Protein AF-0000000085942212 (afdb_homodimer)

Secondary structure (DSSP, 8-state):
--HHHHHHHHHHHH---STT-EEEEEEEEEEES--THHHHHHHHHHTT-EEEEEEEEEEEE-TTSS---EEE--HHHHHHHHHHHHHTT----SEEEE-----HHHHHHHHHHHHHHHHH-TT-EEEE----EETTEESS-TTHHHHIIIIIHHH-SEE---HHHHHHHHT---SSHHHHHHHHHHHHHTT-SEEEEEEEEE-SSEEEEEEEE--STTSPPEEEEEEEE--SS--SSHHHHHHHHHHHHHHHTTT-HHHHHHHHHHHHHHHHHHHHHHHHHH---TT----GGGGS---GGGHHHHHS-----EEEE--/--HHHHHHHHHHHH---STT-EEEEEEEEEEES--THHHHHHHHHHTT-EEEEEEEEEEEE-TTSS---EEE--HHHHHHHHHHHHHTT----SEEEE-----HHHHHHHHHHHHHHHHH-TT-EEEE----EETTEESS-TTHHHHIIIIIHHH-SEE---HHHHHHHHT---SSHHHHHHHHHHHHHTT-SEEEEEEEEE-SSEEEEEEEE--STTSPPEEEEEEEE--SS--SSHHHHHHHHHHHHHHHTTT-HHHHHHHHHHHHHHHHHHHHHHHHHH---TT----GGGGS---GGGHHHHHS-----EEEE--

Sequence (638 aa):
MSENLMSSFYEALTKNPREKCRVLSIQSHVVHGYAGNKCSVFPLQLHGFEVDPINSVQFSNHAAYKHVKGQTLNDSQLSDLYEGLKLNDINNYAYILTGYCGNPSFLMKIADIVRDIKKKCPDVVFVCDPVLGDNGRYYTPKELMPIYRDVLVPLANVITPNVFELSELSGETISNESECLRAMDAMHRKGVQTVVVTSGLETATTKFCYGSKIVESGKPPLQYRFDIPILPGMFVGTGDVFSSLLVVWLEKLNGDMKGAIERVIGSLQGILRRTAEPVYASNPGPDYRPDVRELELRLVQSRADLLLPRFPITITKLQMSENLMSSFYEALTKNPREKCRVLSIQSHVVHGYAGNKCSVFPLQLHGFEVDPINSVQFSNHAAYKHVKGQTLNDSQLSDLYEGLKLNDINNYAYILTGYCGNPSFLMKIADIVRDIKKKCPDVVFVCDPVLGDNGRYYTPKELMPIYRDVLVPLANVITPNVFELSELSGETISNESECLRAMDAMHRKGVQTVVVTSGLETATTKFCYGSKIVESGKPPLQYRFDIPILPGMFVGTGDVFSSLLVVWLEKLNGDMKGAIERVIGSLQGILRRTAEPVYASNPGPDYRPDVRELELRLVQSRADLLLPRFPITITKLQ

Organism: Parascaris unival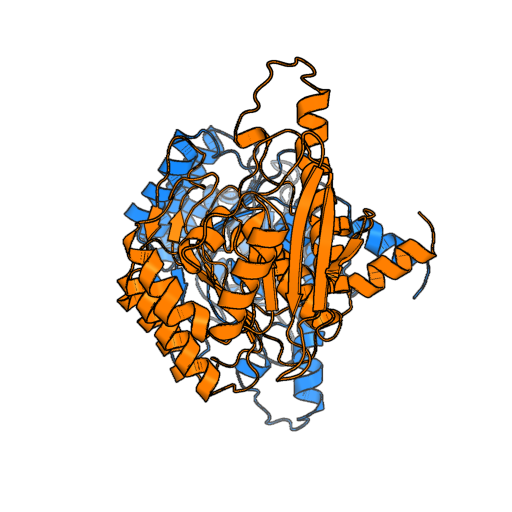ens (NCBI:txid6257)

InterPro domains:
  IPR004625 Pyridoxine kinase [PTHR10534] (16-309)
  IPR004625 Pyridoxine kinase [TIGR00687] (22-277)
  IPR004625 Pyridoxine kinase [cd01173] (22-277)
  IPR013749 Pyridoxamine kinase/Phosphomethylpyrimidine kinase [PF08543] (110-263)
  IPR029056 Ribokinase-like [G3DSA:3.40.1190.20] (18-316)
  IPR029056 Ribokinase-like [SSF53613] (21-312)

Foldseek 3Di:
DDPVLVVLLVCLQPDAFDPLAEEEFEFAEEPDFAAGCSQQVVLCVSRPHHYHYDHQWYWPDDPLDPDIDGDGHDQVNVVVVVVVCVVVVNLAHQEYHYDDDQDQSNLVSVLVSLVVNCVVHVNRAYEYEPQADPDQDGPHDPVCLCCCLPGVLLSHQEYEAAQNSLCSNQVFDDADDVSVVVSVVSSVVSPHFKYKHCFDHADPFWTKIKIWGDPDPPDGTWIKIKTATDDDDDEHHLSSNLRSQLSVQCRVVVNPNVRSNQLSSLLSVQQQCVQPVVVCVVPVDPPDHDDNVSRRTPSVVSSSCSSGRDDGIDMDTDD/DDPVLVVLLVCLQPDAFDPLAEEEFEFAEEPDFAAGCSQQVVLCVSRPHHYHYDHQWYWPDDPLDPDIDGDGHDQVNVVVVVVVCVVVVNLAHQEYHYDDDQDQSNLVSVLVSLVVNCVVHVNRAYEYEPQADPDQDGPHDPVVLCCCLPGVLLSHQEYEAAQNSLCSNQVFHDADDVSVVVSVVSSVVSPHFKYKHCFDHADPFWTKIKIWGDPDPPDGTWIKIKTATDDDDDEHHLSSNLSSQLSVQCRVVVNPNVRSNQLSSLLSVQQQCVQPVVVCVVPVDPPDHDDNVSRRTPSVVSSSCSSGRDDGIDMDTDD

Radius of gyration: 24.8 Å; Cα contacts (8 Å, |Δi|>4): 1350; chains: 2; bounding box: 62×74×56 Å

Structure (mmCIF, N/CA/C/O backbone):
data_AF-0000000085942212-model_v1
#
loop_
_entity.id
_entity.type
_entity.pdbx_description
1 polymer 'Pyridoxal kinase'
#
loop_
_atom_site.group_PDB
_atom_site.id
_atom_site.type_symbol
_atom_site.label_atom_id
_atom_site.label_alt_id
_atom_site.label_comp_id
_atom_site.label_asym_id
_atom_site.label_entity_id
_atom_site.label_seq_id
_atom_site.pdbx_PDB_ins_code
_atom_site.Cartn_x
_atom_site.Cartn_y
_atom_site.Cartn_z
_atom_site.occupancy
_atom_site.B_iso_or_equiv
_atom_site.auth_seq_id
_atom_site.auth_comp_id
_atom_site.auth_asym_id
_atom_site.auth_atom_id
_atom_site.pdbx_PDB_model_num
ATOM 1 N N . MET A 1 1 ? -1.635 -15.289 25.125 1 67.75 1 MET A N 1
ATOM 2 C CA . MET A 1 1 ? -0.698 -15.758 24.094 1 67.75 1 MET A CA 1
ATOM 3 C C . MET A 1 1 ? 0.673 -16.031 24.703 1 67.75 1 MET A C 1
ATOM 5 O O . MET A 1 1 ? 1.133 -15.289 25.578 1 67.75 1 MET A O 1
ATOM 9 N N . SER A 1 2 ? 1.218 -17.109 24.281 1 78.94 2 SER A N 1
ATOM 10 C CA . SER A 1 2 ? 2.48 -17.531 24.875 1 78.94 2 SER A CA 1
ATOM 11 C C . SER A 1 2 ? 3.604 -16.547 24.547 1 78.94 2 SER A C 1
ATOM 13 O O . SER A 1 2 ? 3.535 -15.844 23.531 1 78.94 2 SER A O 1
ATOM 15 N N . GLU A 1 3 ? 4.438 -16.312 25.453 1 80.12 3 GLU A N 1
ATOM 16 C CA . GLU A 1 3 ? 5.621 -15.469 25.281 1 80.12 3 GLU A CA 1
ATOM 17 C C . GLU A 1 3 ? 6.375 -15.828 24.016 1 80.12 3 GLU A C 1
ATOM 19 O O . GLU A 1 3 ? 6.875 -14.953 23.312 1 80.12 3 GLU A O 1
ATOM 24 N N . ASN A 1 4 ? 6.414 -17.062 23.797 1 84.62 4 ASN A N 1
ATOM 25 C CA . ASN A 1 4 ? 7.102 -17.531 22.594 1 84.62 4 ASN A CA 1
ATOM 26 C C . ASN A 1 4 ? 6.41 -17.047 21.328 1 84.62 4 ASN A C 1
ATOM 28 O O . ASN A 1 4 ? 7.074 -16.703 20.344 1 84.62 4 ASN A O 1
ATOM 32 N N . LEU A 1 5 ? 5.156 -16.938 21.406 1 87.81 5 LEU A N 1
ATOM 33 C CA . LEU A 1 5 ? 4.398 -16.516 20.234 1 87.81 5 LEU A CA 1
ATOM 34 C C . LEU A 1 5 ? 4.566 -15.023 19.984 1 87.81 5 LEU A C 1
ATOM 36 O O . LEU A 1 5 ? 4.738 -14.594 18.844 1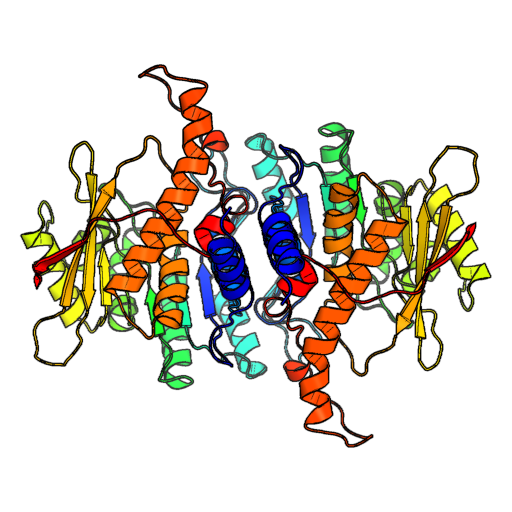 87.81 5 LEU A O 1
ATOM 40 N N . MET A 1 6 ? 4.641 -14.328 21.062 1 88.88 6 MET A N 1
ATOM 41 C CA . MET A 1 6 ? 4.82 -12.883 20.938 1 88.88 6 MET A CA 1
ATOM 42 C C . MET A 1 6 ? 6.211 -12.555 20.406 1 88.88 6 MET A C 1
ATOM 44 O O . MET A 1 6 ? 6.371 -11.633 19.594 1 88.88 6 MET A O 1
ATOM 48 N N . SER A 1 7 ? 7.133 -13.281 20.797 1 89.69 7 SER A N 1
ATOM 49 C CA . SER A 1 7 ? 8.492 -13.117 20.297 1 89.69 7 SER A CA 1
ATOM 50 C C . SER A 1 7 ? 8.586 -13.445 18.812 1 89.69 7 SER A C 1
ATOM 52 O O . SER A 1 7 ? 9.289 -12.766 18.062 1 89.69 7 SER A O 1
ATOM 54 N N . SER A 1 8 ? 7.848 -14.438 18.453 1 92.19 8 SER A N 1
ATOM 55 C CA . SER A 1 8 ? 7.844 -14.844 17.047 1 92.19 8 SER A CA 1
ATOM 56 C C . SER A 1 8 ? 7.223 -13.773 16.156 1 92.19 8 SER A C 1
ATOM 58 O O . SER A 1 8 ? 7.699 -13.523 15.047 1 92.19 8 SER A O 1
ATOM 60 N N . PHE A 1 9 ? 6.238 -13.148 16.719 1 93.38 9 PHE A N 1
ATOM 61 C CA . PHE A 1 9 ? 5.598 -12.078 15.953 1 93.38 9 PHE A CA 1
ATOM 62 C C . PHE A 1 9 ? 6.531 -10.883 15.812 1 93.38 9 PHE A C 1
ATOM 64 O O . PHE A 1 9 ? 6.609 -10.266 14.75 1 93.38 9 PHE A O 1
ATOM 71 N N . TYR A 1 10 ? 7.199 -10.586 16.875 1 93.44 10 TYR A N 1
ATOM 72 C CA . TYR A 1 10 ? 8.141 -9.469 16.828 1 93.44 10 TYR A CA 1
ATOM 73 C C . TYR A 1 10 ? 9.266 -9.75 15.852 1 93.44 10 TYR A C 1
ATOM 75 O O . TYR A 1 10 ? 9.656 -8.867 15.078 1 93.44 10 TYR A O 1
ATOM 83 N N . GLU A 1 11 ? 9.75 -10.93 15.875 1 93.94 11 GLU A N 1
ATOM 84 C CA . GLU A 1 11 ? 10.812 -11.312 14.945 1 93.94 11 GLU A CA 1
ATOM 85 C C . GLU A 1 11 ? 10.336 -11.242 13.5 1 93.94 11 GLU A C 1
ATOM 87 O O . GLU A 1 11 ? 11.062 -10.75 12.625 1 93.94 11 GLU A O 1
ATOM 92 N N . ALA A 1 12 ? 9.141 -11.695 13.25 1 94.69 12 ALA A N 1
ATOM 93 C CA . ALA A 1 12 ? 8.586 -11.656 11.898 1 94.69 12 ALA A CA 1
ATOM 94 C C . ALA A 1 12 ? 8.406 -10.219 11.422 1 94.69 12 ALA A C 1
ATOM 96 O O . ALA A 1 12 ? 8.664 -9.914 10.25 1 94.69 12 ALA A O 1
ATOM 97 N N . LEU A 1 13 ? 8.023 -9.383 12.328 1 94.62 13 LEU A N 1
ATOM 98 C CA . LEU A 1 13 ? 7.754 -7.984 12.016 1 94.62 13 LEU A CA 1
ATOM 99 C C . LEU A 1 13 ? 9.047 -7.242 11.688 1 94.62 13 LEU A C 1
ATOM 101 O O . LEU A 1 13 ? 9.055 -6.363 10.82 1 94.62 13 LEU A O 1
ATOM 105 N N . THR A 1 14 ? 10.133 -7.621 12.305 1 94.31 14 THR A N 1
ATOM 106 C CA . THR A 1 14 ? 11.344 -6.805 12.211 1 94.31 14 THR A CA 1
ATOM 107 C C . THR A 1 14 ? 12.336 -7.426 11.242 1 94.31 14 THR A C 1
ATOM 109 O O . THR A 1 14 ? 13.328 -6.793 10.867 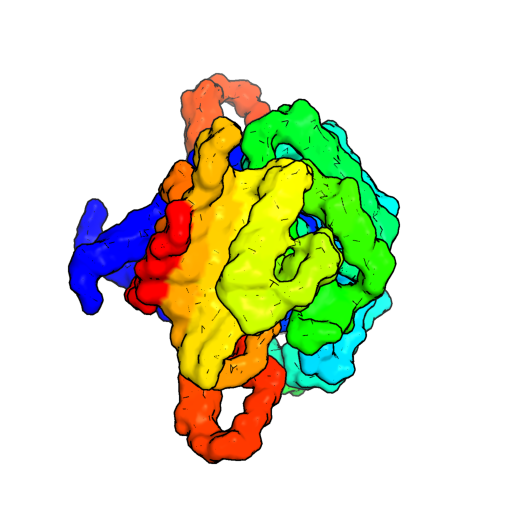1 94.31 14 THR A O 1
ATOM 112 N N . LYS A 1 15 ? 12.016 -8.641 10.844 1 93.88 15 LYS A N 1
ATOM 113 C CA . LYS A 1 15 ? 12.898 -9.289 9.883 1 93.88 15 LYS A CA 1
ATOM 114 C C . LYS A 1 15 ? 12.703 -8.719 8.477 1 93.88 15 LYS A C 1
ATOM 116 O O . LYS A 1 15 ? 11.586 -8.719 7.953 1 93.88 15 LYS A O 1
ATOM 121 N N . ASN A 1 16 ? 13.758 -8.234 7.906 1 95.06 16 ASN A N 1
ATOM 122 C CA . ASN A 1 16 ? 13.734 -7.707 6.547 1 95.06 16 ASN A CA 1
ATOM 123 C C . ASN A 1 16 ? 14.352 -8.688 5.555 1 95.06 16 ASN A C 1
ATOM 125 O O . ASN A 1 16 ? 15.164 -9.531 5.934 1 95.06 16 ASN A O 1
ATOM 129 N N . PRO A 1 17 ? 13.891 -8.625 4.301 1 95.31 17 PRO A N 1
ATOM 130 C CA . PRO A 1 17 ? 14.641 -9.375 3.289 1 95.31 17 PRO A CA 1
ATOM 131 C C . PRO A 1 17 ? 16.078 -8.891 3.148 1 95.31 17 PRO A C 1
ATOM 133 O O . PRO A 1 17 ? 16.5 -7.973 3.852 1 95.31 17 PRO A O 1
ATOM 136 N N . ARG A 1 18 ? 16.844 -9.617 2.324 1 91.5 18 ARG A N 1
ATOM 137 C CA . ARG A 1 18 ? 18.234 -9.203 2.096 1 91.5 18 ARG A CA 1
ATOM 138 C C . ARG A 1 18 ? 18.297 -7.781 1.555 1 91.5 18 ARG A C 1
ATOM 140 O O . ARG A 1 18 ? 17.297 -7.266 1.031 1 91.5 18 ARG A O 1
ATOM 147 N N . GLU A 1 19 ? 19.375 -7.129 1.685 1 85.88 19 GLU A N 1
ATOM 148 C CA . GLU A 1 19 ? 19.547 -5.766 1.181 1 85.88 19 GLU A CA 1
ATOM 149 C C . GLU A 1 19 ? 19.359 -5.715 -0.333 1 85.88 19 GLU A C 1
ATOM 151 O O . GLU A 1 19 ? 19.719 -6.652 -1.043 1 85.88 19 GLU A O 1
ATOM 156 N N . LYS A 1 20 ? 18.766 -4.723 -0.909 1 84.44 20 LYS A N 1
ATOM 157 C CA . LYS A 1 20 ? 18.531 -4.488 -2.332 1 84.44 20 LYS A CA 1
ATOM 158 C C . LYS A 1 20 ? 17.469 -5.43 -2.877 1 84.44 20 LYS A C 1
ATOM 160 O O . LYS A 1 20 ? 17.406 -5.676 -4.082 1 84.44 20 LYS A O 1
ATOM 165 N N . CYS A 1 21 ? 16.734 -6.043 -1.957 1 95.12 21 CYS A N 1
ATOM 166 C CA . CYS A 1 21 ? 15.625 -6.891 -2.375 1 95.12 21 CYS A CA 1
ATOM 167 C C . CYS A 1 21 ? 14.391 -6.051 -2.693 1 95.12 21 CYS A C 1
ATOM 169 O O . CYS A 1 21 ? 13.547 -5.824 -1.822 1 95.12 21 CYS A O 1
ATOM 171 N N . ARG A 1 22 ? 14.32 -5.617 -3.908 1 98 22 ARG A N 1
ATOM 172 C CA . ARG A 1 22 ? 13.211 -4.777 -4.359 1 98 22 ARG A CA 1
ATOM 173 C C . ARG A 1 22 ? 12.344 -5.508 -5.379 1 98 22 ARG A C 1
ATOM 175 O O . ARG A 1 22 ? 12.859 -6.242 -6.227 1 98 22 ARG A O 1
ATOM 182 N N . VAL A 1 23 ? 11.062 -5.293 -5.312 1 98.81 23 VAL A N 1
ATOM 183 C CA . VAL A 1 23 ? 10.094 -5.957 -6.188 1 98.81 23 VAL A CA 1
ATOM 184 C C . VAL A 1 23 ? 9.469 -4.941 -7.137 1 98.81 23 VAL A C 1
ATOM 186 O O . VAL A 1 23 ? 8.922 -3.93 -6.699 1 98.81 23 VAL A O 1
ATOM 189 N N . LEU A 1 24 ? 9.594 -5.16 -8.43 1 98.88 24 LEU A N 1
ATOM 190 C CA . LEU A 1 24 ? 8.742 -4.469 -9.391 1 98.88 24 LEU A CA 1
ATOM 191 C C . LEU A 1 24 ? 7.43 -5.215 -9.594 1 98.88 24 LEU A C 1
ATOM 193 O O . LEU A 1 24 ? 7.43 -6.375 -10.008 1 98.88 24 LEU A O 1
ATOM 197 N N . SER A 1 25 ? 6.352 -4.613 -9.219 1 98.81 25 SER A N 1
ATOM 198 C CA . SER A 1 25 ? 5.039 -5.227 -9.367 1 98.81 25 SER A CA 1
ATOM 199 C C . SER A 1 25 ? 4.207 -4.508 -10.43 1 98.81 25 SER A C 1
ATOM 201 O O . SER A 1 25 ? 3.822 -3.352 -10.234 1 98.81 25 SER A O 1
ATOM 203 N N . ILE A 1 26 ? 3.914 -5.133 -11.539 1 98.44 26 ILE A N 1
ATOM 204 C CA . ILE A 1 26 ? 3.084 -4.574 -12.602 1 98.44 26 ILE A CA 1
ATOM 205 C C . ILE A 1 26 ? 1.741 -5.301 -12.641 1 98.44 26 ILE A C 1
ATOM 207 O O . ILE A 1 26 ? 1.637 -6.395 -13.203 1 98.44 26 ILE A O 1
ATOM 211 N N . GLN A 1 27 ? 0.735 -4.656 -12.062 1 97.06 27 GLN A N 1
ATOM 212 C CA . GLN A 1 27 ? -0.589 -5.25 -11.914 1 97.06 27 GLN A CA 1
ATOM 213 C C . GLN A 1 27 ? -1.674 -4.176 -11.891 1 97.06 27 GLN A C 1
ATOM 215 O O . GLN A 1 27 ? -1.374 -2.982 -11.938 1 97.06 27 GLN A O 1
ATOM 220 N N . SER A 1 28 ? -2.973 -4.652 -11.883 1 96.94 28 SER A N 1
ATOM 221 C CA . SER A 1 28 ? -4.098 -3.732 -11.75 1 96.94 28 SER A CA 1
ATOM 222 C C . SER A 1 28 ? -4.102 -3.064 -10.375 1 96.94 28 SER A C 1
ATOM 224 O O . SER A 1 28 ? -3.406 -3.508 -9.461 1 96.94 28 SER A O 1
ATOM 226 N N . HIS A 1 29 ? -4.801 -1.981 -10.289 1 97.69 29 HIS A N 1
ATOM 227 C CA . HIS A 1 29 ? -5.102 -1.312 -9.031 1 97.69 29 HIS A CA 1
ATOM 228 C C . HIS A 1 29 ? -6.57 -0.903 -8.961 1 97.69 29 HIS A C 1
ATOM 230 O O . HIS A 1 29 ? -7.137 -0.441 -9.953 1 97.69 29 HIS A O 1
ATOM 236 N N . VAL A 1 30 ? -7.16 -1.071 -7.801 1 98.5 30 VAL A N 1
ATOM 237 C CA . VAL A 1 30 ? -8.516 -0.593 -7.547 1 98.5 30 VAL A CA 1
ATOM 238 C C . VAL A 1 30 ? -8.523 0.323 -6.328 1 98.5 30 VAL A C 1
ATOM 240 O O . VAL A 1 30 ? -7.797 0.084 -5.359 1 98.5 30 VAL A O 1
ATOM 243 N N . VAL A 1 31 ? -9.383 1.313 -6.383 1 98.62 31 VAL A N 1
ATOM 244 C CA . VAL A 1 31 ? -9.523 2.24 -5.266 1 98.62 31 VAL A CA 1
ATOM 245 C C . VAL A 1 31 ? -10.164 1.525 -4.078 1 98.62 31 VAL A C 1
ATOM 247 O O . VAL A 1 31 ? -9.617 1.521 -2.975 1 98.62 31 VAL A O 1
ATOM 250 N N . HIS A 1 32 ? -11.25 0.881 -4.32 1 98.56 32 HIS A N 1
ATOM 251 C CA . HIS A 1 32 ? -11.984 0.151 -3.297 1 98.56 32 HIS A CA 1
ATOM 252 C C . HIS A 1 32 ? -11.914 -1.354 -3.533 1 98.56 32 HIS A C 1
ATOM 254 O O . HIS A 1 32 ? -11.961 -1.81 -4.676 1 98.56 32 HIS A O 1
ATOM 260 N N . GLY A 1 33 ? -11.805 -2.094 -2.463 1 97.56 33 GLY A N 1
ATOM 261 C CA . GLY A 1 33 ? -11.68 -3.539 -2.564 1 97.56 33 GLY A CA 1
ATOM 262 C C . GLY A 1 33 ? -10.258 -4.004 -2.771 1 97.56 33 GLY A C 1
ATOM 263 O O . GLY A 1 33 ? -9.312 -3.215 -2.654 1 97.56 33 GLY A O 1
ATOM 264 N N . TYR A 1 34 ? -10.109 -5.258 -3.072 1 97.94 34 TYR A N 1
ATOM 265 C CA . TYR A 1 34 ? -8.766 -5.82 -3.17 1 97.94 34 TYR A CA 1
ATOM 266 C C . TYR A 1 34 ? -8.594 -6.594 -4.469 1 97.94 34 TYR A C 1
ATOM 268 O O . TYR A 1 34 ? -9.32 -7.555 -4.727 1 97.94 34 TYR A O 1
ATOM 276 N N . ALA A 1 35 ? -7.727 -6.176 -5.281 1 97.31 35 ALA A N 1
ATOM 277 C CA . ALA A 1 35 ? -7.258 -6.805 -6.516 1 97.31 35 ALA A CA 1
ATOM 278 C C . ALA A 1 35 ? -5.906 -6.242 -6.941 1 97.31 35 ALA A C 1
ATOM 280 O O . ALA A 1 35 ? -5.559 -5.109 -6.59 1 97.31 35 ALA A O 1
ATOM 281 N N . GLY A 1 36 ? -5.176 -7.012 -7.645 1 97.56 36 GLY A N 1
ATOM 282 C CA . GLY A 1 36 ? -3.918 -6.523 -8.188 1 97.56 36 GLY A CA 1
ATOM 283 C C . GLY A 1 36 ? -2.971 -6.008 -7.117 1 97.56 36 GLY A C 1
ATOM 284 O O . GLY A 1 36 ? -2.752 -6.672 -6.102 1 97.56 36 GLY A O 1
ATOM 285 N N . ASN A 1 37 ? -2.422 -4.816 -7.352 1 98.44 37 ASN A N 1
ATOM 286 C CA . ASN A 1 37 ? -1.445 -4.227 -6.445 1 98.44 37 ASN A CA 1
ATOM 287 C C . ASN A 1 37 ? -2.064 -3.898 -5.09 1 98.44 37 ASN A C 1
ATOM 289 O O . ASN A 1 37 ? -1.37 -3.883 -4.07 1 98.44 37 ASN A O 1
ATOM 293 N N . LYS A 1 38 ? -3.387 -3.75 -5.074 1 97.94 38 LYS A N 1
ATOM 294 C CA . LYS A 1 38 ? -4.07 -3.531 -3.803 1 97.94 38 LYS A CA 1
ATOM 295 C C . LYS A 1 38 ? -3.957 -4.754 -2.898 1 97.94 38 LYS A C 1
ATOM 297 O O . LYS A 1 38 ? -4.012 -4.637 -1.673 1 97.94 38 LYS A O 1
ATOM 302 N N . CYS A 1 39 ? -3.758 -5.891 -3.51 1 97.69 39 CYS A N 1
ATOM 303 C CA . CYS A 1 39 ? -3.596 -7.141 -2.779 1 97.69 39 CYS A CA 1
ATOM 304 C C . CYS A 1 39 ? -2.123 -7.434 -2.52 1 97.69 39 CYS A C 1
ATOM 306 O O . CYS A 1 39 ? -1.78 -8.094 -1.537 1 97.69 39 CYS A O 1
ATOM 308 N N . SER A 1 40 ? -1.345 -7.008 -3.377 1 98.44 40 SER A N 1
ATOM 309 C CA . SER A 1 40 ? 0.008 -7.551 -3.436 1 98.44 40 SER A CA 1
ATOM 310 C C . SER A 1 40 ? 0.985 -6.695 -2.639 1 98.44 40 SER A C 1
ATOM 312 O O . SER A 1 40 ? 1.88 -7.223 -1.974 1 98.44 40 SER A O 1
ATOM 314 N N . VAL A 1 41 ? 0.789 -5.371 -2.676 1 98.75 41 VAL A N 1
ATOM 315 C CA . VAL A 1 41 ? 1.802 -4.449 -2.17 1 98.75 41 VAL A CA 1
ATOM 316 C C . VAL A 1 41 ? 1.88 -4.555 -0.649 1 98.75 41 VAL A C 1
ATOM 318 O O . VAL A 1 41 ? 2.971 -4.652 -0.082 1 98.75 41 VAL A O 1
ATOM 321 N N . PHE A 1 42 ? 0.736 -4.648 0.035 1 98.81 42 PHE A N 1
ATOM 322 C CA . PHE A 1 42 ? 0.711 -4.59 1.491 1 98.81 42 PHE A CA 1
ATOM 323 C C . PHE A 1 42 ? 1.404 -5.805 2.096 1 98.81 42 PHE A C 1
ATOM 325 O O . PHE A 1 42 ? 2.275 -5.664 2.957 1 98.81 42 PHE A O 1
ATOM 332 N N . PRO A 1 43 ? 1.094 -7.047 1.676 1 98.75 43 PRO A N 1
ATOM 333 C CA . PRO A 1 43 ? 1.8 -8.195 2.252 1 98.75 43 PRO A CA 1
ATOM 334 C C . PRO A 1 43 ? 3.311 -8.125 2.045 1 98.75 43 PRO A C 1
ATOM 336 O O . PRO A 1 43 ? 4.078 -8.492 2.936 1 98.75 43 PRO A O 1
ATOM 339 N N . LEU A 1 44 ? 3.707 -7.66 0.891 1 98.81 44 LEU A N 1
ATOM 340 C CA . LEU A 1 44 ? 5.133 -7.508 0.627 1 98.81 44 LEU A CA 1
ATOM 341 C C . LEU A 1 44 ? 5.758 -6.508 1.594 1 98.81 44 LEU A C 1
ATOM 343 O O . LEU A 1 44 ? 6.773 -6.805 2.23 1 98.81 44 LEU A O 1
ATOM 347 N N . GLN A 1 45 ? 5.113 -5.375 1.756 1 98.62 45 GLN A N 1
ATOM 348 C CA . GLN A 1 45 ? 5.648 -4.328 2.621 1 98.62 45 GLN A CA 1
ATOM 349 C C . GLN A 1 45 ? 5.598 -4.75 4.086 1 98.62 45 GLN A C 1
ATOM 351 O O . GLN A 1 45 ? 6.488 -4.406 4.867 1 98.62 45 GLN A O 1
ATOM 356 N N . LEU A 1 46 ? 4.547 -5.441 4.434 1 98.56 46 LEU A N 1
ATOM 357 C CA . LEU A 1 46 ? 4.43 -5.941 5.797 1 98.56 46 LEU A CA 1
ATOM 358 C C . LEU A 1 46 ? 5.621 -6.816 6.164 1 98.56 46 LEU A C 1
ATOM 360 O O . LEU A 1 46 ? 6.039 -6.852 7.324 1 98.56 46 LEU A O 1
ATOM 364 N N . HIS A 1 47 ? 6.188 -7.441 5.199 1 98.44 47 HIS A N 1
ATOM 365 C CA . HIS A 1 47 ? 7.336 -8.312 5.414 1 98.44 47 HIS A CA 1
ATOM 366 C C . HIS A 1 47 ? 8.648 -7.586 5.129 1 98.44 47 HIS A C 1
ATOM 368 O O . HIS A 1 47 ? 9.703 -8.211 5.07 1 98.44 47 HIS A O 1
ATOM 374 N N . GLY A 1 48 ? 8.602 -6.312 4.832 1 98 48 GLY A N 1
ATOM 375 C CA . GLY A 1 48 ? 9.797 -5.492 4.773 1 98 48 GLY A CA 1
ATOM 376 C C . GLY A 1 48 ? 10.32 -5.301 3.363 1 98 48 GLY A C 1
ATOM 377 O O . GLY A 1 48 ? 11.406 -4.742 3.166 1 98 48 GLY A O 1
ATOM 378 N N . PHE A 1 49 ? 9.57 -5.699 2.35 1 98.5 49 PHE A N 1
ATOM 379 C CA . PHE A 1 49 ? 10.016 -5.562 0.968 1 98.5 49 PHE A CA 1
ATOM 380 C C . PHE A 1 49 ? 9.766 -4.148 0.457 1 98.5 49 PHE A C 1
ATOM 382 O O . PHE A 1 49 ? 8.703 -3.57 0.696 1 98.5 49 PHE A O 1
ATOM 389 N N . GLU A 1 50 ? 10.812 -3.609 -0.216 1 97.94 50 GLU A N 1
ATOM 390 C CA . GLU A 1 50 ? 10.57 -2.453 -1.072 1 97.94 50 GLU A CA 1
ATOM 391 C C . GLU A 1 50 ? 9.82 -2.855 -2.34 1 97.94 50 GLU A C 1
ATOM 393 O O . GLU A 1 50 ? 10.18 -3.84 -2.992 1 97.94 50 GLU A O 1
ATOM 398 N N . VAL A 1 51 ? 8.766 -2.133 -2.645 1 98.69 51 VAL A N 1
ATOM 399 C CA . VAL A 1 51 ? 7.949 -2.484 -3.803 1 98.69 51 VAL A CA 1
ATOM 400 C C . VAL A 1 51 ? 7.785 -1.265 -4.707 1 98.69 51 VAL A C 1
ATOM 402 O O . VAL A 1 51 ? 7.477 -0.17 -4.234 1 98.69 51 VAL A O 1
ATOM 405 N N . ASP A 1 52 ? 8.078 -1.429 -5.949 1 98.75 52 ASP A N 1
ATOM 406 C CA . ASP A 1 52 ? 7.758 -0.46 -6.992 1 98.75 52 ASP A CA 1
ATOM 407 C C . ASP A 1 52 ? 6.547 -0.905 -7.805 1 98.75 52 ASP A C 1
ATOM 409 O O . ASP A 1 52 ? 6.684 -1.644 -8.781 1 98.75 52 ASP A O 1
ATOM 413 N N . PRO A 1 53 ? 5.371 -0.45 -7.414 1 98.69 53 PRO A N 1
ATOM 414 C CA . PRO A 1 53 ? 4.152 -0.868 -8.109 1 98.69 53 PRO A CA 1
ATOM 415 C C . PRO A 1 53 ? 3.84 0.006 -9.328 1 98.69 53 PRO A C 1
ATOM 417 O O . PRO A 1 53 ? 3.77 1.231 -9.203 1 98.69 53 PRO A O 1
ATOM 420 N N . ILE A 1 54 ? 3.74 -0.545 -10.438 1 98.38 54 ILE A N 1
ATOM 421 C CA . ILE A 1 54 ? 3.141 0.09 -11.609 1 98.38 54 ILE A CA 1
ATOM 422 C C . ILE A 1 54 ? 1.703 -0.398 -11.781 1 98.38 54 ILE A C 1
ATOM 424 O O . ILE A 1 54 ? 1.464 -1.595 -11.953 1 98.38 54 ILE A O 1
ATOM 428 N N . ASN A 1 55 ? 0.808 0.536 -11.688 1 97.44 55 ASN A N 1
ATOM 429 C CA . ASN A 1 55 ? -0.606 0.205 -11.828 1 97.44 55 ASN A CA 1
ATOM 430 C C . ASN A 1 55 ? -1.045 0.238 -13.289 1 97.44 55 ASN A C 1
ATOM 432 O O . ASN A 1 55 ? -1.09 1.306 -13.906 1 97.44 55 ASN A O 1
ATOM 436 N N . SER A 1 56 ? -1.442 -0.885 -13.781 1 96 56 SER A N 1
ATOM 437 C CA . SER A 1 56 ? -1.863 -0.963 -15.172 1 96 56 SER A CA 1
ATOM 438 C C . SER A 1 56 ? -3.234 -0.328 -15.375 1 96 56 SER A C 1
ATOM 440 O O . SER A 1 56 ? -3.576 0.089 -16.484 1 96 56 SER A O 1
ATOM 442 N N . VAL A 1 57 ? -3.994 -0.357 -14.367 1 95.62 57 VAL A N 1
ATOM 443 C CA . VAL A 1 57 ? -5.281 0.332 -14.328 1 95.62 57 VAL A CA 1
ATOM 444 C C . VAL A 1 57 ? -5.484 0.977 -12.961 1 95.62 57 VAL A C 1
ATOM 446 O O . VAL A 1 57 ? -4.848 0.583 -11.984 1 95.62 57 VAL A O 1
ATOM 449 N N . GLN A 1 58 ? -6.258 1.984 -12.875 1 97.31 58 GLN A N 1
ATOM 450 C CA . GLN A 1 58 ? -6.848 2.52 -11.648 1 97.31 58 GLN A CA 1
ATOM 451 C C . GLN A 1 58 ? -8.367 2.566 -11.75 1 97.31 58 GLN A C 1
ATOM 453 O O . GLN A 1 58 ? -8.93 3.531 -12.266 1 97.31 58 GLN A O 1
ATOM 458 N N . PHE A 1 59 ? -9 1.54 -11.203 1 98.19 59 PHE A N 1
ATOM 459 C CA . PHE A 1 59 ? -10.453 1.44 -11.234 1 98.19 59 PHE A CA 1
ATOM 460 C C . PHE A 1 59 ? -11.055 1.775 -9.875 1 98.19 59 PHE A C 1
ATOM 462 O O . PHE A 1 59 ? -10.375 1.688 -8.852 1 98.19 59 PHE A O 1
ATOM 469 N N . SER A 1 60 ? -12.312 2.17 -9.922 1 98.62 60 SER A N 1
ATOM 470 C CA . SER A 1 60 ? -13.023 2.484 -8.688 1 98.62 60 SER A CA 1
ATOM 471 C C . SER A 1 60 ? -13.109 1.267 -7.77 1 98.62 60 SER A C 1
ATOM 473 O O . SER A 1 60 ? -12.984 1.392 -6.551 1 98.62 60 SER A O 1
ATOM 475 N N . ASN A 1 61 ? -13.273 0.122 -8.289 1 98.38 61 ASN A N 1
ATOM 476 C CA . ASN A 1 61 ? -13.445 -1.168 -7.629 1 98.38 61 ASN A CA 1
ATOM 477 C C . ASN A 1 61 ? -13.25 -2.326 -8.602 1 98.38 61 ASN A C 1
ATOM 479 O O . ASN A 1 61 ? -13.07 -2.113 -9.797 1 98.38 61 ASN A O 1
ATOM 483 N N . HIS A 1 62 ? -13.102 -3.496 -8.031 1 96.25 62 HIS A N 1
ATOM 484 C CA . HIS A 1 62 ? -12.883 -4.637 -8.914 1 96.25 62 HIS A CA 1
ATOM 485 C C . HIS A 1 62 ? -14.164 -5.016 -9.648 1 96.25 62 HIS A C 1
ATOM 487 O O . HIS A 1 62 ? -15.242 -4.531 -9.312 1 96.25 62 HIS A O 1
ATOM 493 N N . ALA A 1 63 ? -14.141 -5.895 -10.578 1 92.94 63 ALA A N 1
ATOM 494 C CA . ALA A 1 63 ? -15.164 -6.121 -11.594 1 92.94 63 ALA A CA 1
ATOM 495 C C . ALA A 1 63 ? -16.297 -6.992 -11.055 1 92.94 63 ALA A C 1
ATOM 497 O O . ALA A 1 63 ? -17.297 -7.227 -11.742 1 92.94 63 ALA A O 1
ATOM 498 N N . ALA A 1 64 ? -16.188 -7.484 -9.812 1 94.06 64 ALA A N 1
ATOM 499 C CA . ALA A 1 64 ? -17.297 -8.219 -9.219 1 94.06 64 ALA A CA 1
ATOM 500 C C . ALA A 1 64 ? -18.422 -7.273 -8.812 1 94.06 64 ALA A C 1
ATOM 502 O O . ALA A 1 64 ? -19.562 -7.707 -8.586 1 94.06 64 ALA A O 1
ATOM 503 N N . TYR A 1 65 ? -18.141 -5.973 -8.688 1 96.56 65 TYR A N 1
ATOM 504 C CA . TYR A 1 65 ? -19.172 -4.973 -8.445 1 96.56 65 TYR A CA 1
ATOM 505 C C . TYR A 1 65 ? -19.938 -4.66 -9.727 1 96.56 65 TYR A C 1
ATOM 507 O O . TYR A 1 65 ? -19.438 -4.863 -10.828 1 96.56 65 TYR A O 1
ATOM 515 N N . LYS A 1 66 ? -21.094 -4.109 -9.555 1 96.69 66 LYS A N 1
ATOM 516 C CA . LYS A 1 66 ? -21.984 -3.85 -10.688 1 96.69 66 LYS A CA 1
ATOM 517 C C . LYS A 1 66 ? -21.406 -2.777 -11.602 1 96.69 66 LYS A C 1
ATOM 519 O O . LYS A 1 66 ? -21.547 -2.857 -12.828 1 96.69 66 LYS A O 1
ATOM 524 N N . HIS A 1 67 ? -20.828 -1.774 -11.062 1 97.75 67 HIS A N 1
ATOM 525 C CA . HIS A 1 67 ? -20.266 -0.661 -11.828 1 97.75 67 HIS A CA 1
ATOM 526 C C . HIS A 1 67 ? -18.766 -0.542 -11.617 1 97.75 67 HIS A C 1
ATOM 528 O O . HIS A 1 67 ? -18.281 -0.661 -10.492 1 97.75 67 HIS A O 1
ATOM 534 N N . VAL A 1 68 ? -18.062 -0.391 -12.688 1 97.69 68 VAL A N 1
ATOM 535 C CA . VAL A 1 68 ? -16.609 -0.18 -12.633 1 97.69 68 VAL A CA 1
ATOM 536 C C . VAL A 1 68 ? -16.234 1.022 -13.484 1 97.69 68 VAL A C 1
ATOM 538 O O . VAL A 1 68 ? -16.594 1.095 -14.664 1 97.69 68 VAL A O 1
ATOM 541 N N . LYS A 1 69 ? -15.57 1.963 -12.914 1 98.06 69 LYS A N 1
ATOM 542 C CA . LYS A 1 69 ? -15.086 3.145 -13.617 1 98.06 69 LYS A CA 1
ATOM 543 C C . LYS A 1 69 ? -13.594 3.355 -13.367 1 98.06 69 LYS A C 1
ATOM 545 O O . LYS A 1 69 ? -13.039 2.812 -12.414 1 98.06 69 LYS A O 1
ATOM 550 N N . GLY A 1 70 ? -12.961 4.184 -14.227 1 97.06 70 GLY A N 1
ATOM 551 C CA . GLY A 1 70 ? -11.555 4.484 -14.062 1 97.06 70 GLY A CA 1
ATOM 552 C C . GLY A 1 70 ? -10.773 4.438 -15.359 1 97.06 70 GLY A C 1
ATOM 553 O O . GLY A 1 70 ? -11.359 4.535 -16.438 1 97.06 70 GLY A O 1
ATOM 554 N N . GLN A 1 71 ? -9.445 4.359 -15.172 1 94.38 71 GLN A N 1
ATOM 555 C CA . GLN A 1 71 ? -8.562 4.5 -16.328 1 94.38 71 GLN A CA 1
ATOM 556 C C . GLN A 1 71 ? -7.676 3.266 -16.5 1 94.38 71 GLN A C 1
ATOM 558 O O . GLN A 1 71 ? -7.395 2.561 -15.523 1 94.38 71 GLN A O 1
ATOM 563 N N . THR A 1 72 ? -7.227 3.082 -17.75 1 93.5 72 THR A N 1
ATOM 564 C CA . THR A 1 72 ? -6.266 2.047 -18.109 1 93.5 72 THR A CA 1
ATOM 565 C C . THR A 1 72 ? -4.988 2.668 -18.672 1 93.5 72 THR A C 1
ATOM 567 O O . THR A 1 72 ? -5.047 3.594 -19.484 1 93.5 72 THR A O 1
ATOM 570 N N . LEU A 1 73 ? -3.902 2.279 -18.188 1 92.81 73 LEU A N 1
ATOM 571 C CA . LEU A 1 73 ? -2.609 2.658 -18.734 1 92.81 73 LEU A CA 1
ATOM 572 C C . LEU A 1 73 ? -2.377 1.974 -20.078 1 92.81 73 LEU A C 1
ATOM 574 O O . LEU A 1 73 ? -2.688 0.791 -20.25 1 92.81 73 LEU A O 1
ATOM 578 N N . ASN A 1 74 ? -1.908 2.666 -21.047 1 94.06 74 ASN A N 1
ATOM 579 C CA . ASN A 1 74 ? -1.569 2.023 -22.312 1 94.06 74 ASN A CA 1
ATOM 580 C C . ASN A 1 74 ? -0.085 1.678 -22.375 1 94.06 74 ASN A C 1
ATOM 582 O O . ASN A 1 74 ? 0.664 1.936 -21.438 1 94.06 74 ASN A O 1
ATOM 586 N N . ASP A 1 75 ? 0.292 1.084 -23.484 1 94.62 75 ASP A N 1
ATOM 587 C CA . ASP A 1 75 ? 1.655 0.583 -23.625 1 94.62 75 ASP A CA 1
ATOM 588 C C . ASP A 1 75 ? 2.662 1.73 -23.656 1 94.62 75 ASP A C 1
ATOM 590 O O . ASP A 1 75 ? 3.76 1.615 -23.109 1 94.62 75 ASP A O 1
ATOM 594 N N . SER A 1 76 ? 2.305 2.846 -24.281 1 96.19 76 SER A N 1
ATOM 595 C CA . SER A 1 76 ? 3.191 4.004 -24.328 1 96.19 76 SER A CA 1
ATOM 596 C C . SER A 1 76 ? 3.398 4.598 -22.938 1 96.19 76 SER A C 1
ATOM 598 O O . SER A 1 76 ? 4.508 5.012 -22.594 1 96.19 76 SER A O 1
ATOM 600 N N . GLN A 1 77 ? 2.365 4.629 -22.203 1 96.19 77 GLN A N 1
ATOM 601 C CA . GLN A 1 77 ? 2.434 5.156 -20.844 1 96.19 77 GLN A CA 1
ATOM 602 C C . GLN A 1 77 ? 3.266 4.25 -19.938 1 96.19 77 GLN A C 1
ATOM 604 O O . GLN A 1 77 ? 4.012 4.73 -19.094 1 96.19 77 GLN A O 1
ATOM 609 N N . LEU A 1 78 ? 3.104 2.932 -20.109 1 97.31 78 LEU A N 1
ATOM 610 C CA . LEU A 1 78 ? 3.949 1.987 -19.375 1 97.31 78 LEU A CA 1
ATOM 611 C C . LEU A 1 78 ? 5.418 2.203 -19.734 1 97.31 78 LEU A C 1
ATOM 613 O O . LEU A 1 78 ? 6.273 2.227 -18.844 1 97.31 78 LEU A O 1
ATOM 617 N N . SER A 1 79 ? 5.691 2.393 -20.984 1 97.31 79 SER A N 1
ATOM 618 C CA . SER A 1 79 ? 7.055 2.635 -21.453 1 97.31 79 SER A CA 1
ATOM 619 C C . SER A 1 79 ? 7.625 3.912 -20.844 1 97.31 79 SER A C 1
ATOM 621 O O . SER A 1 79 ? 8.805 3.963 -20.484 1 97.31 79 SER A O 1
ATOM 623 N N . ASP A 1 80 ? 6.777 4.863 -20.781 1 98.06 80 ASP A N 1
ATOM 624 C CA . ASP A 1 80 ? 7.191 6.148 -20.219 1 98.06 80 ASP A CA 1
ATOM 625 C C . ASP A 1 80 ? 7.594 6.012 -18.75 1 98.06 80 ASP A C 1
ATOM 627 O O . ASP A 1 80 ? 8.625 6.551 -18.344 1 98.06 80 ASP A O 1
ATOM 631 N N . LEU A 1 81 ? 6.824 5.328 -18.016 1 98.44 81 LEU A N 1
ATOM 632 C CA . LEU A 1 81 ? 7.129 5.098 -16.609 1 98.44 81 LEU A CA 1
ATOM 633 C C . LEU A 1 81 ? 8.461 4.367 -16.453 1 98.44 81 LEU A C 1
ATOM 635 O O . LEU A 1 81 ? 9.312 4.785 -15.664 1 98.44 81 LEU A O 1
ATOM 639 N N . TYR A 1 82 ? 8.609 3.312 -17.203 1 98.62 82 TYR A N 1
ATOM 640 C CA . TYR A 1 82 ? 9.82 2.51 -17.094 1 98.62 82 TYR A CA 1
ATOM 641 C C . TYR A 1 82 ? 11.039 3.299 -17.562 1 98.62 82 TYR A C 1
ATOM 643 O O . TYR A 1 82 ? 12.125 3.166 -17 1 98.62 82 TYR A O 1
ATOM 651 N N . GLU A 1 83 ? 10.883 4.109 -18.594 1 98.56 83 GLU A N 1
ATOM 652 C CA . GLU A 1 83 ? 11.969 4.969 -19.047 1 98.56 83 GLU A CA 1
ATOM 653 C C . GLU A 1 83 ? 12.43 5.918 -17.953 1 98.56 83 GLU A C 1
ATOM 655 O O . GLU A 1 83 ? 13.633 6.176 -17.812 1 98.56 83 GLU A O 1
ATOM 660 N N . GLY A 1 84 ? 11.461 6.43 -17.188 1 98.62 84 GLY A N 1
ATOM 661 C CA . GLY A 1 84 ? 11.828 7.27 -16.047 1 98.62 84 GLY A CA 1
ATOM 662 C C . GLY A 1 84 ? 12.703 6.559 -15.039 1 98.62 84 GLY A C 1
ATOM 663 O O . GLY A 1 84 ? 13.664 7.141 -14.523 1 98.62 84 GLY A O 1
ATOM 664 N N . LEU A 1 85 ? 12.383 5.316 -14.75 1 98.75 85 LEU A N 1
ATOM 665 C CA . LEU A 1 85 ? 13.195 4.523 -13.836 1 98.75 85 LEU A CA 1
ATOM 666 C C . LEU A 1 85 ? 14.594 4.309 -14.398 1 98.75 85 LEU A C 1
ATOM 668 O O . LEU A 1 85 ? 15.586 4.438 -13.672 1 98.75 85 LEU A O 1
ATOM 672 N N . LYS A 1 86 ? 14.719 4.047 -15.672 1 98.38 86 LYS A N 1
ATOM 673 C CA . LYS A 1 86 ? 15.992 3.77 -16.328 1 98.38 86 LYS A CA 1
ATOM 674 C C . LYS A 1 86 ? 16.875 5.008 -16.344 1 98.38 86 LYS A C 1
ATOM 676 O O . LYS A 1 86 ? 18.078 4.922 -16.047 1 98.38 86 LYS A O 1
ATOM 681 N N . LEU A 1 87 ? 16.281 6.141 -16.672 1 98.25 87 LEU A N 1
ATOM 682 C CA . LEU A 1 87 ? 17.047 7.387 -16.797 1 98.25 87 LEU A CA 1
ATOM 683 C C . LEU A 1 87 ? 17.703 7.758 -15.469 1 98.25 87 LEU A C 1
ATOM 685 O O . LEU A 1 87 ? 18.766 8.375 -15.445 1 98.25 87 LEU A O 1
ATOM 689 N N . ASN A 1 88 ? 17.062 7.355 -14.375 1 98.12 88 ASN A N 1
ATOM 690 C CA . ASN A 1 88 ? 17.594 7.672 -13.055 1 98.12 88 ASN A CA 1
ATOM 691 C C . ASN A 1 88 ? 18.406 6.52 -12.484 1 98.12 88 ASN A C 1
ATOM 693 O O . ASN A 1 88 ? 18.891 6.59 -11.352 1 98.12 88 ASN A O 1
ATOM 697 N N . ASP A 1 89 ? 18.516 5.391 -13.227 1 97.5 89 ASP A N 1
ATOM 698 C CA . ASP A 1 89 ? 19.266 4.191 -12.836 1 97.5 89 ASP A CA 1
ATOM 699 C C . ASP A 1 89 ? 18.688 3.59 -11.555 1 97.5 89 ASP A C 1
ATOM 701 O O . ASP A 1 89 ? 19.453 3.219 -10.656 1 97.5 89 ASP A O 1
ATOM 705 N N . ILE A 1 90 ? 17.359 3.598 -11.461 1 97.75 90 ILE A N 1
ATOM 706 C CA . ILE A 1 90 ? 16.734 3.043 -10.273 1 97.75 90 ILE A CA 1
ATOM 707 C C . ILE A 1 90 ? 15.867 1.84 -10.656 1 97.75 90 ILE A C 1
ATOM 709 O O . ILE A 1 90 ? 14.938 1.475 -9.93 1 97.75 90 ILE A O 1
ATOM 713 N N . ASN A 1 91 ? 16.156 1.243 -11.82 1 97.88 91 ASN A N 1
ATOM 714 C CA . ASN A 1 91 ? 15.477 0.033 -12.273 1 97.88 91 ASN A CA 1
ATOM 715 C C . ASN A 1 91 ? 16.266 -1.222 -11.906 1 97.88 91 ASN A C 1
ATOM 717 O O . ASN A 1 91 ? 16.5 -2.078 -12.766 1 97.88 91 ASN A O 1
ATOM 721 N N . ASN A 1 92 ? 16.641 -1.424 -10.648 1 97.69 92 ASN A N 1
ATOM 722 C CA . ASN A 1 92 ? 17.312 -2.602 -10.109 1 97.69 92 ASN A CA 1
ATOM 723 C C . ASN A 1 92 ? 16.359 -3.428 -9.242 1 97.69 92 ASN A C 1
ATOM 725 O O . ASN A 1 92 ? 15.898 -2.955 -8.203 1 97.69 92 ASN A O 1
ATOM 729 N N . TYR A 1 93 ? 16.141 -4.641 -9.695 1 98.5 93 TYR A N 1
ATOM 730 C CA . TYR A 1 93 ? 15.117 -5.418 -9.016 1 98.5 93 TYR A CA 1
ATOM 731 C C . TYR A 1 93 ? 15.617 -6.824 -8.695 1 98.5 93 TYR A C 1
ATOM 733 O O . TYR A 1 93 ? 16.359 -7.414 -9.477 1 98.5 93 TYR A O 1
ATOM 741 N N . ALA A 1 94 ? 15.25 -7.312 -7.551 1 98.5 94 ALA A N 1
ATOM 742 C CA . ALA A 1 94 ? 15.453 -8.711 -7.191 1 98.5 94 ALA A CA 1
ATOM 743 C C . ALA A 1 94 ? 14.297 -9.578 -7.688 1 98.5 94 ALA A C 1
ATOM 745 O O . ALA A 1 94 ? 14.477 -10.766 -7.961 1 98.5 94 ALA A O 1
ATOM 746 N N . TYR A 1 95 ? 13.109 -9.008 -7.82 1 98.81 95 TYR A N 1
ATOM 747 C CA . TYR A 1 95 ? 11.914 -9.711 -8.258 1 98.81 95 TYR A CA 1
ATOM 748 C C . TYR A 1 95 ? 11.094 -8.852 -9.219 1 98.81 95 TYR A C 1
ATOM 750 O O . TYR A 1 95 ? 11.062 -7.629 -9.086 1 98.81 95 TYR A O 1
ATOM 758 N N . ILE A 1 96 ? 10.445 -9.469 -10.156 1 98.88 96 ILE A N 1
ATOM 759 C CA . ILE A 1 96 ? 9.359 -8.914 -10.953 1 98.88 96 ILE A CA 1
ATOM 760 C C . ILE A 1 96 ? 8.094 -9.742 -10.742 1 98.88 96 ILE A C 1
ATOM 762 O O . ILE A 1 96 ? 8.117 -10.969 -10.844 1 98.88 96 ILE A O 1
ATOM 766 N N . LEU A 1 97 ? 7.082 -9.086 -10.367 1 98.81 97 LEU A N 1
ATOM 767 C CA . LEU A 1 97 ? 5.777 -9.711 -10.188 1 98.81 97 LEU A CA 1
ATOM 768 C C . LEU A 1 97 ? 4.754 -9.125 -11.148 1 98.81 97 LEU A C 1
ATOM 770 O O . LEU A 1 97 ? 4.586 -7.902 -11.219 1 98.81 97 LEU A O 1
ATOM 774 N N . THR A 1 98 ? 4.094 -9.945 -11.945 1 98.44 98 THR A N 1
ATOM 775 C CA . THR A 1 98 ? 3.074 -9.461 -12.867 1 98.44 98 THR A CA 1
ATOM 776 C C . THR A 1 98 ? 1.744 -10.172 -12.625 1 98.44 98 THR A C 1
ATOM 778 O O . THR A 1 98 ? 1.719 -11.32 -12.188 1 98.44 98 THR A O 1
ATOM 781 N N . GLY A 1 99 ? 0.701 -9.461 -12.859 1 95.5 99 GLY A N 1
ATOM 782 C CA . GLY A 1 99 ? -0.662 -9.961 -12.75 1 95.5 99 GLY A CA 1
ATOM 783 C C . GLY A 1 99 ? -1.565 -9.469 -13.867 1 95.5 99 GLY A C 1
ATOM 784 O O . GLY A 1 99 ? -1.183 -9.477 -15.039 1 95.5 99 GLY A O 1
ATOM 785 N N . TYR A 1 100 ? -2.734 -9.031 -13.578 1 90.75 100 TYR A N 1
ATOM 786 C CA . TYR A 1 100 ? -3.773 -8.711 -14.555 1 90.75 100 TYR A CA 1
ATOM 787 C C . TYR A 1 100 ? -3.283 -7.668 -15.547 1 90.75 100 TYR A C 1
ATOM 789 O O . TYR A 1 100 ? -2.734 -6.633 -15.156 1 90.75 100 TYR A O 1
ATOM 797 N N . CYS A 1 101 ? -3.521 -7.996 -16.75 1 89.38 101 CYS A N 1
ATOM 798 C CA . CYS A 1 101 ? -3.357 -7.145 -17.922 1 89.38 101 CYS A CA 1
ATOM 799 C C . CYS A 1 101 ? -4.48 -7.375 -18.922 1 89.38 101 CYS A C 1
ATOM 801 O O . CYS A 1 101 ? -4.832 -8.523 -19.219 1 89.38 101 CYS A O 1
ATOM 803 N N . GLY A 1 102 ? -5.059 -6.297 -19.453 1 88.25 102 GLY A N 1
ATOM 804 C CA . GLY A 1 102 ? -6.215 -6.48 -20.312 1 88.25 102 GLY A CA 1
ATOM 805 C C . GLY A 1 102 ? -5.914 -6.199 -21.781 1 88.25 102 GLY A C 1
ATOM 806 O O . GLY A 1 102 ? -6.82 -6.199 -22.609 1 88.25 102 GLY A O 1
ATOM 807 N N . ASN A 1 103 ? -4.605 -6.004 -22.031 1 93.19 103 ASN A N 1
ATOM 808 C CA . ASN A 1 103 ? -4.258 -5.512 -23.359 1 93.19 103 ASN A CA 1
ATOM 809 C C . ASN A 1 103 ? -3.016 -6.207 -23.922 1 93.19 103 ASN A C 1
ATOM 811 O O . ASN A 1 103 ? -1.953 -6.176 -23.297 1 93.19 103 ASN A O 1
ATOM 815 N N . PRO A 1 104 ? -3.123 -6.793 -25.219 1 95.69 104 PRO A N 1
ATOM 816 C CA . PRO A 1 104 ? -1.992 -7.531 -25.781 1 95.69 104 PRO A CA 1
ATOM 817 C C . PRO A 1 104 ? -0.741 -6.672 -25.938 1 95.69 104 PRO A C 1
ATOM 819 O O . PRO A 1 104 ? 0.365 -7.125 -25.625 1 95.69 104 PRO A O 1
ATOM 822 N N . SER A 1 105 ? -0.958 -5.473 -26.453 1 96.25 105 SER A N 1
ATOM 823 C CA . SER A 1 105 ? 0.2 -4.605 -26.641 1 96.25 105 SER A CA 1
ATOM 824 C C . SER A 1 105 ? 0.866 -4.266 -25.312 1 96.25 105 SER A C 1
ATOM 826 O O . SER A 1 105 ? 2.094 -4.176 -25.234 1 96.25 105 SER A O 1
ATOM 828 N N . PHE A 1 106 ? 0.071 -4.043 -24.328 1 96.56 106 PHE A N 1
ATOM 829 C CA . PHE A 1 106 ? 0.576 -3.777 -22.984 1 96.56 106 PHE A CA 1
ATOM 830 C C . PHE A 1 106 ? 1.358 -4.973 -22.453 1 96.56 106 PHE A C 1
ATOM 832 O O . PHE A 1 106 ? 2.447 -4.812 -21.906 1 96.56 106 PHE A O 1
ATOM 839 N N . LEU A 1 107 ? 0.82 -6.152 -22.672 1 97.31 107 LEU A N 1
ATOM 840 C CA . LEU A 1 107 ? 1.462 -7.379 -22.219 1 97.31 107 LEU A CA 1
ATOM 841 C C . LEU A 1 107 ? 2.809 -7.582 -22.891 1 97.31 107 LEU A C 1
ATOM 843 O O . LEU A 1 107 ? 3.779 -7.996 -22.266 1 97.31 107 LEU A O 1
ATOM 847 N N . MET A 1 108 ? 2.881 -7.27 -24.172 1 97.88 108 MET A N 1
ATOM 848 C CA . MET A 1 108 ? 4.137 -7.371 -24.906 1 97.88 108 MET A CA 1
ATOM 849 C C . MET A 1 108 ? 5.172 -6.395 -24.344 1 97.88 108 MET A C 1
ATOM 851 O O . MET A 1 108 ? 6.363 -6.711 -24.297 1 97.88 108 MET A O 1
ATOM 855 N N . LYS A 1 109 ? 4.719 -5.234 -23.969 1 97.81 109 LYS A N 1
ATOM 856 C CA . LYS A 1 109 ? 5.625 -4.254 -23.375 1 97.81 109 LYS A CA 1
ATOM 857 C C . LYS A 1 109 ? 6.152 -4.738 -22.031 1 97.81 109 LYS A C 1
ATOM 859 O O . LYS A 1 109 ? 7.301 -4.473 -21.672 1 97.81 109 LYS A O 1
ATOM 864 N N . ILE A 1 110 ? 5.312 -5.367 -21.266 1 98.31 110 ILE A N 1
ATOM 865 C CA . ILE A 1 110 ? 5.766 -5.977 -20.016 1 98.31 110 ILE A CA 1
ATOM 866 C C . ILE A 1 110 ? 6.898 -6.961 -20.312 1 98.31 110 ILE A C 1
ATOM 868 O O . ILE A 1 110 ? 7.91 -6.969 -19.609 1 98.31 110 ILE A O 1
ATOM 872 N N . ALA A 1 111 ? 6.742 -7.773 -21.328 1 98.5 111 ALA A N 1
ATOM 873 C CA . ALA A 1 111 ? 7.781 -8.727 -21.703 1 98.5 111 ALA A CA 1
ATOM 874 C C . ALA A 1 111 ? 9.094 -8.016 -22.031 1 98.5 111 ALA A C 1
ATOM 876 O O . ALA A 1 111 ? 10.164 -8.477 -21.641 1 98.5 111 ALA A O 1
ATOM 877 N N . ASP A 1 112 ? 8.977 -6.895 -22.688 1 98.5 112 ASP A N 1
ATOM 878 C CA . ASP A 1 112 ? 10.156 -6.105 -23.016 1 98.5 112 ASP A CA 1
ATOM 879 C C . ASP A 1 112 ? 10.859 -5.617 -21.75 1 98.5 112 ASP A C 1
ATOM 881 O O . ASP A 1 112 ? 12.086 -5.645 -21.672 1 98.5 112 ASP A O 1
ATOM 885 N N . ILE A 1 113 ? 10.078 -5.184 -20.844 1 98.62 113 ILE A N 1
ATOM 886 C CA . ILE A 1 113 ? 10.609 -4.68 -19.578 1 98.62 113 ILE A CA 1
ATOM 887 C C . ILE A 1 113 ? 11.297 -5.809 -18.812 1 98.62 113 ILE A C 1
ATOM 889 O O . ILE A 1 113 ? 12.398 -5.633 -18.297 1 98.62 113 ILE A O 1
ATOM 893 N N . VAL A 1 114 ? 10.68 -6.969 -18.781 1 98.75 114 VAL A N 1
ATOM 894 C CA . VAL A 1 114 ? 11.242 -8.125 -18.094 1 98.75 114 VAL A CA 1
ATOM 895 C C . VAL A 1 114 ? 12.594 -8.484 -18.719 1 98.75 114 VAL A C 1
ATOM 897 O O . VAL A 1 114 ? 13.57 -8.719 -18.016 1 98.75 114 VAL A O 1
ATOM 900 N N . ARG A 1 115 ? 12.68 -8.516 -20.047 1 98.69 115 ARG A N 1
ATOM 901 C CA . ARG A 1 115 ? 13.93 -8.828 -20.75 1 98.69 115 ARG A CA 1
ATOM 902 C C . ARG A 1 115 ? 15.016 -7.812 -20.406 1 98.69 115 ARG A C 1
ATOM 904 O O . ARG A 1 115 ? 16.172 -8.18 -20.188 1 98.69 115 ARG A O 1
ATOM 911 N N . ASP A 1 116 ? 14.594 -6.562 -20.406 1 98.75 116 ASP A N 1
ATOM 912 C CA . ASP A 1 116 ? 15.539 -5.492 -20.109 1 98.75 116 ASP A CA 1
ATOM 913 C C . ASP A 1 116 ? 16.094 -5.637 -18.688 1 98.75 116 ASP A C 1
ATOM 915 O O . ASP A 1 116 ? 17.297 -5.484 -18.469 1 98.75 116 ASP A O 1
ATOM 919 N N . ILE A 1 117 ? 15.227 -5.914 -17.734 1 98.69 117 ILE A N 1
ATOM 920 C CA . ILE A 1 117 ? 15.641 -6.039 -16.344 1 98.69 117 ILE A CA 1
ATOM 921 C C . ILE A 1 117 ? 16.516 -7.281 -16.172 1 98.69 117 ILE A C 1
ATOM 923 O O . ILE A 1 117 ? 17.484 -7.262 -15.414 1 98.69 117 ILE A O 1
ATOM 927 N N . LYS A 1 118 ? 16.188 -8.359 -16.844 1 98.5 118 LYS A N 1
ATOM 928 C CA . LYS A 1 118 ? 17 -9.57 -16.766 1 98.5 118 LYS A CA 1
ATOM 929 C C . LYS A 1 118 ? 18.406 -9.336 -17.297 1 98.5 118 LYS A C 1
ATOM 931 O O . LYS A 1 118 ? 19.375 -9.938 -16.797 1 98.5 118 LYS A O 1
ATOM 936 N N . LYS A 1 119 ? 18.547 -8.523 -18.281 1 98.31 119 LYS A N 1
ATOM 937 C CA . LYS A 1 119 ? 19.875 -8.156 -18.781 1 98.31 119 LYS A CA 1
ATOM 938 C C . LYS A 1 119 ? 20.656 -7.375 -17.734 1 98.31 119 LYS A C 1
ATOM 940 O O . LYS A 1 119 ? 21.859 -7.609 -17.562 1 98.31 119 LYS A O 1
ATOM 945 N N . LYS A 1 120 ? 19.969 -6.473 -17.062 1 97.62 120 LYS A N 1
ATOM 946 C CA . LYS A 1 120 ? 20.609 -5.609 -16.062 1 97.62 120 LYS A CA 1
ATOM 947 C C . LYS A 1 120 ? 20.844 -6.352 -14.758 1 97.62 120 LYS A C 1
ATOM 949 O O . LYS A 1 120 ? 21.875 -6.148 -14.102 1 97.62 120 LYS A O 1
ATOM 954 N N . CYS A 1 121 ? 19.844 -7.102 -14.375 1 97.81 121 CYS A N 1
ATOM 955 C CA . CYS A 1 121 ? 19.844 -7.883 -13.141 1 97.81 121 CYS A CA 1
ATOM 956 C C . CYS A 1 121 ? 19.719 -9.375 -13.445 1 97.81 121 CYS A C 1
ATOM 958 O O . CYS A 1 121 ? 18.641 -9.953 -13.258 1 97.81 121 CYS A O 1
ATOM 960 N N . PRO A 1 122 ? 20.75 -10.055 -13.734 1 97 122 PRO A N 1
ATOM 961 C CA . PRO A 1 122 ? 20.672 -11.438 -14.211 1 97 122 PRO A CA 1
ATOM 962 C C . PRO A 1 122 ? 20.062 -12.391 -13.188 1 97 122 PRO A C 1
ATOM 964 O O . PRO A 1 122 ? 19.531 -13.438 -13.555 1 97 122 PRO A O 1
ATOM 967 N N . ASP A 1 123 ? 20.109 -12.039 -11.906 1 96.62 123 ASP A N 1
ATOM 968 C CA . ASP A 1 123 ? 19.594 -12.93 -10.867 1 96.62 123 ASP A CA 1
ATOM 969 C C . ASP A 1 123 ? 18.141 -12.609 -10.531 1 96.62 123 ASP A C 1
ATOM 971 O O . ASP A 1 123 ? 17.562 -13.188 -9.609 1 96.62 123 ASP A O 1
ATOM 975 N N . VAL A 1 124 ? 17.531 -11.68 -11.297 1 98.38 124 VAL A N 1
ATOM 976 C CA . VAL A 1 124 ? 16.141 -11.297 -11.008 1 98.38 124 VAL A CA 1
ATOM 977 C C . VAL A 1 124 ? 15.227 -12.5 -11.164 1 98.38 124 VAL A C 1
ATOM 979 O O . VAL A 1 124 ? 15.398 -13.305 -12.086 1 98.38 124 VAL A O 1
ATOM 982 N N . VAL A 1 125 ? 14.344 -12.688 -10.227 1 98.69 125 VAL A N 1
ATOM 983 C CA . VAL A 1 125 ? 13.336 -13.742 -10.297 1 98.69 125 VAL A CA 1
ATOM 984 C C . VAL A 1 125 ? 12.023 -13.156 -10.82 1 98.69 125 VAL A C 1
ATOM 986 O O . VAL A 1 125 ? 11.422 -12.281 -10.188 1 98.69 125 VAL A O 1
ATOM 989 N N . PHE A 1 126 ? 11.609 -13.617 -11.977 1 98.88 126 PHE A N 1
ATOM 990 C CA . PHE A 1 126 ? 10.344 -13.188 -12.555 1 98.88 126 PHE A CA 1
ATOM 991 C C . PHE A 1 126 ? 9.227 -14.156 -12.188 1 98.88 126 PHE A C 1
ATOM 993 O O . PHE A 1 126 ? 9.242 -15.32 -12.602 1 98.88 126 PHE A O 1
ATOM 1000 N N . VAL A 1 127 ? 8.297 -13.688 -11.375 1 98.88 127 VAL A N 1
ATOM 1001 C CA . VAL A 1 127 ? 7.09 -14.406 -10.977 1 98.88 127 VAL A CA 1
ATOM 1002 C C . VAL A 1 127 ? 5.91 -13.945 -11.828 1 98.88 127 VAL A C 1
ATOM 1004 O O . VAL A 1 127 ? 5.449 -12.805 -11.688 1 98.88 127 VAL A O 1
ATOM 1007 N N . CYS A 1 128 ? 5.375 -14.844 -12.625 1 98.62 128 CYS A N 1
ATOM 1008 C CA . CYS A 1 128 ? 4.312 -14.523 -13.57 1 98.62 128 CYS A CA 1
ATOM 1009 C C . CYS A 1 128 ? 3.008 -15.203 -13.18 1 98.62 128 CYS A C 1
ATOM 1011 O O . CYS A 1 128 ? 2.914 -16.438 -13.195 1 98.62 128 CYS A O 1
ATOM 1013 N N . ASP A 1 129 ? 2.07 -14.461 -12.75 1 97.69 129 ASP A N 1
ATOM 1014 C CA . ASP A 1 129 ? 0.694 -14.938 -12.641 1 97.69 129 ASP A CA 1
ATOM 1015 C C . ASP A 1 129 ? -0.064 -14.742 -13.953 1 97.69 129 ASP A C 1
ATOM 1017 O O . ASP A 1 129 ? -0.48 -13.625 -14.273 1 97.69 129 ASP A O 1
ATOM 1021 N N . PRO A 1 130 ? -0.224 -15.805 -14.711 1 96.5 130 PRO A N 1
ATOM 1022 C CA . PRO A 1 130 ? -0.948 -15.641 -15.969 1 96.5 130 PRO A CA 1
ATOM 1023 C C . PRO A 1 130 ? -2.447 -15.438 -15.766 1 96.5 130 PRO A C 1
ATOM 1025 O O . PRO A 1 130 ? -3.203 -16.406 -15.703 1 96.5 130 PRO A O 1
ATOM 1028 N N . VAL A 1 131 ? -2.855 -14.273 -15.656 1 94.81 131 VAL A N 1
ATOM 1029 C CA . VAL A 1 131 ? -4.258 -13.961 -15.406 1 94.81 131 VAL A CA 1
ATOM 1030 C C . VAL A 1 131 ? -5.051 -14.039 -16.703 1 94.81 131 VAL A C 1
ATOM 1032 O O . VAL A 1 131 ? -5.078 -13.078 -17.484 1 94.81 131 VAL A O 1
ATOM 1035 N N . LEU A 1 132 ? -5.727 -15.133 -16.875 1 95.81 132 LEU A N 1
ATOM 1036 C CA . LEU A 1 132 ? -6.5 -15.367 -18.094 1 95.81 132 LEU A CA 1
ATOM 1037 C C . LEU A 1 132 ? -7.969 -15.617 -17.766 1 95.81 132 LEU A C 1
ATOM 1039 O O . LEU A 1 132 ? -8.859 -15.125 -18.453 1 95.81 132 LEU A O 1
ATOM 1043 N N . GLY A 1 133 ? -8.188 -16.438 -16.859 1 93.19 133 GLY A N 1
ATOM 1044 C CA . GLY A 1 133 ? -9.531 -16.844 -16.5 1 93.19 133 GLY A CA 1
ATOM 1045 C C . GLY A 1 133 ? -9.562 -17.906 -15.414 1 93.19 133 GLY A C 1
ATOM 1046 O O . GLY A 1 133 ? -8.539 -18.203 -14.805 1 93.19 133 GLY A O 1
ATOM 1047 N N . ASP A 1 134 ? -10.758 -18.344 -15.125 1 90.62 134 ASP A N 1
ATOM 1048 C CA . ASP A 1 134 ? -11.016 -19.359 -14.102 1 90.62 134 ASP A CA 1
ATOM 1049 C C . ASP A 1 134 ? -12.305 -20.125 -14.398 1 90.62 134 ASP A C 1
ATOM 1051 O O . ASP A 1 134 ? -13.188 -19.609 -15.086 1 90.62 134 ASP A O 1
ATOM 1055 N N . ASN A 1 135 ? -12.32 -21.328 -13.977 1 89.31 135 ASN A N 1
ATOM 1056 C CA . ASN A 1 135 ? -13.523 -22.141 -14.07 1 89.31 135 ASN A CA 1
ATOM 1057 C C . ASN A 1 135 ? -14.023 -22.25 -15.508 1 89.31 135 ASN A C 1
ATOM 1059 O O . ASN A 1 135 ? -15.211 -22.031 -15.766 1 89.31 135 ASN A O 1
ATOM 1063 N N . GLY A 1 136 ? -13.133 -22.359 -16.391 1 88.75 136 GLY A N 1
ATOM 1064 C CA . GLY A 1 136 ? -13.453 -22.625 -17.781 1 88.75 136 GLY A CA 1
ATOM 1065 C C . GLY A 1 136 ? -13.766 -21.359 -18.562 1 88.75 136 GLY A C 1
ATOM 1066 O O . GLY A 1 136 ? -14.117 -21.438 -19.734 1 88.75 136 GLY A O 1
ATOM 1067 N N . ARG A 1 137 ? -13.617 -20.219 -17.922 1 91.12 137 ARG A N 1
ATOM 1068 C CA . ARG A 1 137 ? -14.016 -18.984 -18.594 1 91.12 137 ARG A CA 1
ATOM 1069 C C . ARG A 1 137 ? -12.898 -17.953 -18.547 1 91.12 137 ARG A C 1
ATOM 1071 O O . ARG A 1 137 ? -12.242 -17.766 -17.516 1 91.12 137 ARG A O 1
ATOM 1078 N N . TYR A 1 138 ? -12.75 -17.266 -19.672 1 93.56 138 TYR A N 1
ATOM 1079 C CA . TYR A 1 138 ? -11.805 -16.156 -19.766 1 93.56 138 TYR A CA 1
ATOM 1080 C C . TYR A 1 138 ? -12.367 -14.914 -19.094 1 93.56 138 TYR A C 1
ATOM 1082 O O . TYR A 1 138 ? -13.555 -14.609 -19.234 1 93.56 138 TYR A O 1
ATOM 1090 N N . TYR A 1 139 ? -11.555 -14.133 -18.344 1 88.56 139 TYR A N 1
ATOM 1091 C CA . TYR A 1 139 ? -11.898 -12.789 -17.891 1 88.56 139 TYR A CA 1
ATOM 1092 C C . TYR A 1 139 ? -11.125 -11.734 -18.688 1 88.56 139 TYR A C 1
ATOM 1094 O O . TYR A 1 139 ? -11.375 -10.539 -18.531 1 88.56 139 TYR A O 1
ATOM 1102 N N . THR A 1 140 ? -10.172 -12.172 -19.5 1 93.06 140 THR A N 1
ATOM 1103 C CA . THR A 1 140 ? -9.352 -11.32 -20.344 1 93.06 140 THR A CA 1
ATOM 1104 C C . THR A 1 140 ? -9.516 -11.703 -21.812 1 93.06 140 THR A C 1
ATOM 1106 O O . THR A 1 140 ? -10.062 -12.766 -22.125 1 93.06 140 THR A O 1
ATOM 1109 N N . PRO A 1 141 ? -9.125 -10.867 -22.688 1 93.69 141 PRO A N 1
ATOM 1110 C CA . PRO A 1 141 ? -9.148 -11.25 -24.094 1 93.69 141 PRO A CA 1
ATOM 1111 C C . PRO A 1 141 ? -8.336 -12.516 -24.375 1 93.69 141 PRO A C 1
ATOM 1113 O O . PRO A 1 141 ? -7.219 -12.656 -23.875 1 93.69 141 PRO A O 1
ATOM 1116 N N . LYS A 1 142 ? -8.883 -13.383 -25.219 1 95.69 142 LYS A N 1
ATOM 1117 C CA . LYS A 1 142 ? -8.25 -14.664 -25.516 1 95.69 142 LYS A CA 1
ATOM 1118 C C . LYS A 1 142 ? -6.898 -14.461 -26.203 1 95.69 142 LYS A C 1
ATOM 1120 O O . LYS A 1 142 ? -6.031 -15.336 -26.141 1 95.69 142 LYS A O 1
ATOM 1125 N N . GLU A 1 143 ? -6.742 -13.305 -26.812 1 96.31 143 GLU A N 1
ATOM 1126 C CA . GLU A 1 143 ? -5.52 -12.969 -27.547 1 96.31 143 GLU A CA 1
ATOM 1127 C C . GLU A 1 143 ? -4.316 -12.914 -26.609 1 96.31 143 GLU A C 1
ATOM 1129 O O . GLU A 1 143 ? -3.17 -12.977 -27.062 1 96.31 143 GLU A O 1
ATOM 1134 N N . LEU A 1 144 ? -4.52 -12.828 -25.328 1 97.5 144 LEU A N 1
ATOM 1135 C CA . LEU A 1 144 ? -3.434 -12.766 -24.359 1 97.5 144 LEU A CA 1
ATOM 1136 C C . LEU A 1 144 ? -2.781 -14.133 -24.172 1 97.5 144 LEU A C 1
ATOM 1138 O O . LEU A 1 144 ? -1.597 -14.219 -23.844 1 97.5 144 LEU A O 1
ATOM 1142 N N . MET A 1 145 ? -3.551 -15.164 -24.453 1 97.69 145 MET A N 1
ATOM 1143 C CA . MET A 1 145 ? -3.104 -16.516 -24.141 1 97.69 145 MET A CA 1
ATOM 1144 C C . MET A 1 145 ? -1.838 -16.859 -24.922 1 97.69 145 MET A C 1
ATOM 1146 O O . MET A 1 145 ? -0.832 -17.266 -24.344 1 97.69 145 MET A O 1
ATOM 1150 N N . PRO A 1 146 ? -1.771 -16.688 -26.234 1 97.88 146 PRO A N 1
ATOM 1151 C CA . PRO A 1 146 ? -0.531 -17.016 -26.938 1 97.88 146 PRO A CA 1
ATOM 1152 C C . PRO A 1 146 ? 0.652 -16.156 -26.5 1 97.88 146 PRO A C 1
ATOM 1154 O O . PRO A 1 146 ? 1.799 -16.609 -26.547 1 97.88 146 PRO A O 1
ATOM 1157 N N . ILE A 1 147 ? 0.413 -14.938 -26.078 1 98.06 147 ILE A N 1
ATOM 1158 C CA . ILE A 1 147 ? 1.485 -14.07 -25.594 1 98.06 147 ILE A CA 1
ATOM 1159 C C . ILE A 1 147 ? 2.039 -14.609 -24.281 1 98.06 147 ILE A C 1
ATOM 1161 O O . ILE A 1 147 ? 3.256 -14.703 -24.109 1 98.06 147 ILE A O 1
ATOM 1165 N N . TYR A 1 148 ? 1.129 -14.969 -23.391 1 98.25 148 TYR A N 1
ATOM 1166 C CA . TYR A 1 148 ? 1.598 -15.609 -22.172 1 98.25 148 TYR A CA 1
ATOM 1167 C C . TYR A 1 148 ? 2.381 -16.875 -22.484 1 98.25 148 TYR A C 1
ATOM 1169 O O . TYR A 1 148 ? 3.504 -17.047 -22 1 98.25 148 TYR A O 1
ATOM 1177 N N . ARG A 1 149 ? 1.796 -17.703 -23.281 1 98.19 149 ARG A N 1
ATOM 1178 C CA . ARG A 1 149 ? 2.33 -19.031 -23.547 1 98.19 149 ARG A CA 1
ATOM 1179 C C . ARG A 1 149 ? 3.697 -18.938 -24.219 1 98.19 149 ARG A C 1
ATOM 1181 O O . ARG A 1 149 ? 4.625 -19.656 -23.859 1 98.19 149 ARG A O 1
ATOM 1188 N N . ASP A 1 150 ? 3.85 -18.078 -25.188 1 98.19 150 ASP A N 1
ATOM 1189 C CA . ASP A 1 150 ? 4.996 -18.109 -26.094 1 98.19 150 ASP A CA 1
ATOM 1190 C C . ASP A 1 150 ? 6.035 -17.062 -25.719 1 98.19 150 ASP A C 1
ATOM 1192 O O . ASP A 1 150 ? 7.191 -17.141 -26.141 1 98.19 150 ASP A O 1
ATOM 1196 N N . VAL A 1 151 ? 5.625 -16.094 -24.906 1 98.38 151 VAL A N 1
ATOM 1197 C CA . VAL A 1 151 ? 6.547 -14.992 -24.672 1 98.38 151 VAL A CA 1
ATOM 1198 C C . VAL A 1 151 ? 6.836 -14.883 -23.172 1 98.38 151 VAL A C 1
ATOM 1200 O O . VAL A 1 151 ? 7.988 -14.984 -22.75 1 98.38 151 VAL A O 1
ATOM 1203 N N . LEU A 1 152 ? 5.852 -14.742 -22.312 1 98.5 152 LEU A N 1
ATOM 1204 C CA . LEU A 1 152 ? 6.07 -14.453 -20.906 1 98.5 152 LEU A CA 1
ATOM 1205 C C . LEU A 1 152 ? 6.48 -15.711 -20.141 1 98.5 152 LEU A C 1
ATOM 1207 O O . LEU A 1 152 ? 7.398 -15.672 -19.312 1 98.5 152 LEU A O 1
ATOM 1211 N N . VAL A 1 153 ? 5.816 -16.828 -20.422 1 98.38 153 VAL A N 1
ATOM 1212 C CA . VAL A 1 153 ? 6.066 -18.062 -19.672 1 98.38 153 VAL A CA 1
ATOM 1213 C C . VAL A 1 153 ? 7.523 -18.484 -19.859 1 98.38 153 VAL A C 1
ATOM 1215 O O . VAL A 1 153 ? 8.211 -18.781 -18.875 1 98.38 153 VAL A O 1
ATOM 1218 N N . PRO A 1 154 ? 8.094 -18.422 -21.031 1 98.31 154 PRO A N 1
ATOM 1219 C CA . PRO A 1 154 ? 9.492 -18.797 -21.219 1 98.31 154 PRO A CA 1
ATOM 1220 C C . PRO A 1 154 ? 10.445 -17.859 -20.469 1 98.31 154 PRO A C 1
ATOM 1222 O O . PRO A 1 154 ? 11.594 -18.234 -20.188 1 98.31 154 PRO A O 1
ATOM 1225 N N . LEU A 1 155 ? 10.023 -16.641 -20.109 1 98.5 155 LEU A N 1
ATOM 1226 C CA . LEU A 1 155 ? 10.844 -15.688 -19.391 1 98.5 155 LEU A CA 1
ATOM 1227 C C . LEU A 1 155 ? 10.727 -15.891 -17.875 1 98.5 155 LEU A C 1
ATOM 1229 O O . LEU A 1 155 ? 11.539 -15.367 -17.109 1 98.5 155 LEU A O 1
ATOM 1233 N N . ALA A 1 156 ? 9.727 -16.625 -17.438 1 98.75 156 ALA A N 1
ATOM 1234 C CA . ALA A 1 156 ? 9.359 -16.688 -16.031 1 98.75 156 ALA A CA 1
ATOM 1235 C C . ALA A 1 156 ? 10.211 -17.719 -15.289 1 98.75 156 ALA A C 1
ATOM 1237 O O . ALA A 1 156 ? 10.523 -18.781 -15.836 1 98.75 156 ALA A O 1
ATOM 1238 N N . ASN A 1 157 ? 10.609 -17.375 -14.109 1 98.69 157 ASN A N 1
ATOM 1239 C CA . ASN A 1 157 ? 11.211 -18.344 -13.195 1 98.69 157 ASN A CA 1
ATOM 1240 C C . ASN A 1 157 ? 10.148 -19.125 -12.438 1 98.69 157 ASN A C 1
ATOM 1242 O O . ASN A 1 157 ? 10.344 -20.297 -12.117 1 98.69 157 ASN A O 1
ATOM 1246 N N . VAL A 1 158 ? 9.062 -18.438 -12.125 1 98.88 158 VAL A N 1
ATOM 1247 C CA . VAL A 1 158 ? 7.934 -19 -11.383 1 98.88 158 VAL A CA 1
ATOM 1248 C C . VAL A 1 158 ? 6.625 -18.625 -12.078 1 98.88 158 VAL A C 1
ATOM 1250 O O . VAL A 1 158 ? 6.441 -17.469 -12.492 1 98.88 158 VAL A O 1
ATOM 1253 N N . ILE A 1 159 ? 5.676 -19.547 -12.25 1 98.88 159 ILE A N 1
ATOM 1254 C CA . ILE A 1 159 ? 4.332 -19.219 -12.719 1 98.88 159 ILE A CA 1
ATOM 1255 C C . ILE A 1 159 ? 3.299 -19.781 -11.742 1 98.88 159 ILE A C 1
ATOM 1257 O O . ILE A 1 159 ? 3.539 -20.797 -11.094 1 98.88 159 ILE A O 1
ATOM 1261 N N . THR A 1 160 ? 2.135 -19.094 -11.633 1 98.81 160 THR A N 1
ATOM 1262 C CA . THR A 1 160 ? 1.113 -19.469 -10.672 1 98.81 160 THR A CA 1
ATOM 1263 C C . THR A 1 160 ? -0.245 -19.625 -11.344 1 98.81 160 THR A C 1
ATOM 1265 O O . THR A 1 160 ? -1.216 -18.969 -10.953 1 98.81 160 THR A O 1
ATOM 1268 N N . PRO A 1 161 ? -0.393 -20.5 -12.25 1 98.62 161 PRO A N 1
ATOM 1269 C CA . PRO A 1 161 ? -1.675 -20.703 -12.93 1 98.62 161 PRO A CA 1
ATOM 1270 C C . PRO A 1 161 ? -2.674 -21.5 -12.094 1 98.62 161 PRO A C 1
ATOM 1272 O O . PRO A 1 161 ? -2.273 -22.266 -11.219 1 98.62 161 PRO A O 1
ATOM 1275 N N . ASN A 1 162 ? -3.93 -21.266 -12.344 1 97.75 162 ASN A N 1
ATOM 1276 C CA . ASN A 1 162 ? -4.926 -22.266 -11.969 1 97.75 162 ASN A CA 1
ATOM 1277 C C . ASN A 1 162 ? -5.07 -23.344 -13.047 1 97.75 162 ASN A C 1
ATOM 1279 O O . ASN A 1 162 ? -4.395 -23.281 -14.078 1 97.75 162 ASN A O 1
ATOM 1283 N N . VAL A 1 163 ? -5.895 -24.297 -12.828 1 98.19 163 VAL A N 1
ATOM 1284 C CA . VAL A 1 163 ? -6 -25.453 -13.719 1 98.19 163 VAL A CA 1
ATOM 1285 C C . VAL A 1 163 ? -6.484 -24.984 -15.094 1 98.19 163 VAL A C 1
ATOM 1287 O O . VAL A 1 163 ? -6.02 -25.484 -16.125 1 98.19 163 VAL A O 1
ATOM 1290 N N . PHE A 1 164 ? -7.449 -24.094 -15.148 1 97.88 164 PHE A N 1
ATOM 1291 C CA . PHE A 1 164 ? -7.93 -23.578 -16.422 1 97.88 164 PHE A CA 1
ATOM 1292 C C . PHE A 1 164 ? -6.793 -22.938 -17.219 1 97.88 164 PHE A C 1
ATOM 1294 O O . PHE A 1 164 ? -6.594 -23.25 -18.391 1 97.88 164 PHE A O 1
ATOM 1301 N N . GLU A 1 165 ? -6.055 -22.078 -16.531 1 98.38 165 GLU A N 1
ATOM 1302 C CA . GLU A 1 165 ? -4.934 -21.375 -17.156 1 98.38 165 GLU A CA 1
ATOM 1303 C C . GLU A 1 165 ? -3.844 -22.359 -17.594 1 98.38 165 GLU A C 1
ATOM 1305 O O . GLU A 1 165 ? -3.301 -22.234 -18.688 1 98.38 165 GLU A O 1
ATOM 1310 N N . LEU A 1 166 ? -3.564 -23.297 -16.75 1 98.75 166 LEU A N 1
ATOM 1311 C CA . LEU A 1 166 ? -2.555 -24.297 -17.078 1 98.75 166 LEU A CA 1
ATOM 1312 C C . LEU A 1 166 ? -2.982 -25.109 -18.297 1 98.75 166 LEU A C 1
ATOM 1314 O O . LEU A 1 166 ? -2.152 -25.453 -19.141 1 98.75 166 LEU A O 1
ATOM 1318 N N . SER A 1 167 ? -4.242 -25.453 -18.297 1 98.44 167 SER A N 1
ATOM 1319 C CA . SER A 1 167 ? -4.773 -26.188 -19.453 1 98.44 167 SER A CA 1
ATOM 1320 C C . SER A 1 167 ? -4.598 -25.391 -20.734 1 98.44 167 SER A C 1
ATOM 1322 O O . SER A 1 167 ? -4.176 -25.938 -21.75 1 98.44 167 SER A O 1
ATOM 1324 N N . GLU A 1 168 ? -4.906 -24.156 -20.688 1 98 168 GLU A N 1
ATOM 1325 C CA . GLU A 1 168 ? -4.773 -23.281 -21.859 1 98 168 GLU A CA 1
ATOM 1326 C C . GLU A 1 168 ? -3.312 -23.156 -22.281 1 98 168 GLU A C 1
ATOM 1328 O O . GLU A 1 168 ? -3 -23.234 -23.469 1 98 168 GLU A O 1
ATOM 1333 N N . LEU A 1 169 ? -2.461 -23 -21.328 1 98.44 169 LEU A N 1
ATOM 1334 C CA . LEU A 1 169 ? -1.05 -22.75 -21.609 1 98.44 169 LEU A CA 1
ATOM 1335 C C . LEU A 1 169 ? -0.377 -24.016 -22.141 1 98.44 169 LEU A C 1
ATOM 1337 O O . LEU A 1 169 ? 0.503 -23.938 -23 1 98.44 169 LEU A O 1
ATOM 1341 N N . SER A 1 170 ? -0.758 -25.156 -21.641 1 98.19 170 SER A N 1
ATOM 1342 C CA . SER A 1 170 ? -0.118 -26.422 -22 1 98.19 170 SER A CA 1
ATOM 1343 C C . SER A 1 170 ? -0.797 -27.047 -23.203 1 98.19 170 SER A C 1
ATOM 1345 O O . SER A 1 170 ? -0.199 -27.891 -23.891 1 98.19 170 SER A O 1
ATOM 1347 N N . GLY A 1 171 ? -2.084 -26.734 -23.359 1 96.75 171 GLY A N 1
ATOM 1348 C CA . GLY A 1 171 ? -2.875 -27.391 -24.391 1 96.75 171 GLY A CA 1
ATOM 1349 C C . GLY A 1 171 ? -3.443 -28.719 -23.953 1 96.75 171 GLY A C 1
ATOM 1350 O O . GLY A 1 171 ? -4 -29.469 -24.75 1 96.75 171 GLY A O 1
ATOM 1351 N N . GLU A 1 172 ? -3.324 -29.016 -22.719 1 96 172 GLU A N 1
ATOM 1352 C CA . GLU A 1 172 ? -3.797 -30.281 -22.156 1 96 172 GLU A CA 1
ATOM 1353 C C . GLU A 1 172 ? -5.098 -30.109 -21.391 1 96 172 GLU A C 1
ATOM 1355 O O . GLU A 1 172 ? -5.281 -29.094 -20.703 1 96 172 GLU A O 1
ATOM 1360 N N . THR A 1 173 ? -5.953 -31.078 -21.547 1 95.88 173 THR A N 1
ATOM 1361 C CA . THR A 1 173 ? -7.117 -31.125 -20.672 1 95.88 173 THR A CA 1
ATOM 1362 C C . THR A 1 173 ? -6.742 -31.703 -19.297 1 95.88 173 THR A C 1
ATOM 1364 O O . THR A 1 173 ? -6.109 -32.75 -19.219 1 95.88 173 THR A O 1
ATOM 1367 N N . ILE A 1 174 ? -7.125 -31.016 -18.219 1 98.12 174 ILE A N 1
ATOM 1368 C CA . ILE A 1 174 ? -6.719 -31.406 -16.875 1 98.12 174 ILE A CA 1
ATOM 1369 C C . ILE A 1 174 ? -7.953 -31.688 -16.016 1 98.12 174 ILE A C 1
ATOM 1371 O O . ILE A 1 174 ? -8.727 -30.781 -15.719 1 98.12 174 ILE A O 1
ATOM 1375 N N . SER A 1 175 ? -8.133 -32.938 -15.648 1 97.06 175 SER A N 1
ATOM 1376 C CA . SER A 1 175 ? -9.281 -33.312 -14.82 1 97.06 175 SER A CA 1
ATOM 1377 C C . SER A 1 175 ? -8.844 -34.125 -13.609 1 97.06 175 SER A C 1
ATOM 1379 O O . SER A 1 175 ? -9.672 -34.5 -12.773 1 97.06 175 SER A O 1
ATOM 1381 N N . ASN A 1 176 ? -7.586 -34.406 -13.57 1 97.69 176 ASN A N 1
ATOM 1382 C CA . ASN A 1 176 ? -7.062 -35.156 -12.438 1 97.69 176 ASN A CA 1
ATOM 1383 C C . ASN A 1 176 ? -5.602 -34.812 -12.164 1 97.69 176 ASN A C 1
ATOM 1385 O O . ASN A 1 176 ? -4.988 -34.031 -12.906 1 97.69 176 ASN A O 1
ATOM 1389 N N . GLU A 1 177 ? -5.031 -35.375 -11.109 1 98.25 177 GLU A N 1
ATOM 1390 C CA . GLU A 1 177 ? -3.693 -35.062 -10.625 1 98.25 177 GLU A CA 1
ATOM 1391 C C . GLU A 1 177 ? -2.631 -35.438 -11.656 1 98.25 177 GLU A C 1
ATOM 1393 O O . GLU A 1 177 ? -1.702 -34.656 -11.898 1 98.25 177 GLU A O 1
ATOM 1398 N N . SER A 1 178 ? -2.756 -36.625 -12.281 1 98.12 178 SER A N 1
ATOM 1399 C CA . SER A 1 178 ? -1.762 -37.062 -13.242 1 98.12 178 SER A CA 1
ATOM 1400 C C . SER A 1 178 ? -1.673 -36.125 -14.438 1 98.12 178 SER A C 1
ATOM 1402 O O . SER A 1 178 ? -0.577 -35.781 -14.898 1 98.12 178 SER A O 1
ATOM 1404 N N . GLU A 1 179 ? -2.805 -35.719 -14.945 1 98.56 179 GLU A N 1
ATOM 1405 C CA . GLU A 1 179 ? -2.857 -34.781 -16.062 1 98.56 179 GLU A CA 1
ATOM 1406 C C . GLU A 1 179 ? -2.293 -33.438 -15.656 1 98.56 179 GLU A C 1
ATOM 1408 O O . GLU A 1 179 ? -1.616 -32.781 -16.453 1 98.56 179 GLU A O 1
ATOM 1413 N N . CYS A 1 180 ? -2.584 -33 -14.438 1 98.69 180 CYS A N 1
ATOM 1414 C CA . CYS A 1 180 ? -2.049 -31.75 -13.906 1 98.69 180 CYS A CA 1
ATOM 1415 C C . CYS A 1 180 ? -0.526 -31.781 -13.883 1 98.69 180 CYS A C 1
ATOM 1417 O O . CYS A 1 180 ? 0.126 -30.844 -14.344 1 98.69 180 CYS A O 1
ATOM 1419 N N . LEU A 1 181 ? 0.047 -32.875 -13.367 1 98.44 181 LEU A N 1
ATOM 1420 C CA . LEU A 1 181 ? 1.496 -33 -13.258 1 98.44 181 LEU A CA 1
ATOM 1421 C C . LEU A 1 181 ? 2.146 -33 -14.633 1 98.44 181 LEU A C 1
ATOM 1423 O O . LEU A 1 181 ? 3.209 -32.406 -14.828 1 98.44 181 LEU A O 1
ATOM 1427 N N . ARG A 1 182 ? 1.497 -33.656 -15.625 1 98 182 ARG A N 1
ATOM 1428 C CA . ARG A 1 182 ? 2.014 -33.656 -17 1 98 182 ARG A CA 1
ATOM 1429 C C . ARG A 1 182 ? 2.016 -32.25 -17.594 1 98 182 ARG A C 1
ATOM 1431 O O . ARG A 1 182 ? 2.955 -31.875 -18.281 1 98 182 ARG A O 1
ATOM 1438 N N . ALA A 1 183 ? 0.93 -31.578 -17.328 1 98.69 183 ALA A N 1
ATOM 1439 C CA . ALA A 1 183 ? 0.836 -30.203 -17.812 1 98.69 183 ALA A CA 1
ATOM 1440 C C . ALA A 1 183 ? 1.902 -29.312 -17.188 1 98.69 183 ALA A C 1
ATOM 1442 O O . ALA A 1 183 ? 2.449 -28.422 -17.828 1 98.69 183 ALA A O 1
ATOM 1443 N N . MET A 1 184 ? 2.193 -29.516 -15.891 1 98.75 184 MET A N 1
ATOM 1444 C CA . MET A 1 184 ? 3.26 -28.766 -15.219 1 98.75 184 MET A CA 1
ATOM 1445 C C . MET A 1 184 ? 4.613 -29.062 -15.859 1 98.75 184 MET A C 1
ATOM 1447 O O . MET A 1 184 ? 5.434 -28.156 -16.031 1 98.75 184 MET A O 1
ATOM 1451 N N . ASP A 1 185 ? 4.82 -30.297 -16.234 1 97.69 185 ASP A N 1
ATOM 1452 C CA . ASP A 1 185 ? 6.059 -30.672 -16.891 1 97.69 185 ASP A CA 1
ATOM 1453 C C . ASP A 1 185 ? 6.227 -29.922 -18.219 1 97.69 185 ASP A C 1
ATOM 1455 O O . ASP A 1 185 ? 7.344 -29.578 -18.609 1 97.69 185 ASP A O 1
ATOM 1459 N N . ALA A 1 186 ? 5.125 -29.797 -18.891 1 98.06 186 ALA A N 1
ATOM 1460 C CA . ALA A 1 186 ? 5.168 -29.047 -20.141 1 98.06 186 ALA A CA 1
ATOM 1461 C C . ALA A 1 186 ? 5.668 -27.625 -19.922 1 98.06 186 ALA A C 1
ATOM 1463 O O . ALA A 1 186 ? 6.367 -27.062 -20.766 1 98.06 186 ALA A O 1
ATOM 1464 N N . MET A 1 187 ? 5.289 -27 -18.781 1 98.56 187 MET A N 1
ATOM 1465 C CA . MET A 1 187 ? 5.766 -25.672 -18.453 1 98.56 187 MET A CA 1
ATOM 1466 C C . MET A 1 187 ? 7.262 -25.688 -18.156 1 98.56 187 MET A C 1
ATOM 1468 O O . MET A 1 187 ? 7.984 -24.75 -18.516 1 98.56 187 MET A O 1
ATOM 1472 N N . HIS A 1 188 ? 7.723 -26.719 -17.438 1 98.31 188 HIS A N 1
ATOM 1473 C CA . HIS A 1 188 ? 9.148 -26.875 -17.172 1 98.31 188 HIS A CA 1
ATOM 1474 C C . HIS A 1 188 ? 9.938 -26.953 -18.484 1 98.31 188 HIS A C 1
ATOM 1476 O O . HIS A 1 188 ? 11.023 -26.375 -18.594 1 98.31 188 HIS A O 1
ATOM 1482 N N . ARG A 1 189 ? 9.422 -27.656 -19.453 1 96.88 189 ARG A N 1
ATOM 1483 C CA . ARG A 1 189 ? 10.102 -27.812 -20.734 1 96.88 189 ARG A CA 1
ATOM 1484 C C . ARG A 1 189 ? 10.211 -26.469 -21.453 1 96.88 189 ARG A C 1
ATOM 1486 O O . ARG A 1 189 ? 11.086 -26.281 -22.312 1 96.88 189 ARG A O 1
ATOM 1493 N N . LYS A 1 190 ? 9.375 -25.562 -21.078 1 96.88 190 LYS A N 1
ATOM 1494 C CA . LYS A 1 190 ? 9.43 -24.219 -21.656 1 96.88 190 LYS A CA 1
ATOM 1495 C C . LYS A 1 190 ? 10.438 -23.344 -20.922 1 96.88 190 LYS A C 1
ATOM 1497 O O . LYS A 1 190 ? 10.688 -22.203 -21.328 1 96.88 190 LYS A O 1
ATOM 1502 N N . GLY A 1 191 ? 10.938 -23.828 -19.828 1 96.12 191 GLY A N 1
ATOM 1503 C CA . GLY A 1 191 ? 12.008 -23.109 -19.156 1 96.12 191 GLY A CA 1
ATOM 1504 C C . GLY A 1 191 ? 11.641 -22.656 -17.766 1 96.12 191 GLY A C 1
ATOM 1505 O O . GLY A 1 191 ? 12.484 -22.141 -17.031 1 96.12 191 GLY A O 1
ATOM 1506 N N . VAL A 1 192 ? 10.438 -22.891 -17.312 1 98.31 192 VAL A N 1
ATOM 1507 C CA . VAL A 1 192 ? 9.992 -22.422 -16 1 98.31 192 VAL A CA 1
ATOM 1508 C C . VAL A 1 192 ? 10.562 -23.328 -14.914 1 98.31 192 VAL A C 1
ATOM 1510 O O . VAL A 1 192 ? 10.406 -24.547 -14.961 1 98.31 192 VAL A O 1
ATOM 1513 N N . GLN A 1 193 ? 11.164 -22.75 -13.961 1 98.06 193 GLN A N 1
ATOM 1514 C CA . GLN A 1 193 ? 11.812 -23.5 -12.906 1 98.06 193 GLN A CA 1
ATOM 1515 C C . GLN A 1 193 ? 10.805 -23.969 -11.867 1 98.06 193 GLN A C 1
ATOM 1517 O O . GLN A 1 193 ? 10.891 -25.109 -11.375 1 98.06 193 GLN A O 1
ATOM 1522 N N . THR A 1 194 ? 9.914 -23.109 -11.445 1 98.81 194 THR A N 1
ATOM 1523 C CA . THR A 1 194 ? 8.914 -23.406 -10.422 1 98.81 194 THR A CA 1
ATOM 1524 C C . THR A 1 194 ? 7.504 -23.156 -10.953 1 98.81 194 THR A C 1
ATOM 1526 O O . THR A 1 194 ? 7.195 -22.062 -11.422 1 98.81 194 THR A O 1
ATOM 1529 N N . VAL A 1 195 ? 6.652 -24.156 -10.93 1 98.88 195 VAL A N 1
ATOM 1530 C CA . VAL A 1 195 ? 5.25 -24.078 -11.328 1 98.88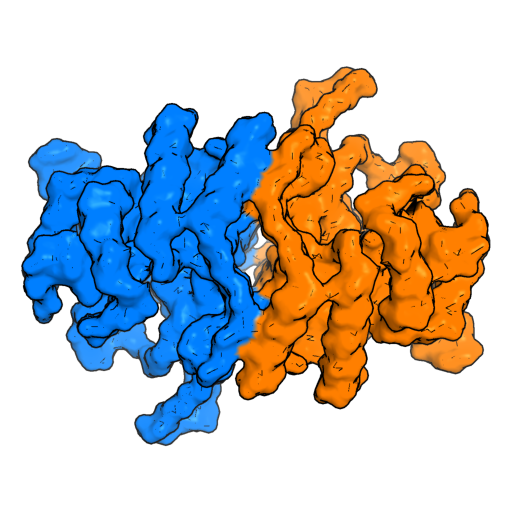 195 VAL A CA 1
ATOM 1531 C C . VAL A 1 195 ? 4.355 -24.359 -10.125 1 98.88 195 VAL A C 1
ATOM 1533 O O . VAL A 1 195 ? 4.473 -25.406 -9.484 1 98.88 195 VAL A O 1
ATOM 1536 N N . VAL A 1 196 ? 3.527 -23.438 -9.766 1 98.94 196 VAL A N 1
ATOM 1537 C CA . VAL A 1 196 ? 2.568 -23.609 -8.68 1 98.94 196 VAL A CA 1
ATOM 1538 C C . VAL A 1 196 ? 1.146 -23.5 -9.227 1 98.94 196 VAL A C 1
ATOM 1540 O O . VAL A 1 196 ? 0.708 -22.422 -9.625 1 98.94 196 VAL A O 1
ATOM 1543 N N . VAL A 1 197 ? 0.412 -24.578 -9.234 1 98.88 197 VAL A N 1
ATOM 1544 C CA . VAL A 1 197 ? -0.99 -24.578 -9.641 1 98.88 197 VAL A CA 1
ATOM 1545 C C . VAL A 1 197 ? -1.877 -24.281 -8.438 1 98.88 197 VAL A C 1
ATOM 1547 O O . VAL A 1 197 ? -2.062 -25.125 -7.562 1 98.88 197 VAL A O 1
ATOM 1550 N N . THR A 1 198 ? -2.531 -23.188 -8.469 1 97.88 198 THR A N 1
ATOM 1551 C CA . THR A 1 198 ? -3.082 -22.594 -7.258 1 97.88 198 THR A CA 1
ATOM 1552 C C . THR A 1 198 ? -4.434 -23.203 -6.918 1 97.88 198 THR A C 1
ATOM 1554 O O . THR A 1 198 ? -4.832 -23.25 -5.75 1 97.88 198 THR A O 1
ATOM 1557 N N . SER A 1 199 ? -5.148 -23.625 -7.988 1 92.75 199 SER A N 1
ATOM 1558 C CA . SER A 1 199 ? -6.5 -24.125 -7.762 1 92.75 199 SER A CA 1
ATOM 1559 C C . SER A 1 199 ? -7.059 -24.797 -9.008 1 92.75 199 SER A C 1
ATOM 1561 O O . SER A 1 199 ? -6.414 -24.797 -10.062 1 92.75 199 SER A O 1
ATOM 1563 N N . GLY A 1 200 ? -8.219 -25.5 -8.797 1 93.62 200 GLY A N 1
ATOM 1564 C CA . GLY A 1 200 ? -8.945 -26.031 -9.938 1 93.62 200 GLY A CA 1
ATOM 1565 C C . GLY A 1 200 ? -9.289 -27.5 -9.805 1 93.62 200 GLY A C 1
ATOM 1566 O O . GLY A 1 200 ? -10.242 -27.969 -10.43 1 93.62 200 GLY A O 1
ATOM 1567 N N . LEU A 1 201 ? -8.492 -28.266 -9.164 1 96.88 201 LEU A N 1
ATOM 1568 C CA . LEU A 1 201 ? -8.828 -29.625 -8.789 1 96.88 201 LEU A CA 1
ATOM 1569 C C . LEU A 1 201 ? -9.281 -29.703 -7.332 1 96.88 201 LEU A C 1
ATOM 1571 O O . LEU A 1 201 ? -8.633 -29.109 -6.453 1 96.88 201 LEU A O 1
ATOM 1575 N N . GLU A 1 202 ? -10.453 -30.297 -7.133 1 96.25 202 GLU A N 1
ATOM 1576 C CA . GLU A 1 202 ? -10.977 -30.266 -5.773 1 96.25 202 GLU A CA 1
ATOM 1577 C C . GLU A 1 202 ? -11.961 -31.406 -5.531 1 96.25 202 GLU A C 1
ATOM 1579 O O . GLU A 1 202 ? -12.414 -32.062 -6.48 1 96.25 202 GLU A O 1
ATOM 1584 N N . THR A 1 203 ? -12.227 -31.766 -4.34 1 96.62 203 THR A N 1
ATOM 1585 C CA . THR A 1 203 ? -13.375 -32.531 -3.854 1 96.62 203 THR A CA 1
ATOM 1586 C C . THR A 1 203 ? -14.422 -31.594 -3.25 1 96.62 203 THR A C 1
ATOM 1588 O O . THR A 1 203 ? -14.336 -30.375 -3.402 1 96.62 203 THR A O 1
ATOM 1591 N N . ALA A 1 204 ? -15.391 -32.156 -2.607 1 94.62 204 ALA A N 1
ATOM 1592 C CA . ALA A 1 204 ? -16.453 -31.375 -1.991 1 94.62 204 ALA A CA 1
ATOM 1593 C C . ALA A 1 204 ? -15.906 -30.531 -0.838 1 94.62 204 ALA A C 1
ATOM 1595 O O . ALA A 1 204 ? -16.422 -29.453 -0.552 1 94.62 204 ALA A O 1
ATOM 1596 N N . THR A 1 205 ? -14.805 -30.969 -0.253 1 96.06 205 THR A N 1
ATOM 1597 C CA . THR A 1 205 ? -14.383 -30.297 0.976 1 96.06 205 THR A CA 1
ATOM 1598 C C . THR A 1 205 ? -12.945 -29.797 0.848 1 96.06 205 THR A C 1
ATOM 1600 O O . THR A 1 205 ? -12.477 -29.031 1.699 1 96.06 205 THR A O 1
ATOM 1603 N N . THR A 1 206 ? -12.312 -30.281 -0.224 1 97.56 206 THR A N 1
ATOM 1604 C CA . THR A 1 206 ? -10.883 -29.984 -0.293 1 97.56 206 THR A CA 1
ATOM 1605 C C . THR A 1 206 ? -10.5 -29.5 -1.684 1 97.56 206 THR A C 1
ATOM 1607 O O . THR A 1 206 ? -10.883 -30.094 -2.689 1 97.56 206 THR A O 1
ATOM 1610 N N . LYS A 1 207 ? -9.742 -28.391 -1.735 1 97.19 207 LYS A N 1
ATOM 1611 C CA . LYS A 1 207 ? -9.086 -27.906 -2.949 1 97.19 207 LYS A CA 1
ATOM 1612 C C . LYS A 1 207 ? -7.617 -28.328 -2.973 1 97.19 207 LYS A C 1
ATOM 1614 O O . LYS A 1 207 ? -6.945 -28.312 -1.938 1 97.19 207 LYS A O 1
ATOM 1619 N N . PHE A 1 208 ? -7.133 -28.609 -4.129 1 98.56 208 PHE A N 1
ATOM 1620 C CA . PHE A 1 208 ? -5.742 -29.031 -4.23 1 98.56 208 PHE A CA 1
ATOM 1621 C C . PHE A 1 208 ? -4.887 -27.953 -4.875 1 98.56 208 PHE A C 1
ATOM 1623 O O . PHE A 1 208 ? -5.312 -27.312 -5.844 1 98.56 208 PHE A O 1
ATOM 1630 N N . CYS A 1 209 ? -3.773 -27.688 -4.293 1 98.81 209 CYS A N 1
ATOM 1631 C CA . CYS A 1 209 ? -2.684 -26.906 -4.863 1 98.81 209 CYS A CA 1
ATOM 1632 C C . CYS A 1 209 ? -1.479 -27.797 -5.168 1 98.81 209 CYS A C 1
ATOM 1634 O O . CYS A 1 209 ? -1.184 -28.719 -4.414 1 98.81 209 CYS A O 1
ATOM 1636 N N . TYR A 1 210 ? -0.821 -27.594 -6.258 1 98.88 210 TYR A N 1
ATOM 1637 C CA . TYR A 1 210 ? 0.343 -28.391 -6.637 1 98.88 210 TYR A CA 1
ATOM 1638 C C . TYR A 1 210 ? 1.568 -27.5 -6.824 1 98.88 210 TYR A C 1
ATOM 1640 O O . TYR A 1 210 ? 1.466 -26.391 -7.355 1 98.88 210 TYR A O 1
ATOM 1648 N N . GLY A 1 211 ? 2.684 -27.922 -6.332 1 98.88 211 GLY A N 1
ATOM 1649 C CA . GLY A 1 211 ? 3.977 -27.297 -6.586 1 98.88 211 GLY A CA 1
ATOM 1650 C C . GLY A 1 211 ? 4.953 -28.219 -7.281 1 98.88 211 GLY A C 1
ATOM 1651 O O . GLY A 1 211 ? 5.012 -29.422 -6.973 1 98.88 211 GLY A O 1
ATOM 1652 N N . SER A 1 212 ? 5.641 -27.734 -8.273 1 98.88 212 SER A N 1
ATOM 1653 C CA . SER A 1 212 ? 6.676 -28.469 -9 1 98.88 212 SER A CA 1
ATOM 1654 C C . SER A 1 212 ? 7.91 -27.609 -9.227 1 98.88 212 SER A C 1
ATOM 1656 O O . SER A 1 212 ? 7.805 -26.469 -9.711 1 98.88 212 SER A O 1
ATOM 1658 N N . LYS A 1 213 ? 9.086 -28.078 -8.867 1 98.75 213 LYS A N 1
ATOM 1659 C CA . LYS A 1 213 ? 10.32 -27.312 -8.992 1 98.75 213 LYS A CA 1
ATOM 1660 C C . LYS A 1 213 ? 11.445 -28.156 -9.562 1 98.75 213 LYS A C 1
ATOM 1662 O O . LYS A 1 213 ? 11.695 -29.266 -9.086 1 98.75 213 LYS A O 1
ATOM 1667 N N . ILE A 1 214 ? 12.102 -27.641 -10.578 1 97.81 214 ILE A N 1
ATOM 1668 C CA . ILE A 1 214 ? 13.328 -28.25 -11.078 1 97.81 214 ILE A CA 1
ATOM 1669 C C . ILE A 1 214 ? 14.5 -27.859 -10.18 1 97.81 214 ILE A C 1
ATOM 1671 O O . ILE A 1 214 ? 14.867 -26.688 -10.102 1 97.81 214 ILE A O 1
ATOM 1675 N N . VAL A 1 215 ? 15.023 -28.781 -9.5 1 94.81 215 VAL A N 1
ATOM 1676 C CA . VAL A 1 215 ? 16.125 -28.516 -8.578 1 94.81 215 VAL A CA 1
ATOM 1677 C C . VAL A 1 215 ? 17.453 -28.703 -9.297 1 94.81 215 VAL A C 1
ATOM 1679 O O . VAL A 1 215 ? 18.422 -27.969 -9.047 1 94.81 215 VAL A O 1
ATOM 1682 N N . GLU A 1 216 ? 17.5 -29.719 -10.086 1 92.5 216 GLU A N 1
ATOM 1683 C CA . GLU A 1 216 ? 18.703 -30.031 -10.867 1 92.5 216 GLU A CA 1
ATOM 1684 C C . GLU A 1 216 ? 18.344 -30.375 -12.312 1 92.5 216 GLU A C 1
ATOM 1686 O O . GLU A 1 216 ? 17.422 -31.172 -12.555 1 92.5 216 GLU A O 1
ATOM 1691 N N . SER A 1 217 ? 19.109 -29.75 -13.18 1 89.25 217 SER A N 1
ATOM 1692 C CA . SER A 1 217 ? 18.844 -30 -14.594 1 89.25 217 SER A CA 1
ATOM 1693 C C . SER A 1 217 ? 18.938 -31.484 -14.922 1 89.25 217 SER A C 1
ATOM 1695 O O . SER A 1 217 ? 19.859 -32.156 -14.461 1 89.25 217 SER A O 1
ATOM 1697 N N . GLY A 1 218 ? 18 -31.922 -15.641 1 89.44 218 GLY A N 1
ATOM 1698 C CA . GLY A 1 218 ? 18.031 -33.312 -16.078 1 89.44 218 GLY A CA 1
ATOM 1699 C C . GLY A 1 218 ? 17.406 -34.25 -15.086 1 89.44 218 GLY A C 1
ATOM 1700 O O . GLY A 1 218 ? 17.234 -35.438 -15.383 1 89.44 218 GLY A O 1
ATOM 1701 N N . LYS A 1 219 ? 17.125 -33.812 -13.875 1 93.25 219 LYS A N 1
ATOM 1702 C CA . LYS A 1 219 ? 16.484 -34.656 -12.859 1 93.25 219 LYS A CA 1
ATOM 1703 C C . LYS A 1 219 ? 14.984 -34.344 -12.766 1 93.25 219 LYS A C 1
ATOM 1705 O O . LYS A 1 219 ? 14.539 -33.281 -13.156 1 93.25 219 LYS A O 1
ATOM 1710 N N . PRO A 1 220 ? 14.289 -35.375 -12.32 1 95.19 220 PRO A N 1
ATOM 1711 C CA . PRO A 1 220 ? 12.859 -35.125 -12.125 1 95.19 220 PRO A CA 1
ATOM 1712 C C . PRO A 1 220 ? 12.602 -33.969 -11.141 1 95.19 220 PRO A C 1
ATOM 1714 O O . PRO A 1 220 ? 13.375 -33.781 -10.195 1 95.19 220 PRO A O 1
ATOM 1717 N N . PRO A 1 221 ? 11.562 -33.281 -11.367 1 97.75 221 PRO A N 1
ATOM 1718 C CA . PRO A 1 221 ? 11.25 -32.188 -10.461 1 97.75 221 PRO A CA 1
ATOM 1719 C C . PRO A 1 221 ? 10.773 -32.656 -9.086 1 97.75 221 PRO A C 1
ATOM 1721 O O . PRO A 1 221 ? 10.305 -33.781 -8.953 1 97.75 221 PRO A O 1
ATOM 1724 N N . LEU A 1 222 ? 10.992 -31.781 -8.078 1 97.94 222 LEU A N 1
ATOM 1725 C CA . LEU A 1 222 ? 10.312 -31.938 -6.797 1 97.94 222 LEU A CA 1
ATOM 1726 C C . LEU A 1 222 ? 8.844 -31.531 -6.91 1 97.94 222 LEU A C 1
ATOM 1728 O O . LEU A 1 222 ? 8.531 -30.438 -7.379 1 97.94 222 LEU A O 1
ATOM 1732 N N . GLN A 1 223 ? 7.91 -32.438 -6.547 1 98.69 223 GLN A N 1
ATOM 1733 C CA . GLN A 1 223 ? 6.484 -32.156 -6.703 1 98.69 223 GLN A CA 1
ATOM 1734 C C . GLN A 1 223 ? 5.723 -32.438 -5.414 1 98.69 223 GLN A C 1
ATOM 1736 O O . GLN A 1 223 ? 5.992 -33.438 -4.734 1 98.69 223 GLN A O 1
ATOM 1741 N N . TYR A 1 224 ? 4.875 -31.547 -5.039 1 98.81 224 TYR A N 1
ATOM 1742 C CA . TYR A 1 224 ? 4.059 -31.656 -3.836 1 98.81 224 TYR A CA 1
ATOM 1743 C C . TYR A 1 224 ? 2.604 -31.312 -4.133 1 98.81 224 TYR A C 1
ATOM 1745 O O . TYR A 1 224 ? 2.316 -30.516 -5.039 1 98.81 224 TYR A O 1
ATOM 1753 N N . ARG A 1 225 ? 1.691 -31.922 -3.463 1 98.81 225 ARG A N 1
ATOM 1754 C CA . ARG A 1 225 ? 0.29 -31.531 -3.393 1 98.81 225 ARG A CA 1
ATOM 1755 C C . ARG A 1 225 ? -0.042 -30.938 -2.025 1 98.81 225 ARG A C 1
ATOM 1757 O O . ARG A 1 225 ? 0.384 -31.469 -0.996 1 98.81 225 ARG A O 1
ATOM 1764 N N . PHE A 1 226 ? -0.796 -29.922 -1.965 1 98.88 226 PHE A N 1
ATOM 1765 C CA . PHE A 1 226 ? -1.271 -29.281 -0.751 1 98.88 226 PHE A CA 1
ATOM 1766 C C . PHE A 1 226 ? -2.791 -29.344 -0.656 1 98.88 226 PHE A C 1
ATOM 1768 O O . PHE A 1 226 ? -3.496 -28.922 -1.574 1 98.88 226 PHE A O 1
ATOM 1775 N N . ASP A 1 227 ? -3.295 -29.859 0.436 1 98.56 227 ASP A N 1
ATOM 1776 C CA . ASP A 1 227 ? -4.734 -30 0.654 1 98.56 227 ASP A CA 1
ATOM 1777 C C . ASP A 1 227 ? -5.289 -28.781 1.396 1 98.56 227 ASP A C 1
ATOM 1779 O O . ASP A 1 227 ? -4.992 -28.578 2.574 1 98.56 227 ASP A O 1
ATOM 1783 N N . ILE A 1 228 ? -6.113 -28.062 0.713 1 98.06 228 ILE A N 1
ATOM 1784 C CA . ILE A 1 228 ? -6.648 -26.812 1.257 1 98.06 228 ILE A CA 1
ATOM 1785 C C . ILE A 1 228 ? -8.117 -27 1.621 1 98.06 228 ILE A C 1
ATOM 1787 O O . ILE A 1 228 ? -8.961 -27.219 0.744 1 98.06 228 ILE A O 1
ATOM 1791 N N . PRO A 1 229 ? -8.492 -26.875 2.84 1 96.25 229 PRO A N 1
ATOM 1792 C CA . PRO A 1 229 ? -9.914 -26.922 3.176 1 96.25 229 PRO A CA 1
ATOM 1793 C C . PRO A 1 229 ? -10.727 -25.828 2.484 1 96.25 229 PRO A C 1
ATOM 1795 O O . PRO A 1 229 ? -10.32 -24.672 2.482 1 96.25 229 PRO A O 1
ATOM 1798 N N . ILE A 1 230 ? -11.875 -26.25 1.92 1 95.25 230 ILE A N 1
ATOM 1799 C CA . ILE A 1 230 ? -12.719 -25.297 1.206 1 95.25 230 ILE A CA 1
ATOM 1800 C C . ILE A 1 230 ? -13.516 -24.453 2.207 1 95.25 230 ILE A C 1
ATOM 1802 O O . ILE A 1 230 ? -13.992 -24.984 3.217 1 95.25 230 ILE A O 1
ATOM 1806 N N . LEU A 1 231 ? -13.547 -23.203 2.018 1 93.94 231 LEU A N 1
ATOM 1807 C CA . LEU A 1 231 ? -14.391 -22.266 2.752 1 93.94 231 LEU A CA 1
ATOM 1808 C C . LEU A 1 231 ? -15.508 -21.719 1.863 1 93.94 231 LEU A C 1
ATOM 1810 O O . LEU A 1 231 ? -15.32 -21.547 0.658 1 93.94 231 LEU A O 1
ATOM 1814 N N . PRO A 1 232 ? -16.641 -21.484 2.436 1 91.62 232 PRO A N 1
ATOM 1815 C CA . PRO A 1 232 ? -17.75 -20.953 1.623 1 91.62 232 PRO A CA 1
ATOM 1816 C C . PRO A 1 232 ? -17.5 -19.531 1.13 1 91.62 232 PRO A C 1
ATOM 1818 O O . PRO A 1 232 ? -16.875 -18.734 1.834 1 91.62 232 PRO A O 1
ATOM 1821 N N . GLY A 1 233 ? -18.016 -19.312 -0.085 1 91.38 233 GLY A N 1
ATOM 1822 C CA . GLY A 1 233 ? -17.969 -17.969 -0.613 1 91.38 233 GLY A CA 1
ATOM 1823 C C . GLY A 1 233 ? -17.062 -17.828 -1.821 1 91.38 233 GLY A C 1
ATOM 1824 O O . GLY A 1 233 ? -16.25 -18.719 -2.107 1 91.38 233 GLY A O 1
ATOM 1825 N N . MET A 1 234 ? -17.25 -16.734 -2.533 1 90.5 234 MET A N 1
ATOM 1826 C CA . MET A 1 234 ? -16.406 -16.328 -3.66 1 90.5 234 MET A CA 1
ATOM 1827 C C . MET A 1 234 ? -15.602 -15.078 -3.32 1 90.5 234 MET A C 1
ATOM 1829 O O . MET A 1 234 ? -16.172 -14.047 -2.961 1 90.5 234 MET A O 1
ATOM 1833 N N . PHE A 1 235 ? -14.328 -15.25 -3.434 1 94.75 235 PHE A N 1
ATOM 1834 C CA . PHE A 1 235 ? -13.445 -14.164 -3.027 1 94.75 235 PHE A CA 1
ATOM 1835 C C . PHE A 1 235 ? -12.688 -13.609 -4.227 1 94.75 235 PHE A C 1
ATOM 1837 O O . PHE A 1 235 ? -12.305 -14.352 -5.129 1 94.75 235 PHE A O 1
ATOM 1844 N N . VAL A 1 236 ? -12.477 -12.328 -4.262 1 95.38 236 VAL A N 1
ATOM 1845 C CA . VAL A 1 236 ? -11.672 -11.656 -5.281 1 95.38 236 VAL A CA 1
ATOM 1846 C C . VAL A 1 236 ? -10.305 -11.289 -4.707 1 95.38 236 VAL A C 1
ATOM 1848 O O . VAL A 1 236 ? -10.211 -10.859 -3.555 1 95.38 236 VAL A O 1
ATOM 1851 N N . GLY A 1 237 ? -9.289 -11.508 -5.48 1 96.06 237 GLY A N 1
ATOM 1852 C CA . GLY A 1 237 ? -7.965 -11.031 -5.105 1 96.06 237 GLY A CA 1
ATOM 1853 C C . GLY A 1 237 ? -7.102 -12.109 -4.473 1 96.06 237 GLY A C 1
ATOM 1854 O O . GLY A 1 237 ? -5.918 -11.891 -4.215 1 96.06 237 GLY A O 1
ATOM 1855 N N . THR A 1 238 ? -7.637 -13.336 -4.242 1 96.94 238 THR A N 1
ATOM 1856 C CA . THR A 1 238 ? -6.895 -14.391 -3.562 1 96.94 238 THR A CA 1
ATOM 1857 C C . THR A 1 238 ? -5.672 -14.805 -4.371 1 96.94 238 THR A C 1
ATOM 1859 O O . THR A 1 238 ? -4.617 -15.102 -3.807 1 96.94 238 THR A O 1
ATOM 1862 N N . GLY A 1 239 ? -5.809 -14.867 -5.723 1 96.81 239 GLY A N 1
ATOM 1863 C CA . GLY A 1 239 ? -4.668 -15.18 -6.57 1 96.81 239 GLY A CA 1
ATOM 1864 C C . GLY A 1 239 ? -3.555 -14.156 -6.473 1 96.81 239 GLY A C 1
ATOM 1865 O O . GLY A 1 239 ? -2.373 -14.508 -6.484 1 96.81 239 GLY A O 1
ATOM 1866 N N . ASP A 1 240 ? -3.916 -12.883 -6.406 1 97.69 240 ASP A N 1
ATOM 1867 C CA . ASP A 1 240 ? -2.941 -11.805 -6.266 1 97.69 240 ASP A CA 1
ATOM 1868 C C . ASP A 1 240 ? -2.191 -11.914 -4.941 1 97.69 240 ASP A C 1
ATOM 1870 O O . ASP A 1 240 ? -0.973 -11.734 -4.895 1 97.69 240 ASP A O 1
ATOM 1874 N N . VAL A 1 241 ? -2.926 -12.18 -3.855 1 98.5 241 VAL A N 1
ATOM 1875 C CA . VAL A 1 241 ? -2.309 -12.367 -2.547 1 98.5 241 VAL A CA 1
ATOM 1876 C C . VAL A 1 241 ? -1.373 -13.57 -2.584 1 98.5 241 VAL A C 1
ATOM 1878 O O . VAL A 1 241 ? -0.267 -13.523 -2.041 1 98.5 241 VAL A O 1
ATOM 1881 N N . PHE A 1 242 ? -1.84 -14.633 -3.223 1 98.69 242 PHE A N 1
ATOM 1882 C CA . PHE A 1 242 ? -1.053 -15.852 -3.336 1 98.69 242 PHE A CA 1
ATOM 1883 C C . PHE A 1 242 ? 0.304 -15.57 -3.969 1 98.69 242 PHE A C 1
ATOM 1885 O O . PHE A 1 242 ? 1.343 -15.922 -3.408 1 98.69 242 PHE A O 1
ATOM 1892 N N . SER A 1 243 ? 0.312 -14.938 -5.113 1 98.56 243 SER A N 1
ATOM 1893 C CA . SER A 1 243 ? 1.546 -14.695 -5.855 1 98.56 243 SER A CA 1
ATOM 1894 C C . SER A 1 243 ? 2.486 -13.781 -5.082 1 98.56 243 SER A C 1
ATOM 1896 O O . SER A 1 243 ? 3.701 -13.984 -5.078 1 98.56 243 SER A O 1
ATOM 1898 N N . SER A 1 244 ? 1.946 -12.758 -4.418 1 98.56 244 SER A N 1
ATOM 1899 C CA . SER A 1 244 ? 2.775 -11.828 -3.654 1 98.56 244 SER A CA 1
ATOM 1900 C C . SER A 1 244 ? 3.398 -12.516 -2.443 1 98.56 244 SER A C 1
ATOM 1902 O O . SER A 1 244 ? 4.582 -12.32 -2.152 1 98.56 244 SER A O 1
ATOM 1904 N N . LEU A 1 245 ? 2.641 -13.312 -1.736 1 98.81 245 LEU A N 1
ATOM 1905 C CA . LEU A 1 245 ? 3.162 -14.031 -0.578 1 98.81 245 LEU A CA 1
ATOM 1906 C C . LEU A 1 245 ? 4.168 -15.094 -1.004 1 98.81 245 LEU A C 1
ATOM 1908 O O . LEU A 1 245 ? 5.102 -15.406 -0.26 1 98.81 245 LEU A O 1
ATOM 1912 N N . LEU A 1 246 ? 3.918 -15.656 -2.182 1 98.88 246 LEU A N 1
ATOM 1913 C CA . LEU A 1 246 ? 4.898 -16.609 -2.68 1 98.88 246 LEU A CA 1
ATOM 1914 C C . LEU A 1 246 ? 6.27 -15.953 -2.828 1 98.88 246 LEU A C 1
ATOM 1916 O O . LEU A 1 246 ? 7.289 -16.562 -2.49 1 98.88 246 LEU A O 1
ATOM 1920 N N . VAL A 1 247 ? 6.32 -14.719 -3.342 1 98.75 247 VAL A N 1
ATOM 1921 C CA . VAL A 1 247 ? 7.562 -13.961 -3.424 1 98.75 247 VAL A CA 1
ATOM 1922 C C . VAL A 1 247 ? 8.18 -13.82 -2.033 1 98.75 247 VAL A C 1
ATOM 1924 O O . VAL A 1 247 ? 9.367 -14.086 -1.843 1 98.75 247 VAL A O 1
ATOM 1927 N N . VAL A 1 248 ? 7.367 -13.461 -1.054 1 98.69 248 VAL A N 1
ATOM 1928 C CA . VAL A 1 248 ? 7.816 -13.25 0.318 1 98.69 248 VAL A CA 1
ATOM 1929 C C . VAL A 1 248 ? 8.5 -14.508 0.845 1 98.69 248 VAL A C 1
ATOM 1931 O O . VAL A 1 248 ? 9.648 -14.453 1.293 1 98.69 248 VAL A O 1
ATOM 1934 N N . TRP A 1 249 ? 7.82 -15.562 0.725 1 98.44 249 TRP A N 1
ATOM 1935 C CA . TRP A 1 249 ? 8.273 -16.75 1.436 1 98.44 249 TRP A CA 1
ATOM 1936 C C . TRP A 1 249 ? 9.383 -17.453 0.664 1 98.44 249 TRP A C 1
ATOM 1938 O O . TRP A 1 249 ? 10.266 -18.078 1.263 1 98.44 249 TRP A O 1
ATOM 1948 N N . LEU A 1 250 ? 9.328 -17.391 -0.704 1 98.38 250 LEU A N 1
ATOM 1949 C CA . LEU A 1 250 ? 10.477 -17.906 -1.443 1 98.38 250 LEU A CA 1
ATOM 1950 C C . LEU A 1 250 ? 11.758 -17.172 -1.036 1 98.38 250 LEU A C 1
ATOM 1952 O O . LEU A 1 250 ? 12.812 -17.797 -0.888 1 98.38 250 LEU A O 1
ATOM 1956 N N . GLU A 1 251 ? 11.648 -15.867 -0.873 1 97.94 251 GLU A N 1
ATOM 1957 C CA . GLU A 1 251 ? 12.805 -15.086 -0.444 1 97.94 251 GLU A CA 1
ATOM 1958 C C . GLU A 1 251 ? 13.227 -15.461 0.973 1 97.94 251 GLU A C 1
ATOM 1960 O O . GLU A 1 251 ? 14.406 -15.719 1.224 1 97.94 251 GLU A O 1
ATOM 1965 N N . LYS A 1 252 ? 12.328 -15.539 1.857 1 96.88 252 LYS A N 1
ATOM 1966 C CA . LYS A 1 252 ? 12.625 -15.711 3.275 1 96.88 252 LYS A CA 1
ATOM 1967 C C . LYS A 1 252 ? 13.086 -17.141 3.572 1 96.88 252 LYS A C 1
ATOM 1969 O O . LYS A 1 252 ? 13.82 -17.375 4.535 1 96.88 252 LYS A O 1
ATOM 1974 N N . LEU A 1 253 ? 12.695 -18.078 2.77 1 97.12 253 LEU A N 1
ATOM 1975 C CA . LEU A 1 253 ? 13.039 -19.484 3.006 1 97.12 253 LEU A CA 1
ATOM 1976 C C . LEU A 1 253 ? 14.062 -19.969 1.986 1 97.12 253 LEU A C 1
ATOM 1978 O O . LEU A 1 253 ? 14.141 -21.172 1.703 1 97.12 253 LEU A O 1
ATOM 1982 N N . ASN A 1 254 ? 14.742 -19.062 1.337 1 96.62 254 ASN A N 1
ATOM 1983 C CA . ASN A 1 254 ? 15.867 -19.344 0.45 1 96.62 254 ASN A CA 1
ATOM 1984 C C . ASN A 1 254 ? 15.484 -20.312 -0.663 1 96.62 254 ASN A C 1
ATOM 1986 O O . ASN A 1 254 ? 16.172 -21.297 -0.896 1 96.62 254 ASN A O 1
ATOM 1990 N N . GLY A 1 255 ? 14.266 -20.125 -1.164 1 96.75 255 GLY A N 1
ATOM 1991 C CA . GLY A 1 255 ? 13.852 -20.844 -2.35 1 96.75 255 GLY A CA 1
ATOM 1992 C C . GLY A 1 255 ? 13.164 -22.172 -2.031 1 96.75 255 GLY A C 1
ATOM 1993 O O . GLY A 1 255 ? 12.836 -22.938 -2.936 1 96.75 255 GLY A O 1
ATOM 1994 N N . ASP A 1 256 ? 12.891 -22.453 -0.763 1 98 256 ASP A N 1
ATOM 1995 C CA . ASP A 1 256 ? 12.164 -23.656 -0.372 1 98 256 ASP A CA 1
ATOM 1996 C C . ASP A 1 256 ? 10.711 -23.594 -0.832 1 98 256 ASP A C 1
ATOM 1998 O O . ASP A 1 256 ? 9.859 -23.047 -0.132 1 98 256 ASP A O 1
ATOM 2002 N N . MET A 1 257 ? 10.422 -24.234 -1.956 1 98.44 257 MET A N 1
ATOM 2003 C CA . MET A 1 257 ? 9.109 -24.156 -2.578 1 98.44 257 MET A CA 1
ATOM 2004 C C . MET A 1 257 ? 8.031 -24.734 -1.663 1 98.44 257 MET A C 1
ATOM 2006 O O . MET A 1 257 ? 6.973 -24.141 -1.485 1 98.44 257 MET A O 1
ATOM 2010 N N . LYS A 1 258 ? 8.32 -25.891 -1.072 1 98.44 258 LYS A N 1
ATOM 2011 C CA . LYS A 1 258 ? 7.352 -26.562 -0.203 1 98.44 258 LYS A CA 1
ATOM 2012 C C . LYS A 1 258 ? 6.965 -25.672 0.973 1 98.44 258 LYS A C 1
ATOM 2014 O O . LYS A 1 258 ? 5.777 -25.422 1.209 1 98.44 258 LYS A O 1
ATOM 2019 N N . GLY A 1 259 ? 7.984 -25.203 1.673 1 98.44 259 GLY A N 1
ATOM 2020 C CA . GLY A 1 259 ? 7.734 -24.344 2.811 1 98.44 259 GLY A CA 1
ATOM 2021 C C . GLY A 1 259 ? 7.027 -23.047 2.434 1 98.44 259 GLY A C 1
ATOM 2022 O O . GLY A 1 259 ? 6.168 -22.562 3.174 1 98.44 259 GLY A O 1
ATOM 2023 N N . ALA A 1 260 ? 7.398 -22.484 1.276 1 98.62 260 ALA A N 1
ATOM 2024 C CA . ALA A 1 260 ? 6.805 -21.234 0.812 1 98.62 260 ALA A CA 1
ATOM 2025 C C . ALA A 1 260 ? 5.312 -21.391 0.546 1 98.62 260 ALA A C 1
ATOM 2027 O O . ALA A 1 260 ? 4.5 -20.609 1.044 1 98.62 260 ALA A O 1
ATOM 2028 N N . ILE A 1 261 ? 4.941 -22.438 -0.196 1 98.81 261 ILE A N 1
ATOM 2029 C CA . ILE A 1 261 ? 3.545 -22.656 -0.549 1 98.81 261 ILE A CA 1
ATOM 2030 C C . ILE A 1 261 ? 2.73 -22.938 0.714 1 98.81 261 ILE A C 1
ATOM 2032 O O . ILE A 1 261 ? 1.613 -22.438 0.86 1 98.81 261 ILE A O 1
ATOM 2036 N N . GLU A 1 262 ? 3.322 -23.719 1.622 1 98.75 262 GLU A N 1
ATOM 2037 C CA . GLU A 1 262 ? 2.654 -24 2.889 1 98.75 262 GLU A CA 1
ATOM 2038 C C . GLU A 1 262 ? 2.299 -22.719 3.631 1 98.75 262 GLU A C 1
ATOM 2040 O O . GLU A 1 262 ? 1.175 -22.562 4.113 1 98.75 262 GLU A O 1
ATOM 2045 N N . ARG A 1 263 ? 3.242 -21.812 3.727 1 98.5 263 ARG A N 1
ATOM 2046 C CA . ARG A 1 263 ? 3.033 -20.562 4.445 1 98.5 263 ARG A CA 1
ATOM 2047 C C . ARG A 1 263 ? 2.023 -19.688 3.723 1 98.5 263 ARG A C 1
ATOM 2049 O O . ARG A 1 263 ? 1.218 -19 4.359 1 98.5 263 ARG A O 1
ATOM 2056 N N . VAL A 1 264 ? 2.08 -19.656 2.348 1 98.75 264 VAL A N 1
ATOM 2057 C CA . VAL A 1 264 ? 1.127 -18.875 1.562 1 98.75 264 VAL A CA 1
ATOM 2058 C C . VAL A 1 264 ? -0.295 -19.344 1.87 1 98.75 264 VAL A C 1
ATOM 2060 O O . VAL A 1 264 ? -1.167 -18.531 2.18 1 98.75 264 VAL A O 1
ATOM 2063 N N . ILE A 1 265 ? -0.503 -20.672 1.788 1 98.56 265 ILE A N 1
ATOM 2064 C CA . ILE A 1 265 ? -1.833 -21.234 2 1 98.56 265 ILE A CA 1
ATOM 2065 C C . ILE A 1 265 ? -2.275 -20.984 3.439 1 98.56 265 ILE A C 1
ATOM 2067 O O . ILE A 1 265 ? -3.443 -20.688 3.693 1 98.56 265 ILE A O 1
ATOM 2071 N N . GLY A 1 266 ? -1.348 -21.125 4.359 1 98.38 266 GLY A N 1
ATOM 2072 C CA . GLY A 1 266 ? -1.662 -20.812 5.746 1 98.38 266 GLY A CA 1
ATOM 2073 C C . GLY A 1 266 ? -2.172 -19.406 5.938 1 98.38 266 GLY A C 1
ATOM 2074 O O . GLY A 1 266 ? -3.174 -19.188 6.621 1 98.38 266 GLY A O 1
ATOM 2075 N N . SER A 1 267 ? -1.472 -18.406 5.367 1 98.31 267 SER A N 1
ATOM 2076 C CA . SER A 1 267 ? -1.89 -17.016 5.449 1 98.31 267 SER A CA 1
ATOM 2077 C C . SER A 1 267 ? -3.258 -16.812 4.809 1 98.31 267 SER A C 1
ATOM 2079 O O . SER A 1 267 ? -4.109 -16.109 5.363 1 98.31 267 SER A O 1
ATOM 2081 N N . LEU A 1 268 ? -3.445 -17.406 3.613 1 98.31 268 LEU A N 1
ATOM 2082 C CA . LEU A 1 268 ? -4.699 -17.234 2.891 1 98.31 268 LEU A CA 1
ATOM 2083 C C . LEU A 1 268 ? -5.867 -17.828 3.676 1 98.31 268 LEU A C 1
ATOM 2085 O O . LEU A 1 268 ? -6.953 -17.25 3.715 1 98.31 268 LEU A O 1
ATOM 2089 N N . GLN A 1 269 ? -5.668 -19 4.312 1 98.06 269 GLN A N 1
ATOM 2090 C CA . GLN A 1 269 ? -6.707 -19.578 5.148 1 98.06 269 GLN A CA 1
ATOM 2091 C C . GLN A 1 269 ? -7.094 -18.641 6.289 1 98.06 269 GLN A C 1
ATOM 2093 O O . GLN A 1 269 ? -8.273 -18.484 6.598 1 98.06 269 GLN A O 1
ATOM 2098 N N . GLY A 1 270 ? -6.074 -18.047 6.887 1 97.81 270 GLY A N 1
ATOM 2099 C CA . GLY A 1 270 ? -6.348 -17.062 7.934 1 97.81 270 GLY A CA 1
ATOM 2100 C C . GLY A 1 270 ? -7.18 -15.898 7.449 1 97.81 270 GLY A C 1
ATOM 2101 O O . GLY A 1 270 ? -8.18 -15.531 8.078 1 97.81 270 GLY A O 1
ATOM 2102 N N . ILE A 1 271 ? -6.824 -15.289 6.344 1 98.19 271 ILE A N 1
ATOM 2103 C CA . ILE A 1 271 ? -7.52 -14.148 5.766 1 98.19 271 ILE A CA 1
ATOM 2104 C C . ILE A 1 271 ? -8.961 -14.531 5.438 1 98.19 271 ILE A C 1
ATOM 2106 O O . ILE A 1 271 ? -9.898 -13.805 5.789 1 98.19 271 ILE A O 1
ATOM 2110 N N . LEU A 1 272 ? -9.125 -15.68 4.742 1 97.88 272 LEU A N 1
ATOM 2111 C CA . LEU A 1 272 ? -10.438 -16.078 4.246 1 97.88 272 LEU A CA 1
ATOM 2112 C C . LEU A 1 272 ? -11.375 -16.422 5.398 1 97.88 272 LEU A C 1
ATOM 2114 O O . LEU A 1 272 ? -12.57 -16.125 5.344 1 97.88 272 LEU A O 1
ATOM 2118 N N . ARG A 1 273 ? -10.898 -17.094 6.441 1 97.12 273 ARG A N 1
ATOM 2119 C CA . ARG A 1 273 ? -11.719 -17.391 7.613 1 97.12 273 ARG A CA 1
ATOM 2120 C C . ARG A 1 273 ? -12.172 -16.109 8.305 1 97.12 273 ARG A C 1
ATOM 2122 O O . ARG A 1 273 ? -13.336 -15.969 8.672 1 97.12 273 ARG A O 1
ATOM 2129 N N . ARG A 1 274 ? -11.25 -15.164 8.438 1 96.31 274 ARG A N 1
ATOM 2130 C CA . ARG A 1 274 ? -11.586 -13.891 9.047 1 96.31 274 ARG A CA 1
ATOM 2131 C C . ARG A 1 274 ? -12.633 -13.141 8.219 1 96.31 274 ARG A C 1
ATOM 2133 O O . ARG A 1 274 ? -13.469 -12.43 8.766 1 96.31 274 ARG A O 1
ATOM 2140 N N . THR A 1 275 ? -12.594 -13.273 6.91 1 97.12 275 THR A N 1
ATOM 2141 C CA . THR A 1 275 ? -13.492 -12.602 5.98 1 97.12 275 THR A CA 1
ATOM 2142 C C . THR A 1 275 ? -14.875 -13.25 5.992 1 97.12 275 THR A C 1
ATOM 2144 O O . THR A 1 275 ? -15.891 -12.555 6.082 1 97.12 275 THR A O 1
ATOM 2147 N N . ALA A 1 276 ? -14.953 -14.578 6.012 1 95.75 276 ALA A N 1
ATOM 2148 C CA . ALA A 1 276 ? -16.172 -15.305 5.703 1 95.75 276 ALA A CA 1
ATOM 2149 C C . ALA A 1 276 ? -16.922 -15.688 6.977 1 95.75 276 ALA A C 1
ATOM 2151 O O . ALA A 1 276 ? -18.156 -15.688 7.004 1 95.75 276 ALA A O 1
ATOM 2152 N N . GLU A 1 277 ? -16.266 -16 7.996 1 94 277 GLU A N 1
ATOM 2153 C CA . GLU A 1 277 ? -16.891 -16.625 9.164 1 94 277 GLU A CA 1
ATOM 2154 C C . GLU A 1 277 ? -17.922 -15.695 9.789 1 94 277 GLU A C 1
ATOM 2156 O O . GLU A 1 277 ? -19.062 -16.109 10.047 1 94 277 GLU A O 1
ATOM 2161 N N . PRO A 1 278 ? -17.578 -14.43 9.984 1 92.06 278 PRO A N 1
ATOM 2162 C CA . PRO A 1 278 ? -18.594 -13.555 10.562 1 92.06 278 PRO A CA 1
ATOM 2163 C C . PRO A 1 278 ? -19.828 -13.414 9.648 1 92.06 278 PRO A C 1
ATOM 2165 O O . PRO A 1 278 ? -20.953 -13.281 10.141 1 92.06 278 PRO A O 1
ATOM 2168 N N . VAL A 1 279 ? -19.641 -13.461 8.336 1 93.12 279 VAL A N 1
ATOM 2169 C CA . VAL A 1 279 ? -20.719 -13.281 7.363 1 93.12 279 VAL A CA 1
ATOM 2170 C C . VAL A 1 279 ? -21.656 -14.477 7.41 1 93.12 279 VAL A C 1
ATOM 2172 O O . VAL A 1 279 ? -22.875 -14.305 7.504 1 93.12 279 VAL A O 1
ATOM 2175 N N . TYR A 1 280 ? -21.188 -15.656 7.453 1 92.38 280 TYR A N 1
ATOM 2176 C CA . TYR A 1 280 ? -22.016 -16.859 7.395 1 92.38 280 TYR A CA 1
ATOM 2177 C C . TYR A 1 280 ? -22.547 -17.219 8.773 1 92.38 280 TYR A C 1
ATOM 2179 O O . TYR A 1 280 ? -23.594 -17.875 8.891 1 92.38 280 TYR A O 1
ATOM 2187 N N . ALA A 1 281 ? -21.859 -16.812 9.797 1 90.88 281 ALA A N 1
ATOM 2188 C CA . ALA A 1 281 ? -22.375 -17 11.148 1 90.88 281 ALA A CA 1
ATOM 2189 C C . ALA A 1 281 ? -23.625 -16.156 11.367 1 90.88 281 ALA A C 1
ATOM 2191 O O . ALA A 1 281 ? -24.562 -16.594 12.047 1 90.88 281 ALA A O 1
ATOM 2192 N N . SER A 1 282 ? -23.641 -15.047 10.805 1 90.31 282 SER A N 1
ATOM 2193 C CA . SER A 1 282 ? -24.766 -14.125 10.977 1 90.31 282 SER A CA 1
ATOM 2194 C C . SER A 1 282 ? -25.922 -14.477 10.039 1 90.31 282 SER A C 1
ATOM 2196 O O . SER A 1 282 ? -27.047 -14.023 10.242 1 90.31 282 SER A O 1
ATOM 2198 N N . ASN A 1 283 ? -25.672 -15.336 9.023 1 87.75 283 ASN A N 1
ATOM 2199 C CA . ASN A 1 283 ? -26.656 -15.75 8.039 1 87.75 283 ASN A CA 1
ATOM 2200 C C . ASN A 1 283 ? -26.562 -17.25 7.746 1 87.75 283 ASN A C 1
ATOM 2202 O O . ASN A 1 283 ? -26.234 -17.641 6.629 1 87.75 283 ASN A O 1
ATOM 2206 N N . PRO A 1 284 ? -27.031 -18.109 8.594 1 78.81 284 PRO A N 1
ATOM 2207 C CA . PRO A 1 284 ? -26.75 -19.547 8.508 1 78.81 284 PRO A CA 1
ATOM 2208 C C . PRO A 1 284 ? -27.625 -20.266 7.473 1 78.81 284 PRO A C 1
ATOM 2210 O O . PRO A 1 284 ? -27.375 -21.422 7.148 1 78.81 284 PRO A O 1
ATOM 2213 N N . GLY A 1 285 ? -28.359 -19.578 6.777 1 78.44 285 GLY A N 1
ATOM 2214 C CA . GLY A 1 285 ? -29.25 -20.234 5.84 1 78.44 285 GLY A CA 1
ATOM 2215 C C . GLY A 1 285 ? -28.531 -20.781 4.617 1 78.44 285 GLY A C 1
ATOM 2216 O O . GLY A 1 285 ? -27.547 -20.203 4.164 1 78.44 285 GLY A O 1
ATOM 2217 N N . PRO A 1 286 ? -28.828 -22.016 4.219 1 79.19 286 PRO A N 1
ATOM 2218 C CA . PRO A 1 286 ? -28.172 -22.656 3.08 1 79.19 286 PRO A CA 1
ATOM 2219 C C . PRO A 1 286 ? -28.312 -21.859 1.79 1 79.19 286 PRO A C 1
ATOM 2221 O O . PRO A 1 286 ? -27.516 -22.031 0.857 1 79.19 286 PRO A O 1
ATOM 2224 N N . ASP A 1 287 ? -29.188 -20.984 1.77 1 84.25 287 ASP A N 1
ATOM 2225 C CA . ASP A 1 287 ? -29.484 -20.25 0.537 1 84.25 287 ASP A CA 1
ATOM 2226 C C . ASP A 1 287 ? -28.875 -18.859 0.559 1 84.25 287 ASP A C 1
ATOM 2228 O O . ASP A 1 287 ? -28.984 -18.109 -0.411 1 84.25 287 ASP A O 1
ATOM 2232 N N . TYR A 1 288 ? -28.141 -18.703 1.582 1 86.81 288 TYR A N 1
ATOM 2233 C CA . TYR A 1 288 ? -27.594 -17.344 1.705 1 86.81 288 TYR A CA 1
ATOM 2234 C C . TYR A 1 288 ? -26.438 -17.125 0.735 1 86.81 288 TYR A C 1
ATOM 2236 O O . TYR A 1 288 ? -25.531 -17.969 0.638 1 86.81 288 TYR A O 1
ATOM 2244 N N . ARG A 1 289 ? -26.594 -16.047 -0.004 1 86.75 289 ARG A N 1
ATOM 2245 C CA . ARG A 1 289 ? -25.516 -15.602 -0.891 1 86.75 289 ARG A CA 1
ATOM 2246 C C . ARG A 1 289 ? -25.062 -14.195 -0.533 1 86.75 289 ARG A C 1
ATOM 2248 O O . ARG A 1 289 ? -25.781 -13.219 -0.77 1 86.75 289 ARG A O 1
ATOM 2255 N N . PRO A 1 290 ? -23.922 -14.164 0 1 91.12 290 PRO A N 1
ATOM 2256 C CA . PRO A 1 290 ? -23.453 -12.844 0.437 1 91.12 290 PRO A CA 1
ATOM 2257 C C . PRO A 1 290 ? -23.219 -11.883 -0.728 1 91.12 290 PRO A C 1
ATOM 2259 O O . PRO A 1 290 ? -22.875 -12.32 -1.828 1 91.12 290 PRO A O 1
ATOM 2262 N N . ASP A 1 291 ? -23.375 -10.625 -0.412 1 90.81 291 ASP A N 1
ATOM 2263 C CA . ASP A 1 291 ? -23 -9.555 -1.325 1 90.81 291 ASP A CA 1
ATOM 2264 C C . ASP A 1 291 ? -21.484 -9.469 -1.463 1 90.81 291 ASP A C 1
ATOM 2266 O O . ASP A 1 291 ? -20.734 -9.859 -0.555 1 90.81 291 ASP A O 1
ATOM 2270 N N . VAL A 1 292 ? -21.047 -9 -2.625 1 92.88 292 VAL A N 1
ATOM 2271 C CA . VAL A 1 292 ? -19.625 -8.852 -2.902 1 92.88 292 VAL A CA 1
ATOM 2272 C C . VAL A 1 292 ? -18.969 -7.988 -1.822 1 92.88 292 VAL A C 1
ATOM 2274 O O . VAL A 1 292 ? -17.828 -8.234 -1.424 1 92.88 292 VAL A O 1
ATOM 2277 N N . ARG A 1 293 ? -19.734 -7.016 -1.271 1 93.06 293 ARG A N 1
ATOM 2278 C CA . ARG A 1 293 ? -19.219 -6.105 -0.253 1 93.06 293 ARG A CA 1
ATOM 2279 C C . ARG A 1 293 ? -18.906 -6.855 1.04 1 93.06 293 ARG A C 1
ATOM 2281 O O . ARG A 1 293 ? -17.953 -6.512 1.749 1 93.06 293 ARG A O 1
ATOM 2288 N N . GLU A 1 294 ? -19.547 -7.809 1.298 1 93.25 294 GLU A N 1
ATOM 2289 C CA . GLU A 1 294 ? -19.438 -8.547 2.553 1 93.25 294 GLU A CA 1
ATOM 2290 C C . GLU A 1 294 ? -18.234 -9.492 2.537 1 93.25 294 GLU A C 1
ATOM 2292 O O . GLU A 1 294 ? -17.719 -9.875 3.592 1 93.25 294 GLU A O 1
ATOM 2297 N N . LEU A 1 295 ? -17.781 -9.82 1.315 1 95.12 295 LEU A N 1
ATOM 2298 C CA . LEU A 1 295 ? -16.719 -10.805 1.223 1 95.12 295 LEU A CA 1
ATOM 2299 C C . LEU A 1 295 ? -15.43 -10.172 0.72 1 95.12 295 LEU A C 1
ATOM 2301 O O . LEU A 1 295 ? -14.539 -10.867 0.226 1 95.12 295 LEU A O 1
ATOM 2305 N N . GLU A 1 296 ? -15.367 -8.812 0.841 1 96.69 296 GLU A N 1
ATOM 2306 C CA . GLU A 1 296 ? -14.07 -8.172 0.633 1 96.69 296 GLU A CA 1
ATOM 2307 C C . GLU A 1 296 ? -13.031 -8.703 1.613 1 96.69 296 GLU A C 1
ATOM 2309 O O . GLU A 1 296 ? -13.305 -8.82 2.811 1 96.69 296 GLU A O 1
ATOM 2314 N N . LEU A 1 297 ? -11.891 -9.016 1.057 1 97.94 297 LEU A N 1
ATOM 2315 C CA . LEU A 1 297 ? -10.844 -9.617 1.879 1 97.94 297 LEU A CA 1
ATOM 2316 C C . LEU A 1 297 ? -10.516 -8.727 3.074 1 97.94 297 LEU A C 1
ATOM 2318 O O . LEU A 1 297 ? -10.266 -7.527 2.912 1 97.94 297 LEU A O 1
ATOM 2322 N N . ARG A 1 298 ? -10.555 -9.312 4.25 1 97.31 298 ARG A N 1
ATOM 2323 C CA . ARG A 1 298 ? -10.055 -8.633 5.438 1 97.31 298 ARG A CA 1
ATOM 2324 C C . ARG A 1 298 ? -8.539 -8.758 5.543 1 97.31 298 ARG A C 1
ATOM 2326 O O . ARG A 1 298 ? -8.016 -9.32 6.508 1 97.31 298 ARG A O 1
ATOM 2333 N N . LEU A 1 299 ? -7.891 -8.164 4.543 1 98.12 299 LEU A N 1
ATOM 2334 C CA . LEU A 1 299 ? -6.453 -8.312 4.348 1 98.12 299 LEU A CA 1
ATOM 2335 C C . LEU A 1 299 ? -5.68 -7.605 5.457 1 98.12 299 LEU A C 1
ATOM 2337 O O . LEU A 1 299 ? -4.828 -8.211 6.109 1 98.12 299 LEU A O 1
ATOM 2341 N N . VAL A 1 300 ? -6.039 -6.328 5.781 1 97.56 300 VAL A N 1
ATOM 2342 C CA . VAL A 1 300 ? -5.258 -5.539 6.727 1 97.56 300 VAL A CA 1
ATOM 2343 C C . VAL A 1 300 ? -5.582 -5.977 8.156 1 97.56 300 VAL A C 1
ATOM 2345 O O . VAL A 1 300 ? -4.742 -5.871 9.047 1 97.56 300 VAL A O 1
ATOM 2348 N N . GLN A 1 301 ? -6.754 -6.574 8.375 1 97.38 301 GLN A N 1
ATOM 2349 C CA . GLN A 1 301 ? -7.117 -7.102 9.688 1 97.38 301 GLN A CA 1
ATOM 2350 C C . GLN A 1 301 ? -6.426 -8.438 9.953 1 97.38 301 GLN A C 1
ATOM 2352 O O . GLN A 1 301 ? -6.434 -8.93 11.086 1 97.38 301 GLN A O 1
ATOM 2357 N N . SER A 1 302 ? -5.797 -8.969 8.906 1 97.94 302 SER A N 1
ATOM 2358 C CA . SER A 1 302 ? -5.168 -10.281 9.023 1 97.9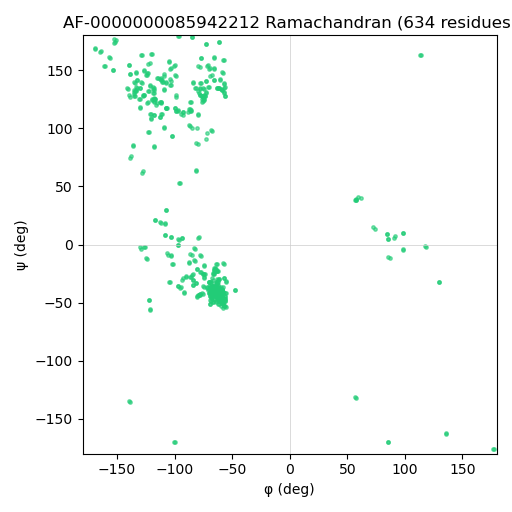4 302 SER A CA 1
ATOM 2359 C C . SER A 1 302 ? -3.646 -10.164 9.062 1 97.94 302 SER A C 1
ATOM 2361 O O . SER A 1 302 ? -2.938 -11.07 8.609 1 97.94 302 SER A O 1
ATOM 2363 N N . ARG A 1 303 ? -3.109 -9.07 9.578 1 97.94 303 ARG A N 1
ATOM 2364 C CA . ARG A 1 303 ? -1.674 -8.812 9.625 1 97.94 303 ARG A CA 1
ATOM 2365 C C . ARG A 1 303 ? -0.937 -9.945 10.336 1 97.94 303 ARG A C 1
ATOM 2367 O O . ARG A 1 303 ? 0.129 -10.375 9.891 1 97.94 303 ARG A O 1
ATOM 2374 N N . ALA A 1 304 ? -1.493 -10.445 11.438 1 96.56 304 ALA A N 1
ATOM 2375 C CA . ALA A 1 304 ? -0.841 -11.516 12.188 1 96.56 304 ALA A CA 1
ATOM 2376 C C . ALA A 1 304 ? -0.739 -12.789 11.359 1 96.56 304 ALA A C 1
ATOM 2378 O O . ALA A 1 304 ? 0.297 -13.453 11.359 1 96.56 304 ALA A O 1
ATOM 2379 N N . ASP A 1 305 ? -1.806 -13.109 10.586 1 97.31 305 ASP A N 1
ATOM 2380 C CA . ASP A 1 305 ? -1.825 -14.297 9.742 1 97.31 305 ASP A CA 1
ATOM 2381 C C . ASP A 1 305 ? -0.858 -14.148 8.57 1 97.31 305 ASP A C 1
ATOM 2383 O O . ASP A 1 305 ? -0.298 -15.141 8.094 1 97.31 305 ASP A O 1
ATOM 2387 N N . LEU A 1 306 ? -0.716 -12.906 8.125 1 98.25 306 LEU A N 1
ATOM 2388 C CA . LEU A 1 306 ? 0.205 -12.641 7.023 1 98.25 306 LEU A CA 1
ATOM 2389 C C . LEU A 1 306 ? 1.652 -12.805 7.477 1 98.25 306 LEU A C 1
ATOM 2391 O O . LEU A 1 306 ? 2.469 -13.383 6.754 1 98.25 306 LEU A O 1
ATOM 2395 N N . LEU A 1 307 ? 1.925 -12.383 8.68 1 97.38 307 LEU A N 1
ATOM 2396 C CA . LEU A 1 307 ? 3.293 -12.367 9.188 1 97.38 307 LEU A CA 1
ATOM 2397 C C . LEU A 1 307 ? 3.715 -13.766 9.641 1 97.38 307 LEU A C 1
ATOM 2399 O O . LEU A 1 307 ? 4.855 -14.172 9.406 1 97.38 307 LEU A O 1
ATOM 2403 N N . LEU A 1 308 ? 2.771 -14.391 10.336 1 96.25 308 LEU A N 1
ATOM 2404 C CA . LEU A 1 308 ? 3.041 -15.719 10.883 1 96.25 308 LEU A CA 1
ATOM 2405 C C . LEU A 1 308 ? 1.856 -16.656 10.664 1 96.25 308 LEU A C 1
ATOM 2407 O O . LEU A 1 308 ? 1.058 -16.875 11.578 1 96.25 308 LEU A O 1
ATOM 2411 N N . PRO A 1 309 ? 1.878 -17.266 9.445 1 95.88 309 PRO A N 1
ATOM 2412 C CA . PRO A 1 309 ? 0.78 -18.203 9.18 1 95.88 309 PRO A CA 1
ATOM 2413 C C . PRO A 1 309 ? 0.786 -19.391 10.125 1 95.88 309 PRO A C 1
ATOM 2415 O O . PRO A 1 309 ? 1.839 -20 10.359 1 95.88 309 PRO A O 1
ATOM 2418 N N . ARG A 1 310 ? -0.39 -19.781 10.688 1 89.19 310 ARG A N 1
ATOM 2419 C CA . ARG A 1 310 ? -0.451 -20.812 11.727 1 89.19 310 ARG A CA 1
ATOM 2420 C C . ARG A 1 310 ? -1.423 -21.922 11.336 1 89.19 310 ARG A C 1
ATOM 2422 O O . ARG A 1 310 ? -1.524 -22.938 12.031 1 89.19 310 ARG A O 1
ATOM 2429 N N . PHE A 1 311 ? -2.062 -21.781 10.219 1 92.69 311 PHE A N 1
ATOM 2430 C CA . PHE A 1 311 ? -3.01 -22.812 9.805 1 92.69 311 PHE A CA 1
ATOM 2431 C C . PHE A 1 311 ? -2.277 -24.047 9.273 1 92.69 311 PHE A C 1
ATOM 2433 O O . PHE A 1 311 ? -1.454 -23.938 8.359 1 92.69 311 PHE A O 1
ATOM 2440 N N . PRO A 1 312 ? -2.578 -25.109 9.82 1 93.06 312 PRO A N 1
ATOM 2441 C CA . PRO A 1 312 ? -1.899 -26.328 9.359 1 93.06 312 PRO A CA 1
ATOM 2442 C C . PRO A 1 312 ? -2.377 -26.781 7.98 1 93.06 312 PRO A C 1
ATOM 2444 O O . PRO A 1 312 ? -3.566 -26.688 7.672 1 93.06 312 PRO A O 1
ATOM 2447 N N . ILE A 1 313 ? -1.475 -27.25 7.152 1 95.81 313 ILE A N 1
ATOM 2448 C CA . ILE A 1 313 ? -1.779 -27.734 5.805 1 95.81 313 ILE A CA 1
ATOM 2449 C C . ILE A 1 313 ? -1.224 -29.141 5.617 1 95.81 313 ILE A C 1
ATOM 2451 O O . ILE A 1 313 ? -0.077 -29.406 5.977 1 95.81 313 ILE A O 1
ATOM 2455 N N . THR A 1 314 ? -2.068 -30.047 5.168 1 97.75 314 THR A N 1
ATOM 2456 C CA . THR A 1 314 ? -1.594 -31.375 4.797 1 97.75 314 THR A CA 1
ATOM 2457 C C . THR A 1 314 ? -0.828 -31.312 3.477 1 97.75 314 THR A C 1
ATOM 2459 O O . THR A 1 314 ? -1.334 -30.797 2.477 1 97.75 314 THR A O 1
ATOM 2462 N N . ILE A 1 315 ? 0.369 -31.844 3.457 1 98.56 315 ILE A N 1
ATOM 2463 C CA . ILE A 1 315 ? 1.235 -31.828 2.283 1 98.56 315 ILE A CA 1
ATOM 2464 C C . ILE A 1 315 ? 1.628 -33.25 1.908 1 98.56 315 ILE A C 1
ATOM 2466 O O . ILE A 1 315 ? 2.012 -34.062 2.771 1 98.56 315 ILE A O 1
ATOM 2470 N N . THR A 1 316 ? 1.522 -33.625 0.666 1 98.69 316 THR A N 1
ATOM 2471 C CA . THR A 1 316 ? 1.92 -34.938 0.145 1 98.69 316 THR A CA 1
ATOM 2472 C C . THR A 1 316 ? 3.035 -34.781 -0.887 1 98.69 316 THR A C 1
ATOM 2474 O O . THR A 1 316 ? 2.887 -34.062 -1.868 1 98.69 316 THR A O 1
ATOM 2477 N N . LYS A 1 317 ? 4.129 -35.406 -0.691 1 98.44 317 LYS A N 1
ATOM 2478 C CA . LYS A 1 317 ? 5.172 -35.438 -1.71 1 98.44 317 LYS A CA 1
ATOM 2479 C C . LYS A 1 317 ? 4.781 -36.375 -2.85 1 98.44 317 LYS A C 1
ATOM 2481 O O . LYS A 1 317 ? 4.426 -37.531 -2.615 1 98.44 317 LYS A O 1
ATOM 2486 N N . LEU A 1 318 ? 4.848 -35.938 -4.02 1 98.25 318 LEU A N 1
ATOM 2487 C CA . LEU A 1 318 ? 4.418 -36.719 -5.18 1 98.25 318 LEU A CA 1
ATOM 2488 C C . LEU A 1 318 ? 5.617 -37.25 -5.949 1 98.25 318 LEU A C 1
ATOM 2490 O O . LEU A 1 318 ? 5.523 -38.281 -6.617 1 98.25 318 LEU A O 1
ATOM 2494 N N . GLN A 1 319 ? 6.68 -36.5 -5.934 1 94.19 319 GLN A N 1
ATOM 2495 C CA . GLN A 1 319 ? 7.914 -36.875 -6.609 1 94.19 319 GLN A CA 1
ATOM 2496 C C . GLN A 1 319 ? 9.125 -36.188 -5.965 1 94.19 319 GLN A C 1
ATOM 2498 O O . GLN A 1 319 ? 9.023 -35.062 -5.488 1 94.19 319 GLN A O 1
ATOM 2503 N N . MET B 1 1 ? 14.875 -8.125 24.219 1 68.25 1 MET B N 1
ATOM 2504 C CA . MET B 1 1 ? 13.719 -7.242 24.375 1 68.25 1 MET B CA 1
ATOM 2505 C C . MET B 1 1 ? 12.781 -7.75 25.469 1 68.25 1 MET B C 1
ATOM 2507 O O . MET B 1 1 ? 12.57 -8.961 25.594 1 68.25 1 MET B O 1
ATOM 2511 N N . SER B 1 2 ? 12.344 -6.832 26.234 1 79 2 SER B N 1
ATOM 2512 C CA . SER B 1 2 ? 11.523 -7.223 27.375 1 79 2 SER B CA 1
ATOM 2513 C C . SER B 1 2 ? 10.203 -7.828 26.938 1 79 2 SER B C 1
ATOM 2515 O O . SER B 1 2 ? 9.719 -7.543 25.844 1 79 2 SER B O 1
ATOM 2517 N N . GLU B 1 3 ? 9.773 -8.797 27.609 1 80.25 3 GLU B N 1
ATOM 2518 C CA . GLU B 1 3 ? 8.492 -9.453 27.375 1 80.25 3 GLU B CA 1
ATOM 2519 C C . GLU B 1 3 ? 7.367 -8.43 27.234 1 80.25 3 GLU B C 1
ATOM 2521 O O . GLU B 1 3 ? 6.473 -8.594 26.406 1 80.25 3 GLU B O 1
ATOM 2526 N N . ASN B 1 4 ? 7.477 -7.473 28.031 1 84.62 4 ASN B N 1
ATOM 2527 C CA . ASN B 1 4 ? 6.469 -6.422 27.984 1 84.62 4 ASN B CA 1
ATOM 2528 C C . ASN B 1 4 ? 6.488 -5.676 26.656 1 84.62 4 ASN B C 1
ATOM 2530 O O . ASN B 1 4 ? 5.438 -5.32 26.125 1 84.62 4 ASN B O 1
ATOM 2534 N N . LEU B 1 5 ? 7.629 -5.57 26.109 1 87.75 5 LEU B N 1
ATOM 2535 C CA . LEU B 1 5 ? 7.758 -4.848 24.859 1 87.75 5 LEU B CA 1
ATOM 2536 C C . LEU B 1 5 ? 7.23 -5.684 23.688 1 87.75 5 LEU B C 1
ATOM 2538 O O . LEU B 1 5 ? 6.535 -5.164 22.812 1 87.75 5 LEU B O 1
ATOM 2542 N N . MET B 1 6 ? 7.457 -6.938 23.812 1 88.75 6 MET B N 1
ATOM 2543 C CA . MET B 1 6 ? 6.977 -7.828 22.766 1 88.75 6 MET B CA 1
ATOM 2544 C C . MET B 1 6 ? 5.453 -7.926 22.781 1 88.75 6 MET B C 1
ATOM 2546 O O . MET B 1 6 ? 4.816 -7.973 21.734 1 88.75 6 MET B O 1
ATOM 2550 N N . SER B 1 7 ? 4.926 -7.895 23.906 1 89.75 7 SER B N 1
ATOM 2551 C CA . SER B 1 7 ? 3.475 -7.902 24.047 1 89.75 7 SER B CA 1
ATOM 2552 C C . SER B 1 7 ? 2.857 -6.621 23.5 1 89.75 7 SER B C 1
ATOM 2554 O O . SER B 1 7 ? 1.8 -6.66 22.859 1 89.75 7 SER B O 1
ATOM 2556 N N . SER B 1 8 ? 3.555 -5.566 23.703 1 92.19 8 SER B N 1
ATOM 2557 C CA . SER B 1 8 ? 3.07 -4.277 23.219 1 92.19 8 SER B CA 1
ATOM 2558 C C . SER B 1 8 ? 3.076 -4.219 21.703 1 92.19 8 SER B C 1
ATOM 2560 O O . SER B 1 8 ? 2.162 -3.664 21.094 1 92.19 8 SER B O 1
ATOM 2562 N N . PHE B 1 9 ? 4.059 -4.848 21.172 1 93.5 9 PHE B N 1
ATOM 2563 C CA . PHE B 1 9 ? 4.133 -4.883 19.703 1 93.5 9 PHE B CA 1
ATOM 2564 C C . PHE B 1 9 ? 3.016 -5.746 19.125 1 93.5 9 PHE B C 1
ATOM 2566 O O . PHE B 1 9 ? 2.404 -5.387 18.125 1 93.5 9 PHE B O 1
ATOM 2573 N N . TYR B 1 10 ? 2.785 -6.848 19.766 1 93.38 10 TYR B N 1
ATOM 2574 C CA . TYR B 1 10 ? 1.717 -7.723 19.297 1 93.38 10 TYR B CA 1
ATOM 2575 C C . TYR B 1 10 ? 0.361 -7.035 19.406 1 93.38 10 TYR B C 1
ATOM 2577 O O . TYR B 1 10 ? -0.459 -7.125 18.484 1 93.38 10 TYR B O 1
ATOM 2585 N N . GLU B 1 11 ? 0.153 -6.363 20.469 1 93.94 11 GLU B N 1
ATOM 2586 C CA . GLU B 1 11 ? -1.099 -5.637 20.656 1 93.94 11 GLU B CA 1
ATOM 2587 C C . GLU B 1 11 ? -1.27 -4.543 19.609 1 93.94 11 GLU B C 1
ATOM 2589 O O . GLU B 1 11 ? -2.357 -4.375 19.062 1 93.94 11 GLU B O 1
ATOM 2594 N N . ALA B 1 12 ? -0.212 -3.836 19.328 1 94.56 12 ALA B N 1
ATOM 2595 C CA . ALA B 1 12 ? -0.259 -2.773 18.328 1 94.56 12 ALA B CA 1
ATOM 2596 C C . ALA B 1 12 ? -0.556 -3.338 16.953 1 94.56 12 ALA B C 1
ATOM 2598 O O . ALA B 1 12 ? -1.304 -2.738 16.172 1 94.56 12 ALA B O 1
ATOM 2599 N N . LEU B 1 13 ? 0.001 -4.473 16.703 1 94.44 13 LEU B N 1
ATOM 2600 C CA . LEU B 1 13 ? -0.138 -5.121 15.398 1 94.44 13 LEU B CA 1
ATOM 2601 C C . LEU B 1 13 ? -1.562 -5.625 15.195 1 94.44 13 LEU B C 1
ATOM 2603 O O . LEU B 1 13 ? -2.082 -5.59 14.078 1 94.44 13 LEU B O 1
ATOM 2607 N N . THR B 1 14 ? -2.225 -6.035 16.25 1 94.19 14 THR B N 1
ATOM 2608 C CA . THR B 1 14 ? -3.494 -6.73 16.078 1 94.19 14 THR B CA 1
ATOM 2609 C C . THR B 1 14 ? -4.668 -5.805 16.391 1 94.19 14 THR B C 1
ATOM 2611 O O . THR B 1 14 ? -5.82 -6.137 16.109 1 94.19 14 THR B O 1
ATOM 2614 N N . LYS B 1 15 ? -4.32 -4.652 16.922 1 94 15 LYS B N 1
ATOM 2615 C CA . LYS B 1 15 ? -5.379 -3.689 17.203 1 94 15 LYS B CA 1
ATOM 2616 C C . LYS B 1 15 ? -5.863 -3.004 15.938 1 94 15 LYS B C 1
ATOM 2618 O O . LYS B 1 15 ? -5.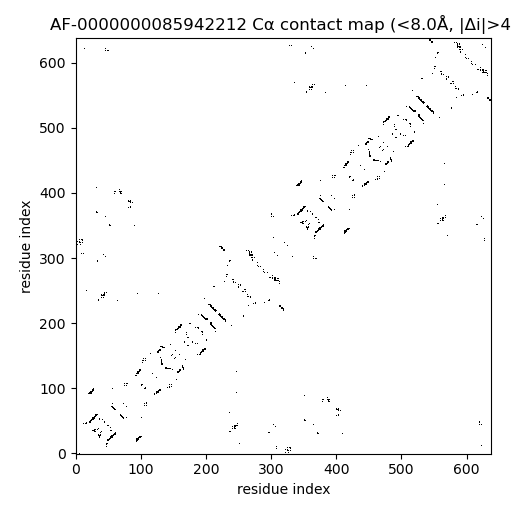066 -2.424 15.195 1 94 15 LYS B O 1
ATOM 2623 N N . ASN B 1 16 ? -7.125 -3.113 15.688 1 95.06 16 ASN B N 1
ATOM 2624 C CA . ASN B 1 16 ? -7.742 -2.465 14.531 1 95.06 16 ASN B CA 1
ATOM 2625 C C . ASN B 1 16 ? -8.531 -1.223 14.945 1 95.06 16 ASN B C 1
ATOM 2627 O O . ASN B 1 16 ? -8.953 -1.104 16.094 1 95.06 16 ASN B O 1
ATOM 2631 N N . PRO B 1 17 ? -8.625 -0.249 14.023 1 95.31 17 PRO B N 1
ATOM 2632 C CA . PRO B 1 17 ? -9.57 0.832 14.312 1 95.31 17 PRO B CA 1
ATOM 2633 C C . PRO B 1 17 ? -11.016 0.337 14.445 1 95.31 17 PRO B C 1
ATOM 2635 O O . PRO B 1 17 ? -11.273 -0.861 14.305 1 95.31 17 PRO B O 1
ATOM 2638 N N . ARG B 1 18 ? -11.898 1.27 14.828 1 91.31 18 ARG B N 1
ATOM 2639 C CA . ARG B 1 18 ? -13.305 0.898 14.93 1 91.31 18 ARG B CA 1
ATOM 2640 C C . ARG B 1 18 ? -13.836 0.359 13.609 1 91.31 18 ARG B C 1
ATOM 2642 O O . ARG B 1 18 ? -13.25 0.609 12.555 1 91.31 18 ARG B O 1
ATOM 2649 N N . GLU B 1 19 ? -14.891 -0.381 13.625 1 85.75 19 GLU B N 1
ATOM 2650 C CA . GLU B 1 19 ? -15.484 -0.926 12.414 1 85.75 19 GLU B CA 1
ATOM 2651 C C . GLU B 1 19 ? -15.93 0.188 11.469 1 85.75 19 GLU B C 1
ATOM 2653 O O . GLU B 1 19 ? -16.375 1.248 11.914 1 85.75 19 GLU B O 1
ATOM 2658 N N . LYS B 1 20 ? -15.805 0.095 10.195 1 84.25 20 LYS B N 1
ATOM 2659 C CA . LYS B 1 20 ? -16.219 1.033 9.148 1 84.25 20 LYS B CA 1
ATOM 2660 C C . LYS B 1 20 ? -15.289 2.248 9.117 1 84.25 20 LYS B C 1
ATOM 2662 O O . LYS B 1 20 ? -15.664 3.299 8.586 1 84.25 20 LYS B O 1
ATOM 2667 N N . CYS B 1 21 ? -14.164 2.119 9.812 1 95.12 21 CYS B N 1
ATOM 2668 C CA . CYS B 1 21 ? -13.18 3.189 9.758 1 95.12 21 CYS B CA 1
ATOM 2669 C C . CYS B 1 21 ? -12.352 3.105 8.484 1 95.12 21 CYS B C 1
ATOM 2671 O O . CYS B 1 21 ? -11.273 2.502 8.477 1 95.12 21 CYS B O 1
ATOM 2673 N N . ARG B 1 22 ? -12.852 3.697 7.457 1 98 22 ARG B N 1
ATOM 2674 C CA . ARG B 1 22 ? -12.188 3.678 6.152 1 98 22 ARG B CA 1
ATOM 2675 C C . ARG B 1 22 ? -11.688 5.066 5.777 1 98 22 ARG B C 1
ATOM 2677 O O . ARG B 1 22 ? -12.352 6.07 6.047 1 98 22 ARG B O 1
ATOM 2684 N N . VAL B 1 23 ? -10.547 5.121 5.141 1 98.81 23 VAL B N 1
ATOM 2685 C CA . VAL B 1 23 ? -9.914 6.379 4.758 1 98.81 23 VAL B CA 1
ATOM 2686 C C . VAL B 1 23 ? -9.922 6.52 3.236 1 98.81 23 VAL B C 1
ATOM 2688 O O . VAL B 1 23 ? -9.438 5.637 2.521 1 98.81 23 VAL B O 1
ATOM 2691 N N . LEU B 1 24 ? -10.508 7.582 2.727 1 98.88 24 LEU B N 1
ATOM 2692 C CA . LEU B 1 24 ? -10.266 7.984 1.346 1 98.88 24 LEU B CA 1
ATOM 2693 C C . LEU B 1 24 ? -9.023 8.867 1.252 1 98.88 24 LEU B C 1
ATOM 2695 O O . LEU B 1 24 ? -8.969 9.938 1.865 1 98.88 24 LEU B O 1
ATOM 2699 N N . SER B 1 25 ? -8.023 8.414 0.584 1 98.81 25 SER B N 1
ATOM 2700 C CA . SER B 1 25 ? -6.785 9.172 0.421 1 98.81 25 SER B CA 1
ATOM 2701 C C . SER B 1 25 ? -6.598 9.617 -1.024 1 98.81 25 SER B C 1
ATOM 2703 O O . SER B 1 25 ? -6.395 8.789 -1.916 1 98.81 25 SER B O 1
ATOM 2705 N N . ILE B 1 26 ? -6.664 10.898 -1.307 1 98.44 26 ILE B N 1
ATOM 2706 C CA . ILE B 1 26 ? -6.453 11.453 -2.637 1 98.44 26 ILE B CA 1
ATOM 2707 C C . ILE B 1 26 ? -5.129 12.219 -2.672 1 98.44 26 ILE B C 1
ATOM 2709 O O . ILE B 1 26 ? -5.059 13.367 -2.23 1 98.44 26 ILE B O 1
ATOM 2713 N N . GLN B 1 27 ? -4.121 11.562 -3.236 1 96.94 27 GLN B N 1
ATOM 2714 C CA . GLN B 1 27 ? -2.762 12.094 -3.248 1 96.94 27 GLN B CA 1
ATOM 2715 C C . GLN B 1 27 ? -1.975 11.562 -4.441 1 96.94 27 GLN B C 1
ATOM 2717 O O . GLN B 1 27 ? -2.48 10.742 -5.215 1 96.94 27 GLN B O 1
ATOM 2722 N N . SER B 1 28 ? -0.716 12.125 -4.609 1 96.75 28 SER B N 1
ATOM 2723 C CA . SER B 1 28 ? 0.177 11.625 -5.652 1 96.75 28 SER B CA 1
ATOM 2724 C C . SER B 1 28 ? 0.604 10.188 -5.375 1 96.75 28 SER B C 1
ATOM 2726 O O . SER B 1 28 ? 0.441 9.695 -4.258 1 96.75 28 SER B O 1
ATOM 2728 N N . HIS B 1 29 ? 1.051 9.531 -6.395 1 97.69 29 HIS B N 1
ATOM 2729 C CA . HIS B 1 29 ? 1.7 8.227 -6.309 1 97.69 29 HIS B CA 1
ATOM 2730 C C . HIS B 1 29 ? 2.967 8.188 -7.16 1 97.69 29 HIS B C 1
ATOM 2732 O O . HIS B 1 29 ? 2.99 8.719 -8.273 1 97.69 29 HIS B O 1
ATOM 2738 N N . VAL B 1 30 ? 3.998 7.574 -6.629 1 98.44 30 VAL B N 1
ATOM 2739 C CA . VAL B 1 30 ? 5.223 7.332 -7.383 1 98.44 30 VAL B CA 1
ATOM 2740 C C . VAL B 1 30 ? 5.547 5.84 -7.379 1 98.44 30 VAL B C 1
ATOM 2742 O O . VAL B 1 30 ? 5.324 5.152 -6.375 1 98.44 30 VAL B O 1
ATOM 2745 N N . VAL B 1 31 ? 6.109 5.387 -8.477 1 98.62 31 VAL B N 1
ATOM 2746 C CA . VAL B 1 31 ? 6.512 3.99 -8.586 1 98.62 31 VAL B CA 1
ATOM 2747 C C . VAL B 1 31 ? 7.695 3.715 -7.664 1 98.62 31 VAL B C 1
ATOM 2749 O O . VAL B 1 31 ? 7.641 2.814 -6.824 1 98.62 31 VAL B O 1
ATOM 2752 N N . HIS B 1 32 ? 8.695 4.52 -7.762 1 98.56 32 HIS B N 1
ATOM 2753 C CA . HIS B 1 32 ? 9.906 4.391 -6.953 1 98.56 32 HIS B CA 1
ATOM 2754 C C . HIS B 1 32 ? 10.023 5.539 -5.953 1 98.56 32 HIS B C 1
ATOM 2756 O O . HIS B 1 32 ? 9.688 6.68 -6.27 1 98.56 32 HIS B O 1
ATOM 2762 N N . GLY B 1 33 ? 10.484 5.219 -4.781 1 97.56 33 GLY B N 1
ATOM 2763 C CA . GLY B 1 33 ? 10.609 6.219 -3.73 1 97.56 33 GLY B CA 1
ATOM 2764 C C . GLY B 1 33 ? 9.328 6.414 -2.938 1 97.56 33 GLY B C 1
ATOM 2765 O O . GLY B 1 33 ? 8.383 5.629 -3.066 1 97.56 33 GLY B O 1
ATOM 2766 N N . TYR B 1 34 ? 9.32 7.434 -2.137 1 97.88 34 TYR B N 1
ATOM 2767 C CA . TYR B 1 34 ? 8.18 7.625 -1.246 1 97.88 34 TYR B CA 1
ATOM 2768 C C . TYR B 1 34 ? 7.656 9.055 -1.336 1 97.88 34 TYR B C 1
ATOM 2770 O O . TYR B 1 34 ? 8.391 10.008 -1.083 1 97.88 34 TYR B O 1
ATOM 2778 N N . ALA B 1 35 ? 6.465 9.203 -1.734 1 97.25 35 ALA B N 1
ATOM 2779 C CA . ALA B 1 35 ? 5.676 10.43 -1.773 1 97.25 35 ALA B CA 1
ATOM 2780 C C . ALA B 1 35 ? 4.184 10.117 -1.868 1 97.25 35 ALA B C 1
ATOM 2782 O O . ALA B 1 35 ? 3.797 9.055 -2.344 1 97.25 35 ALA B O 1
ATOM 2783 N N . GLY B 1 36 ? 3.393 11.008 -1.406 1 97.44 36 GLY B N 1
ATOM 2784 C CA . GLY B 1 36 ? 1.954 10.852 -1.549 1 97.44 36 GLY B CA 1
ATOM 2785 C C . GLY B 1 36 ? 1.438 9.555 -0.958 1 97.44 36 GLY B C 1
ATOM 2786 O O . GLY B 1 36 ? 1.776 9.203 0.173 1 97.44 36 GLY B O 1
ATOM 2787 N N . ASN B 1 37 ? 0.634 8.836 -1.745 1 98.44 37 ASN B N 1
ATOM 2788 C CA . ASN B 1 37 ? 0.011 7.598 -1.284 1 98.44 37 ASN B CA 1
ATOM 2789 C C . ASN B 1 37 ? 1.05 6.512 -1.019 1 98.44 37 ASN B C 1
ATOM 2791 O O . ASN B 1 37 ? 0.829 5.625 -0.192 1 98.44 37 ASN B O 1
ATOM 2795 N N . LYS B 1 38 ? 2.211 6.652 -1.644 1 97.94 38 LYS B N 1
ATOM 2796 C CA . LYS B 1 38 ? 3.293 5.711 -1.37 1 97.94 38 LYS B CA 1
ATOM 2797 C C . LYS B 1 38 ? 3.781 5.836 0.07 1 97.94 38 LYS B C 1
ATOM 2799 O O . LYS B 1 38 ? 4.301 4.879 0.642 1 97.94 38 LYS B O 1
ATOM 2804 N N . CYS B 1 39 ? 3.58 6.996 0.637 1 97.69 39 CYS B N 1
ATOM 2805 C CA . CYS B 1 39 ? 3.963 7.258 2.02 1 97.69 39 CYS B CA 1
ATOM 2806 C C . CYS B 1 39 ? 2.803 6.988 2.969 1 97.69 39 CYS B C 1
ATOM 2808 O O . CYS B 1 39 ? 3.014 6.664 4.141 1 97.69 39 CYS B O 1
ATOM 2810 N N . SER B 1 40 ? 1.679 7.156 2.488 1 98.44 40 SER B N 1
ATOM 2811 C CA . SER B 1 40 ? 0.541 7.305 3.391 1 98.44 40 SER B CA 1
ATOM 2812 C C . SER B 1 40 ? -0.176 5.973 3.598 1 98.44 40 SER B C 1
ATOM 2814 O O . SER B 1 40 ? -0.61 5.664 4.711 1 98.44 40 SER B O 1
ATOM 2816 N N . VAL B 1 41 ? -0.27 5.176 2.539 1 98.75 41 VAL B N 1
ATOM 2817 C CA . VAL B 1 41 ? -1.145 4.012 2.555 1 98.75 41 VAL B CA 1
ATOM 2818 C C . VAL B 1 41 ? -0.582 2.955 3.504 1 98.75 41 VAL B C 1
ATOM 2820 O O . VAL B 1 41 ? -1.312 2.396 4.328 1 98.75 41 VAL B O 1
ATOM 2823 N N . PHE B 1 42 ? 0.736 2.73 3.496 1 98.81 42 PHE B N 1
ATOM 2824 C CA . PHE B 1 42 ? 1.334 1.635 4.25 1 98.81 42 PHE B CA 1
ATOM 2825 C C . PHE B 1 42 ? 1.183 1.863 5.75 1 98.81 42 PHE B C 1
ATOM 2827 O O . PHE B 1 42 ? 0.72 0.98 6.473 1 98.81 42 PHE B O 1
ATOM 2834 N N . PRO B 1 43 ? 1.53 3.053 6.301 1 98.75 43 PRO B N 1
ATOM 2835 C CA . PRO B 1 43 ? 1.343 3.256 7.738 1 98.75 43 PRO B CA 1
ATOM 2836 C C . PRO B 1 43 ? -0.109 3.076 8.172 1 98.75 43 PRO B C 1
ATOM 2838 O O . PRO B 1 43 ? -0.371 2.527 9.25 1 98.75 43 PRO B O 1
ATOM 2841 N N . LEU B 1 44 ? -1.015 3.541 7.355 1 98.81 44 LEU B N 1
ATOM 2842 C CA . LEU B 1 44 ? -2.428 3.365 7.672 1 98.81 44 LEU B CA 1
ATOM 2843 C C . LEU B 1 44 ? -2.793 1.886 7.73 1 98.81 44 LEU B C 1
ATOM 2845 O O . LEU B 1 44 ? -3.389 1.428 8.711 1 98.81 44 LEU B O 1
ATOM 2849 N N . GLN B 1 45 ? -2.363 1.14 6.738 1 98.62 45 GLN B N 1
ATOM 2850 C CA . GLN B 1 45 ? -2.693 -0.28 6.672 1 98.62 45 GLN B CA 1
ATOM 2851 C C . GLN B 1 45 ? -1.982 -1.062 7.773 1 98.62 45 GLN B C 1
ATOM 2853 O O . GLN B 1 45 ? -2.533 -2.023 8.312 1 98.62 45 GLN B O 1
ATOM 2858 N N . LEU B 1 46 ? -0.769 -0.663 8.047 1 98.56 46 LEU B N 1
ATOM 2859 C CA . LEU B 1 46 ? -0.022 -1.31 9.117 1 98.56 46 LEU B CA 1
ATOM 2860 C C . LEU B 1 46 ? -0.781 -1.223 10.438 1 98.56 46 LEU B C 1
ATOM 2862 O O . LEU B 1 46 ? -0.688 -2.125 11.273 1 98.56 46 LEU B O 1
ATOM 2866 N N . HIS B 1 47 ? -1.555 -0.209 10.594 1 98.44 47 HIS B N 1
ATOM 2867 C CA . HIS B 1 47 ? -2.336 -0.006 11.805 1 98.44 47 HIS B CA 1
ATOM 2868 C C . HIS B 1 47 ? -3.76 -0.524 11.641 1 98.44 47 HIS B C 1
ATOM 2870 O O . HIS B 1 47 ? -4.617 -0.278 12.492 1 98.44 47 HIS B O 1
ATOM 2876 N N . GLY B 1 48 ? -4.078 -1.139 10.523 1 98 48 GLY B N 1
ATOM 2877 C CA . GLY B 1 48 ? -5.332 -1.86 10.375 1 98 48 GLY B CA 1
ATOM 2878 C C . GLY B 1 48 ? -6.402 -1.055 9.664 1 98 48 GLY B C 1
ATOM 2879 O O . GLY B 1 48 ? -7.555 -1.482 9.578 1 98 48 GLY B O 1
ATOM 2880 N N . PHE B 1 49 ? -6.055 0.082 9.086 1 98.5 49 PHE B N 1
ATOM 2881 C CA . PHE B 1 49 ? -7.035 0.917 8.398 1 98.5 49 PHE B CA 1
ATOM 2882 C C . PHE B 1 49 ? -7.285 0.406 6.988 1 98.5 49 PHE B C 1
ATOM 2884 O O . PHE B 1 49 ? -6.34 0.066 6.27 1 98.5 49 PHE B O 1
ATOM 2891 N N . GLU B 1 50 ? -8.602 0.345 6.641 1 97.94 50 GLU B N 1
ATOM 2892 C CA . GLU B 1 50 ? -8.938 0.256 5.223 1 97.94 50 GLU B CA 1
ATOM 2893 C C . GLU B 1 50 ? -8.695 1.585 4.516 1 97.94 50 GLU B C 1
ATOM 2895 O O . GLU B 1 50 ? -9.086 2.643 5.016 1 97.94 50 GLU B O 1
ATOM 2900 N N . VAL B 1 51 ? -8.008 1.529 3.393 1 98.69 51 VAL B N 1
ATOM 2901 C CA . VAL B 1 51 ? -7.68 2.758 2.678 1 98.69 51 VAL B CA 1
ATOM 2902 C C . VAL B 1 51 ? -8.125 2.643 1.222 1 98.69 51 VAL B C 1
ATOM 2904 O O . VAL B 1 51 ? -7.871 1.632 0.563 1 98.69 51 VAL B O 1
ATOM 2907 N N . ASP B 1 52 ? -8.852 3.6 0.772 1 98.75 52 ASP B N 1
ATOM 2908 C CA . ASP B 1 52 ? -9.172 3.783 -0.641 1 98.75 52 ASP B CA 1
ATOM 2909 C C . ASP B 1 52 ? -8.32 4.895 -1.255 1 98.75 52 ASP B C 1
ATOM 2911 O O . ASP B 1 52 ? -8.703 6.066 -1.208 1 98.75 52 ASP B O 1
ATOM 2915 N N . PRO B 1 53 ? -7.199 4.527 -1.836 1 98.69 53 PRO B N 1
ATOM 2916 C CA . PRO B 1 53 ? -6.309 5.535 -2.41 1 98.69 53 PRO B CA 1
ATOM 2917 C C . PRO B 1 53 ? -6.68 5.906 -3.844 1 98.69 53 PRO B C 1
ATOM 2919 O O . PRO B 1 53 ? -6.809 5.027 -4.699 1 98.69 53 PRO B O 1
ATOM 2922 N N . ILE B 1 54 ? -6.93 7.102 -4.105 1 98.31 54 ILE B N 1
ATOM 2923 C CA . ILE B 1 54 ? -6.98 7.648 -5.457 1 98.31 54 ILE B CA 1
ATOM 2924 C C . ILE B 1 54 ? -5.672 8.367 -5.773 1 98.31 54 ILE B C 1
ATOM 2926 O O . ILE B 1 54 ? -5.301 9.328 -5.094 1 98.31 54 ILE B O 1
ATOM 2930 N N . ASN B 1 55 ? -5.004 7.852 -6.758 1 97.31 55 ASN B N 1
ATOM 2931 C CA . ASN B 1 55 ? -3.73 8.438 -7.164 1 97.31 55 ASN B CA 1
ATOM 2932 C C . ASN B 1 55 ? -3.93 9.562 -8.172 1 97.31 55 ASN B C 1
ATOM 2934 O O . ASN B 1 55 ? -4.328 9.32 -9.312 1 97.31 55 ASN B O 1
ATOM 2938 N N . SER B 1 56 ? -3.551 10.734 -7.777 1 95.88 56 SER B N 1
ATOM 2939 C CA . SER B 1 56 ? -3.717 11.883 -8.664 1 95.88 56 SER B CA 1
ATOM 2940 C C . SER B 1 56 ? -2.688 11.867 -9.789 1 95.88 56 SER B C 1
ATOM 2942 O O . SER B 1 56 ? -2.906 12.461 -10.844 1 95.88 56 SER B O 1
ATOM 2944 N N . VAL B 1 57 ? -1.603 11.305 -9.516 1 95.44 57 VAL B N 1
ATOM 2945 C CA . VAL B 1 57 ? -0.566 11.062 -10.516 1 95.44 57 VAL B CA 1
ATOM 2946 C C . VAL B 1 57 ? 0.046 9.68 -10.305 1 95.44 57 VAL B C 1
ATOM 2948 O O . VAL B 1 57 ? -0.053 9.109 -9.219 1 95.44 57 VAL B O 1
ATOM 2951 N N . GLN B 1 58 ? 0.578 9.094 -11.312 1 97.25 58 GLN B N 1
ATOM 2952 C CA . GLN B 1 58 ? 1.495 7.961 -11.266 1 97.25 58 GLN B CA 1
ATOM 2953 C C . GLN B 1 58 ? 2.812 8.289 -11.961 1 97.25 58 GLN B C 1
ATOM 2955 O O . GLN B 1 58 ? 2.928 8.141 -13.18 1 97.25 58 GLN B O 1
ATOM 2960 N N . PHE B 1 59 ? 3.801 8.68 -11.164 1 98.12 59 PHE B N 1
ATOM 2961 C CA . PHE B 1 59 ? 5.109 9.047 -11.695 1 98.12 59 PHE B CA 1
ATOM 2962 C C . PHE B 1 59 ? 6.133 7.953 -11.422 1 98.12 59 PHE B C 1
ATOM 2964 O O . PHE B 1 59 ? 5.945 7.137 -10.516 1 98.12 59 PHE B O 1
ATOM 2971 N N . SER B 1 60 ? 7.172 7.961 -12.227 1 98.62 60 SER B N 1
ATOM 2972 C CA . SER B 1 60 ? 8.25 6.988 -12.055 1 98.62 60 SER B CA 1
ATOM 2973 C C . SER B 1 60 ? 8.914 7.133 -10.695 1 98.62 60 SER B C 1
ATOM 2975 O O . SER B 1 60 ? 9.273 6.137 -10.062 1 98.62 60 SER B O 1
ATOM 2977 N N . ASN B 1 61 ? 9.078 8.289 -10.219 1 98.38 61 ASN B N 1
ATOM 2978 C CA . ASN B 1 61 ? 9.734 8.695 -8.977 1 98.38 61 ASN B CA 1
ATOM 2979 C C . ASN B 1 61 ? 9.383 10.125 -8.594 1 98.38 61 ASN B C 1
ATOM 2981 O O . ASN B 1 61 ? 8.711 10.828 -9.352 1 98.38 61 ASN B O 1
ATOM 2985 N N . HIS B 1 62 ? 9.695 10.461 -7.371 1 96.06 62 HIS B N 1
ATOM 2986 C CA . HIS B 1 62 ? 9.359 11.812 -6.945 1 96.06 62 HIS B CA 1
ATOM 2987 C C . HIS B 1 62 ? 10.281 12.836 -7.59 1 96.06 62 HIS B C 1
ATOM 2989 O O . HIS B 1 62 ? 11.297 12.477 -8.188 1 96.06 62 HIS B O 1
ATOM 2995 N N . ALA B 1 63 ? 10.062 14.086 -7.457 1 92.69 63 ALA B N 1
ATOM 2996 C CA . ALA B 1 63 ? 10.617 15.172 -8.266 1 92.69 63 ALA B CA 1
ATOM 2997 C C . ALA B 1 63 ? 12.008 15.57 -7.781 1 92.69 63 ALA B C 1
ATOM 2999 O O . ALA B 1 63 ? 12.664 16.406 -8.391 1 92.69 63 ALA B O 1
ATOM 3000 N N . ALA B 1 64 ? 12.492 14.961 -6.695 1 93.94 64 ALA B N 1
ATOM 3001 C CA . ALA B 1 64 ? 13.867 15.227 -6.273 1 93.94 64 ALA B CA 1
ATOM 3002 C C . ALA B 1 64 ? 14.859 14.516 -7.188 1 93.94 64 ALA B C 1
ATOM 3004 O O . ALA B 1 64 ? 16.047 14.852 -7.195 1 93.94 64 ALA B O 1
ATOM 3005 N N . TYR B 1 65 ? 14.414 13.516 -7.941 1 96.44 65 TYR B N 1
ATOM 3006 C CA . TYR B 1 65 ? 15.25 12.875 -8.945 1 96.44 65 TYR B CA 1
ATOM 3007 C C . TYR B 1 65 ? 15.367 13.742 -10.195 1 96.44 65 TYR B C 1
ATOM 3009 O O . TYR B 1 65 ? 14.508 14.586 -10.453 1 96.44 65 TYR B O 1
ATOM 3017 N N . LYS B 1 66 ? 16.375 13.469 -10.969 1 96.62 66 LYS B N 1
ATOM 3018 C CA . LYS B 1 66 ? 16.672 14.281 -12.148 1 96.62 66 LYS B CA 1
ATOM 3019 C C . LYS B 1 66 ? 15.578 14.141 -13.211 1 96.62 66 LYS B C 1
ATOM 3021 O O . LYS B 1 66 ? 15.227 15.109 -13.883 1 96.62 66 LYS B O 1
ATOM 3026 N N . HIS B 1 67 ? 15.078 12.977 -13.398 1 97.75 67 HIS B N 1
ATOM 3027 C CA . HIS B 1 67 ? 14.07 12.695 -14.414 1 97.75 67 HIS B CA 1
ATOM 3028 C C . HIS B 1 67 ? 12.781 12.18 -13.781 1 97.75 67 HIS B C 1
ATOM 3030 O O . HIS B 1 67 ? 12.82 11.352 -12.867 1 97.75 67 HIS B O 1
ATOM 3036 N N . VAL B 1 68 ? 11.695 12.719 -14.211 1 97.69 68 VAL B N 1
ATOM 3037 C CA . VAL B 1 68 ? 10.383 12.266 -13.75 1 97.69 68 VAL B CA 1
ATOM 3038 C C . VAL B 1 68 ? 9.477 12.031 -14.953 1 97.69 68 VAL B C 1
ATOM 3040 O O . VAL B 1 68 ? 9.32 12.906 -15.812 1 97.69 68 VAL B O 1
ATOM 3043 N N . LYS B 1 69 ? 8.93 10.875 -15.047 1 98.12 69 LYS B N 1
ATOM 3044 C CA . LYS B 1 69 ? 7.98 10.523 -16.109 1 98.12 69 LYS B CA 1
ATOM 3045 C C . LYS B 1 69 ? 6.711 9.914 -15.523 1 98.12 69 LYS B C 1
ATOM 3047 O O . LYS B 1 69 ? 6.699 9.469 -14.375 1 98.12 69 LYS B O 1
ATOM 3052 N N . GLY B 1 70 ? 5.641 9.875 -16.359 1 97.06 70 GLY B N 1
ATOM 3053 C CA . GLY B 1 70 ? 4.383 9.289 -15.922 1 97.06 70 GLY B CA 1
ATOM 3054 C C . GLY B 1 70 ? 3.174 10.117 -16.297 1 97.06 70 GLY B C 1
ATOM 3055 O O . GLY B 1 70 ? 3.238 10.93 -17.219 1 97.06 70 GLY B O 1
ATOM 3056 N N . GLN B 1 71 ? 2.08 9.797 -15.586 1 94.44 71 GLN B N 1
ATOM 3057 C CA . GLN B 1 71 ? 0.795 10.375 -15.969 1 94.44 71 GLN B CA 1
ATOM 3058 C C . GLN B 1 71 ? 0.167 11.141 -14.805 1 94.44 71 GLN B C 1
ATOM 3060 O O . GLN B 1 71 ? 0.434 10.844 -13.641 1 94.44 71 GLN B O 1
ATOM 3065 N N . THR B 1 72 ? -0.703 12.094 -15.203 1 93.38 72 THR B N 1
ATOM 3066 C CA . THR B 1 72 ? -1.518 12.852 -14.266 1 93.38 72 THR B CA 1
ATOM 3067 C C . THR B 1 72 ? -3.002 12.609 -14.516 1 93.38 72 THR B C 1
ATOM 3069 O O . THR B 1 72 ? -3.451 12.602 -15.664 1 93.38 72 THR B O 1
ATOM 3072 N N . LEU B 1 73 ? -3.705 12.305 -13.523 1 92.69 73 LEU B N 1
ATOM 3073 C CA . LEU B 1 73 ? -5.16 12.219 -13.586 1 92.69 73 LEU B CA 1
ATOM 3074 C C . LEU B 1 73 ? -5.781 13.602 -13.742 1 92.69 73 LEU B C 1
ATOM 3076 O O . LEU B 1 73 ? -5.348 14.555 -13.086 1 92.69 73 LEU B O 1
ATOM 3080 N N . ASN B 1 74 ? -6.723 13.758 -14.586 1 93.81 74 ASN B N 1
ATOM 3081 C CA . ASN B 1 74 ? -7.41 15.039 -14.688 1 93.81 74 ASN B CA 1
ATOM 3082 C C . ASN B 1 74 ? -8.703 15.047 -13.883 1 93.81 74 ASN B C 1
ATOM 3084 O O . ASN B 1 74 ? -9.055 14.047 -13.25 1 93.81 74 ASN B O 1
ATOM 3088 N N . ASP B 1 75 ? -9.375 16.172 -13.914 1 94.44 75 ASP B N 1
ATOM 3089 C CA . ASP B 1 75 ? -10.562 16.359 -13.086 1 94.44 75 ASP B CA 1
ATOM 3090 C C . ASP B 1 75 ? -11.695 15.43 -13.531 1 94.44 75 ASP B C 1
ATOM 3092 O O . ASP B 1 75 ? -12.445 14.906 -12.703 1 94.44 75 ASP B O 1
ATOM 3096 N N . SER B 1 76 ? -11.828 15.219 -14.836 1 96.12 76 SER B N 1
ATOM 3097 C CA . SER B 1 76 ? -12.867 14.32 -15.344 1 96.12 76 SER B CA 1
ATOM 3098 C C . SER B 1 76 ? -12.609 12.883 -14.93 1 96.12 76 SER B C 1
ATOM 3100 O O . SER B 1 76 ? -13.547 12.156 -14.586 1 96.12 76 SER B O 1
ATOM 3102 N N . GLN B 1 77 ? -11.391 12.523 -14.953 1 96.12 77 GLN B N 1
ATOM 3103 C CA . GLN B 1 77 ? -11.016 11.172 -14.555 1 96.12 77 GLN B CA 1
ATOM 3104 C C . GLN B 1 77 ? -11.227 10.961 -13.062 1 96.12 77 GLN B C 1
ATOM 3106 O O . GLN B 1 77 ? -11.641 9.883 -12.633 1 96.12 77 GLN B O 1
ATOM 3111 N N . LEU B 1 78 ? -10.891 11.969 -12.258 1 97.25 78 LEU B N 1
ATOM 3112 C CA . LEU B 1 78 ? -11.188 11.914 -10.828 1 97.25 78 LEU B CA 1
ATOM 3113 C C . LEU B 1 78 ? -12.68 11.75 -10.586 1 97.25 78 LEU B C 1
ATOM 3115 O O . LEU B 1 78 ? -13.094 10.93 -9.766 1 97.25 78 LEU B O 1
ATOM 3119 N N . SER B 1 79 ? -13.461 12.492 -11.312 1 97.31 79 SER B N 1
ATOM 3120 C CA . SER B 1 79 ? -14.914 12.422 -11.203 1 97.31 79 SER B CA 1
ATOM 3121 C C . SER B 1 79 ? -15.43 11.031 -11.57 1 97.31 79 SER B C 1
ATOM 3123 O O . SER B 1 79 ? -16.359 10.523 -10.938 1 97.31 79 SER B O 1
ATOM 3125 N N . ASP B 1 80 ? -14.828 10.516 -12.562 1 98.06 80 ASP B N 1
ATOM 3126 C CA . ASP B 1 80 ? -15.219 9.188 -13.031 1 98.06 80 ASP B CA 1
ATOM 3127 C C . ASP B 1 80 ? -14.961 8.133 -11.961 1 98.06 80 ASP B C 1
ATOM 3129 O O . ASP B 1 80 ? -15.82 7.277 -11.703 1 98.06 80 ASP B O 1
ATOM 3133 N N . LEU B 1 81 ? -13.844 8.172 -11.352 1 98.44 81 LEU B N 1
ATOM 3134 C CA . LEU B 1 81 ? -13.508 7.238 -10.273 1 98.44 81 LEU B CA 1
ATOM 3135 C C . LEU B 1 81 ? -14.508 7.359 -9.125 1 98.44 81 LEU B C 1
ATOM 3137 O O . LEU B 1 81 ? -15.031 6.352 -8.648 1 98.44 81 LEU B O 1
ATOM 3141 N N . TYR B 1 82 ? -14.742 8.578 -8.719 1 98.62 82 TYR B N 1
ATOM 3142 C CA . TYR B 1 82 ? -15.633 8.805 -7.586 1 98.62 82 TYR B CA 1
ATOM 3143 C C . TYR B 1 82 ? -17.062 8.391 -7.93 1 98.62 82 TYR B C 1
ATOM 3145 O O . TYR B 1 82 ? -17.781 7.859 -7.078 1 98.62 82 TYR B O 1
ATOM 3153 N N . GLU B 1 83 ? -17.484 8.633 -9.148 1 98.56 83 GLU B N 1
ATOM 3154 C CA . GLU B 1 83 ? -18.797 8.203 -9.602 1 98.56 83 GLU B CA 1
ATOM 3155 C C . GLU B 1 83 ? -18.953 6.688 -9.492 1 98.56 83 GLU B C 1
ATOM 3157 O O . GLU B 1 83 ? -20.016 6.188 -9.125 1 98.56 83 GLU B O 1
ATOM 3162 N N . GLY B 1 84 ? -17.875 5.969 -9.828 1 98.69 84 GLY B N 1
ATOM 3163 C CA . GLY B 1 84 ? -17.906 4.523 -9.664 1 98.69 84 GLY B CA 1
ATOM 3164 C C . GLY B 1 84 ? -18.141 4.086 -8.234 1 98.69 84 GLY B C 1
ATOM 3165 O O . GLY B 1 84 ? -18.922 3.156 -7.988 1 98.69 84 GLY B O 1
ATOM 3166 N N . LEU B 1 85 ? -17.5 4.754 -7.301 1 98.75 85 LEU B N 1
ATOM 3167 C CA . LEU B 1 85 ? -17.719 4.457 -5.887 1 98.75 85 LEU B CA 1
ATOM 3168 C C . LEU B 1 85 ? -19.156 4.742 -5.48 1 98.75 85 LEU B C 1
ATOM 3170 O O . LEU B 1 85 ? -19.781 3.941 -4.781 1 98.75 85 LEU B O 1
ATOM 3174 N N . LYS B 1 86 ? -19.734 5.824 -5.949 1 98.38 86 LYS B N 1
ATOM 3175 C CA . LYS B 1 86 ? -21.078 6.246 -5.605 1 98.38 86 LYS B CA 1
ATOM 3176 C C . LYS B 1 86 ? -22.125 5.273 -6.16 1 98.38 86 LYS B C 1
ATOM 3178 O O . LYS B 1 86 ? -23.062 4.883 -5.453 1 98.38 86 LYS B O 1
ATOM 3183 N N . LEU B 1 87 ? -21.938 4.875 -7.406 1 98.31 87 LEU B N 1
ATOM 3184 C CA . LEU B 1 87 ? -22.891 4.004 -8.078 1 98.31 87 LEU B CA 1
ATOM 3185 C C . LEU B 1 87 ? -23.016 2.672 -7.352 1 98.31 87 LEU B C 1
ATOM 3187 O O . LEU B 1 87 ? -24.078 2.051 -7.363 1 98.31 87 LEU B O 1
ATOM 3191 N N . ASN B 1 88 ? -21.938 2.264 -6.707 1 98.12 88 ASN B N 1
ATOM 3192 C CA . ASN B 1 88 ? -21.938 0.991 -5.992 1 98.12 88 ASN B CA 1
ATOM 3193 C C . ASN B 1 88 ? -22.219 1.181 -4.508 1 98.12 88 ASN B C 1
ATOM 3195 O O . ASN B 1 88 ? -22.219 0.218 -3.74 1 98.12 88 ASN B O 1
ATOM 3199 N N . ASP B 1 89 ? -22.422 2.439 -4.051 1 97.5 89 ASP B N 1
ATOM 3200 C CA . ASP B 1 89 ? -22.688 2.809 -2.668 1 97.5 89 ASP B CA 1
ATOM 3201 C C . ASP B 1 89 ? -21.562 2.373 -1.744 1 97.5 89 ASP B C 1
ATOM 3203 O O . ASP B 1 89 ? -21.797 1.814 -0.672 1 97.5 89 ASP B O 1
ATOM 3207 N N . ILE B 1 90 ? -20.328 2.555 -2.229 1 97.75 90 ILE B N 1
ATOM 3208 C CA . ILE B 1 90 ? -19.172 2.172 -1.418 1 97.75 90 ILE B CA 1
ATOM 3209 C C . ILE B 1 90 ? -18.344 3.406 -1.102 1 97.75 90 ILE B C 1
ATOM 3211 O O . ILE B 1 90 ? -17.141 3.295 -0.813 1 97.75 90 ILE B O 1
ATOM 3215 N N . ASN B 1 91 ? -18.953 4.598 -1.19 1 97.88 91 ASN B N 1
ATOM 3216 C CA . ASN B 1 91 ? -18.297 5.855 -0.835 1 97.88 91 ASN B CA 1
ATOM 3217 C C . ASN B 1 91 ? -18.625 6.27 0.596 1 97.88 91 ASN B C 1
ATOM 3219 O O . ASN B 1 91 ? -19.031 7.41 0.84 1 97.88 91 ASN B O 1
ATOM 3223 N N . ASN B 1 92 ? -18.422 5.414 1.593 1 97.62 92 ASN B N 1
ATOM 3224 C CA . ASN B 1 92 ? -18.578 5.668 3.02 1 97.62 92 ASN B CA 1
ATOM 3225 C C . ASN B 1 92 ? -17.234 5.758 3.727 1 97.62 92 ASN B C 1
ATOM 3227 O O . ASN B 1 92 ? -16.484 4.781 3.762 1 97.62 92 ASN B O 1
ATOM 3231 N N . TYR B 1 93 ? -17 6.926 4.277 1 98.5 93 TYR B N 1
ATOM 3232 C CA . TYR B 1 93 ? -15.648 7.137 4.809 1 98.5 93 TYR B CA 1
ATOM 3233 C C . TYR B 1 93 ? -15.711 7.738 6.207 1 98.5 93 TYR B C 1
ATOM 3235 O O . TYR B 1 93 ? -16.578 8.555 6.504 1 98.5 93 TYR B O 1
ATOM 3243 N N . ALA B 1 94 ? -14.82 7.301 7.055 1 98.5 94 ALA B N 1
ATOM 3244 C CA . ALA B 1 94 ? -14.594 7.926 8.352 1 98.5 94 ALA B CA 1
ATOM 3245 C C . ALA B 1 94 ? -13.594 9.07 8.242 1 98.5 94 ALA B C 1
ATOM 3247 O O . ALA B 1 94 ? -13.648 10.023 9.031 1 98.5 94 ALA B O 1
ATOM 3248 N N . TYR B 1 95 ? -12.695 9.008 7.281 1 98.81 95 TYR B N 1
ATOM 3249 C CA . TYR B 1 95 ? -11.664 10.016 7.066 1 98.81 95 TYR B CA 1
ATOM 3250 C C . TYR B 1 95 ? -11.477 10.305 5.582 1 98.81 95 TYR B C 1
ATOM 3252 O O . TYR B 1 95 ? -11.625 9.406 4.75 1 98.81 95 TYR B O 1
ATOM 3260 N N . ILE B 1 96 ? -11.156 11.516 5.25 1 98.88 96 ILE B N 1
ATOM 3261 C CA . ILE B 1 96 ? -10.609 11.938 3.965 1 98.88 96 ILE B CA 1
ATOM 3262 C C . ILE B 1 96 ? -9.234 12.57 4.172 1 98.88 96 ILE B C 1
ATOM 3264 O O . ILE B 1 96 ? -9.062 13.438 5.031 1 98.88 96 ILE B O 1
ATOM 3268 N N . LEU B 1 97 ? -8.305 12.055 3.502 1 98.81 97 LEU B N 1
ATOM 3269 C CA . LEU B 1 97 ? -6.945 12.586 3.535 1 98.81 97 LEU B CA 1
ATOM 3270 C C . LEU B 1 97 ? -6.523 13.086 2.158 1 98.81 97 LEU B C 1
ATOM 3272 O O . LEU B 1 97 ? -6.625 12.359 1.169 1 98.81 97 LEU B O 1
ATOM 3276 N N . THR B 1 98 ? -6.098 14.328 2.047 1 98.38 98 THR B N 1
ATOM 3277 C CA . THR B 1 98 ? -5.648 14.875 0.771 1 98.38 98 THR B CA 1
ATOM 3278 C C . THR B 1 98 ? -4.223 15.406 0.883 1 98.38 98 THR B C 1
ATOM 3280 O O . THR B 1 98 ? -3.805 15.859 1.952 1 98.38 98 THR B O 1
ATOM 3283 N N . GLY B 1 99 ? -3.521 15.305 -0.179 1 95.31 99 GLY B N 1
ATOM 3284 C CA . GLY B 1 99 ? -2.162 15.805 -0.31 1 95.31 99 GLY B CA 1
ATOM 3285 C C . GLY B 1 99 ? -1.897 16.469 -1.649 1 95.31 99 GLY B C 1
ATOM 3286 O O . GLY B 1 99 ? -2.709 17.266 -2.127 1 95.31 99 GLY B O 1
ATOM 3287 N N . TYR B 1 100 ? -0.812 16.203 -2.281 1 90.25 100 TYR B N 1
ATOM 3288 C CA . TYR B 1 100 ? -0.334 16.891 -3.469 1 90.25 100 TYR B CA 1
ATOM 3289 C C . TYR B 1 100 ? -1.364 16.828 -4.59 1 90.25 100 TYR B C 1
ATOM 3291 O O . TYR B 1 100 ? -1.874 15.758 -4.914 1 90.25 100 TYR B O 1
ATOM 3299 N N . CYS B 1 101 ? -1.581 17.969 -5.102 1 88.88 101 CYS B N 1
ATOM 3300 C CA . CYS B 1 101 ? -2.354 18.234 -6.309 1 88.88 101 CYS B CA 1
ATOM 3301 C C . CYS B 1 101 ? -1.705 19.328 -7.145 1 88.88 101 CYS B C 1
ATOM 3303 O O . CYS B 1 101 ? -1.3 20.375 -6.613 1 88.88 101 CYS B O 1
ATOM 3305 N N . GLY B 1 102 ? -1.595 19.109 -8.453 1 87.5 102 GLY B N 1
ATOM 3306 C CA . GLY B 1 102 ? -0.871 20.078 -9.258 1 87.5 102 GLY B CA 1
ATOM 3307 C C . GLY B 1 102 ? -1.775 20.906 -10.156 1 87.5 102 GLY B C 1
ATOM 3308 O O . GLY B 1 102 ? -1.296 21.688 -10.984 1 87.5 102 GLY B O 1
ATOM 3309 N N . ASN B 1 103 ? -3.09 20.719 -9.914 1 92.75 103 ASN B N 1
ATOM 3310 C CA . ASN B 1 103 ? -4.027 21.312 -10.875 1 92.75 103 ASN B CA 1
ATOM 3311 C C . ASN B 1 103 ? -5.23 21.922 -10.172 1 92.75 103 ASN B C 1
ATOM 3313 O O . ASN B 1 103 ? -5.934 21.25 -9.414 1 92.75 103 ASN B O 1
ATOM 3317 N N . PRO B 1 104 ? -5.551 23.281 -10.523 1 95.5 104 PRO B N 1
ATOM 3318 C CA . PRO B 1 104 ? -6.652 23.969 -9.844 1 95.5 104 PRO B CA 1
ATOM 3319 C C . PRO B 1 104 ? -8 23.266 -10.047 1 95.5 104 PRO B C 1
ATOM 3321 O O . PRO B 1 104 ? -8.781 23.141 -9.109 1 95.5 104 PRO B O 1
ATOM 3324 N N . SER B 1 105 ? -8.234 22.891 -11.289 1 96.12 105 SER B N 1
ATOM 3325 C CA . SER B 1 105 ? -9.508 22.25 -11.562 1 96.12 105 SER B CA 1
ATOM 3326 C C . SER B 1 105 ? -9.633 20.922 -10.805 1 96.12 105 SER B C 1
ATOM 3328 O O . SER B 1 105 ? -10.719 20.578 -10.32 1 96.12 105 SER B O 1
ATOM 3330 N N . PHE B 1 106 ? -8.562 20.219 -10.742 1 96.38 106 PHE B N 1
ATOM 3331 C CA . PHE B 1 106 ? -8.523 18.969 -9.992 1 96.38 106 PHE B CA 1
ATOM 3332 C C . PHE B 1 106 ? -8.789 19.234 -8.508 1 96.38 106 PHE B C 1
ATOM 3334 O O . PHE B 1 106 ? -9.57 18.516 -7.883 1 96.38 106 PHE B O 1
ATOM 3341 N N . LEU B 1 107 ? -8.172 20.266 -7.984 1 97.19 107 LEU B N 1
ATOM 3342 C CA . LEU B 1 107 ? -8.328 20.609 -6.578 1 97.19 107 LEU B CA 1
ATOM 3343 C C . LEU B 1 107 ? -9.781 20.984 -6.27 1 97.19 107 LEU B C 1
ATOM 3345 O O . LEU B 1 107 ? -10.312 20.609 -5.227 1 97.19 107 LEU B O 1
ATOM 3349 N N . MET B 1 108 ? -10.406 21.688 -7.172 1 97.81 108 MET B N 1
ATOM 3350 C CA . MET B 1 108 ? -11.812 22.062 -7.004 1 97.81 108 MET B CA 1
ATOM 3351 C C . MET B 1 108 ? -12.695 20.812 -6.992 1 97.81 108 MET B C 1
ATOM 3353 O O . MET B 1 108 ? -13.688 20.766 -6.258 1 97.81 108 MET B O 1
ATOM 3357 N N . LYS B 1 109 ? -12.359 19.859 -7.812 1 97.75 109 LYS B N 1
ATOM 3358 C CA . LYS B 1 109 ? -13.117 18.609 -7.832 1 97.75 109 LYS B CA 1
ATOM 3359 C C . LYS B 1 109 ? -12.961 17.859 -6.52 1 97.75 109 LYS B C 1
ATOM 3361 O O . LYS B 1 109 ? -13.898 17.203 -6.055 1 97.75 109 LYS B O 1
ATOM 3366 N N . ILE B 1 110 ? -11.781 17.875 -5.969 1 98.19 110 ILE B N 1
ATOM 3367 C CA . ILE B 1 110 ? -11.57 17.281 -4.652 1 98.19 110 ILE B CA 1
ATOM 3368 C C . ILE B 1 110 ? -12.516 17.922 -3.641 1 98.19 110 ILE B C 1
ATOM 3370 O O . ILE B 1 110 ? -13.148 17.234 -2.838 1 98.19 110 ILE B O 1
ATOM 3374 N N . ALA B 1 111 ? -12.641 19.234 -3.682 1 98.44 111 ALA B N 1
ATOM 3375 C CA . ALA B 1 111 ? -13.539 19.953 -2.781 1 98.44 111 ALA B CA 1
ATOM 3376 C C . ALA B 1 111 ? -14.977 19.469 -2.951 1 98.44 111 ALA B C 1
ATOM 3378 O O . ALA B 1 111 ? -15.703 19.281 -1.967 1 98.44 111 ALA B O 1
ATOM 3379 N N . ASP B 1 112 ? -15.352 19.234 -4.184 1 98.5 112 ASP B N 1
ATOM 3380 C CA . ASP B 1 112 ? -16.688 18.719 -4.465 1 98.5 112 ASP B CA 1
ATOM 3381 C C . ASP B 1 112 ? -16.906 17.344 -3.84 1 98.5 112 ASP B C 1
ATOM 3383 O O . ASP B 1 112 ? -17.969 17.078 -3.277 1 98.5 112 ASP B O 1
ATOM 3387 N N . ILE B 1 113 ? -15.922 16.547 -3.959 1 98.62 113 ILE B N 1
ATOM 3388 C CA . ILE B 1 113 ? -15.984 15.195 -3.414 1 98.62 113 ILE B CA 1
ATOM 3389 C C . ILE B 1 113 ? -16.078 15.258 -1.892 1 98.62 113 ILE B C 1
ATOM 3391 O O . ILE B 1 113 ? -16.891 14.547 -1.287 1 98.62 113 ILE B O 1
ATOM 3395 N N . VAL B 1 114 ? -15.297 16.109 -1.274 1 98.69 114 VAL B N 1
ATOM 3396 C CA . VAL B 1 114 ? -15.312 16.266 0.176 1 98.69 114 VAL B CA 1
ATOM 3397 C C . VAL B 1 114 ? -16.703 16.703 0.63 1 98.69 114 VAL B C 1
ATOM 3399 O O . VAL B 1 114 ? -17.25 16.156 1.586 1 98.69 114 VAL B O 1
ATOM 3402 N N . ARG B 1 115 ? -17.312 17.672 -0.05 1 98.69 115 ARG B N 1
ATOM 3403 C CA . ARG B 1 115 ? -18.641 18.156 0.291 1 98.69 115 ARG B CA 1
ATOM 3404 C C . ARG B 1 115 ? -19.672 17.031 0.174 1 98.69 115 ARG B C 1
ATOM 3406 O O . ARG B 1 115 ? -20.547 16.891 1.033 1 98.69 115 ARG B O 1
ATOM 3413 N N . ASP B 1 116 ? -19.531 16.281 -0.906 1 98.75 116 ASP B N 1
ATOM 3414 C CA . ASP B 1 116 ? -20.453 15.188 -1.139 1 98.75 116 ASP B CA 1
ATOM 3415 C C . ASP B 1 116 ? -20.359 14.141 -0.029 1 98.75 116 ASP B C 1
ATOM 3417 O O . ASP B 1 116 ? -21.391 13.656 0.463 1 98.75 116 ASP B O 1
ATOM 3421 N N . ILE B 1 117 ? -19.156 13.797 0.36 1 98.69 117 ILE B N 1
ATOM 3422 C CA . ILE B 1 117 ? -18.953 12.781 1.389 1 98.69 117 ILE B CA 1
ATOM 3423 C C . ILE B 1 117 ? -19.422 13.312 2.738 1 98.69 117 ILE B C 1
ATOM 3425 O O . ILE B 1 117 ? -20 12.562 3.535 1 98.69 117 ILE B O 1
ATOM 3429 N N . LYS B 1 118 ? -19.219 14.586 3.018 1 98.5 118 LYS B N 1
ATOM 3430 C CA . LYS B 1 118 ? -19.672 15.172 4.273 1 98.5 118 LYS B CA 1
ATOM 3431 C C . LYS B 1 118 ? -21.203 15.133 4.375 1 98.5 118 LYS B C 1
ATOM 3433 O O . LYS B 1 118 ? -21.75 14.984 5.465 1 98.5 118 LYS B O 1
ATOM 3438 N N . LYS B 1 119 ? -21.859 15.289 3.277 1 98.31 119 LYS B N 1
ATOM 3439 C CA . LYS B 1 119 ? -23.328 15.172 3.26 1 98.31 119 LYS B CA 1
ATOM 3440 C C . LYS B 1 119 ? -23.766 13.75 3.586 1 98.31 119 LYS B C 1
ATOM 3442 O O . LYS B 1 119 ? -24.719 13.547 4.34 1 98.31 119 LYS B O 1
ATOM 3447 N N . LYS B 1 120 ? -23.047 12.789 3.045 1 97.62 120 LYS B N 1
ATOM 3448 C CA . LYS B 1 120 ? -23.375 11.375 3.221 1 97.62 120 LYS B CA 1
ATOM 3449 C C . LYS B 1 120 ? -22.922 10.867 4.586 1 97.62 120 LYS B C 1
ATOM 3451 O O . LYS B 1 120 ? -23.609 10.062 5.215 1 97.62 120 LYS B O 1
ATOM 3456 N N . CYS B 1 121 ? -21.719 11.266 4.934 1 97.81 121 CYS B N 1
ATOM 3457 C CA . CYS B 1 121 ? -21.094 10.883 6.191 1 97.81 121 CYS B CA 1
ATOM 3458 C C . CYS B 1 121 ? -20.812 12.109 7.055 1 97.81 121 CYS B C 1
ATOM 3460 O O . CYS B 1 121 ? -19.672 12.57 7.145 1 97.81 121 CYS B O 1
ATOM 3462 N N . PRO B 1 122 ? -21.734 12.586 7.812 1 97 122 PRO B N 1
ATOM 3463 C CA . PRO B 1 122 ? -21.594 13.859 8.523 1 97 122 PRO B CA 1
ATOM 3464 C C . PRO B 1 122 ? -20.453 13.852 9.539 1 97 122 PRO B C 1
ATOM 3466 O O . PRO B 1 122 ? -19.938 14.906 9.891 1 97 122 PRO B O 1
ATOM 3469 N N . ASP B 1 123 ? -20.047 12.68 10.008 1 96.56 123 ASP B N 1
ATOM 3470 C CA . ASP B 1 123 ? -19 12.602 11.023 1 96.56 123 ASP B CA 1
ATOM 3471 C C . ASP B 1 123 ? -17.625 12.422 10.398 1 96.56 123 ASP B C 1
ATOM 3473 O O . ASP B 1 123 ? -16.641 12.234 11.102 1 96.56 123 ASP B O 1
ATOM 3477 N N . VAL B 1 124 ? -17.547 12.477 9.055 1 98.38 124 VAL B N 1
ATOM 3478 C CA . VAL B 1 124 ? -16.281 12.273 8.383 1 98.38 124 VAL B CA 1
ATOM 3479 C C . VAL B 1 124 ? -15.281 13.352 8.805 1 98.38 124 VAL B C 1
ATOM 3481 O O . VAL B 1 124 ? -15.656 14.523 8.953 1 98.38 124 VAL B O 1
ATOM 3484 N N . VAL B 1 125 ? -14.078 12.969 9.109 1 98.62 125 VAL B N 1
ATOM 3485 C CA . VAL B 1 125 ? -13.008 13.898 9.438 1 98.62 125 VAL B CA 1
ATOM 3486 C C . VAL B 1 125 ? -12.141 14.148 8.195 1 98.62 125 VAL B C 1
ATOM 3488 O O . VAL B 1 125 ? -11.516 13.219 7.68 1 98.62 125 VAL B O 1
ATOM 3491 N N . PHE B 1 126 ? -12.156 15.359 7.723 1 98.88 126 PHE B N 1
ATOM 3492 C CA . PHE B 1 126 ? -11.336 15.742 6.582 1 98.88 126 PHE B CA 1
ATOM 3493 C C . PHE B 1 126 ? -10 16.312 7.043 1 98.88 126 PHE B C 1
ATOM 3495 O O . PHE B 1 126 ? -9.969 17.391 7.668 1 98.88 126 PHE B O 1
ATOM 3502 N N . VAL B 1 127 ? -8.938 15.586 6.785 1 98.88 127 VAL B N 1
ATOM 3503 C CA . VAL B 1 127 ? -7.562 16 7.047 1 98.88 127 VAL B CA 1
ATOM 3504 C C . VAL B 1 127 ? -6.926 16.531 5.766 1 98.88 127 VAL B C 1
ATOM 3506 O O . VAL B 1 127 ? -6.672 15.773 4.828 1 98.88 127 VAL B O 1
ATOM 3509 N N . CYS B 1 128 ? -6.602 17.812 5.766 1 98.62 128 CYS B N 1
ATOM 3510 C CA . CYS B 1 128 ? -6.086 18.484 4.582 1 98.62 128 CYS B CA 1
ATOM 3511 C C . CYS B 1 128 ? -4.629 18.891 4.773 1 98.62 128 CYS B C 1
ATOM 3513 O O . CYS B 1 128 ? -4.32 19.734 5.617 1 98.62 128 CYS B O 1
ATOM 3515 N N . ASP B 1 129 ? -3.758 18.25 4.094 1 97.62 129 ASP B N 1
ATOM 3516 C CA . ASP B 1 129 ? -2.389 18.75 3.949 1 97.62 129 ASP B CA 1
ATOM 3517 C C . ASP B 1 129 ? -2.27 19.703 2.771 1 97.62 129 ASP B C 1
ATOM 3519 O O . ASP B 1 129 ? -2.225 19.281 1.615 1 97.62 129 ASP B O 1
ATOM 3523 N N . PRO B 1 130 ? -2.225 21 3.07 1 96.25 130 PRO B N 1
ATOM 3524 C CA . PRO B 1 130 ? -2.098 21.938 1.951 1 96.25 130 PRO B CA 1
ATOM 3525 C C . PRO B 1 130 ? -0.709 21.906 1.315 1 96.25 130 PRO B C 1
ATOM 3527 O O . PRO B 1 130 ? 0.238 22.469 1.87 1 96.25 130 PRO B O 1
ATOM 3530 N N . VAL B 1 131 ? -0.541 21.203 0.318 1 94.44 131 VAL B N 1
ATOM 3531 C CA . VAL B 1 131 ? 0.755 21.062 -0.338 1 94.44 131 VAL B CA 1
ATOM 3532 C C . VAL B 1 131 ? 0.958 22.219 -1.319 1 94.44 131 VAL B C 1
ATOM 3534 O O . VAL B 1 131 ? 0.49 22.172 -2.459 1 94.44 131 VAL B O 1
ATOM 3537 N N . LEU B 1 132 ? 1.713 23.188 -0.869 1 95.56 132 LEU B N 1
ATOM 3538 C CA . LEU B 1 132 ? 1.967 24.375 -1.679 1 95.56 132 LEU B CA 1
ATOM 3539 C C . LEU B 1 132 ? 3.463 24.578 -1.899 1 95.56 132 LEU B C 1
ATOM 3541 O O . LEU B 1 132 ? 3.891 24.922 -3 1 95.56 132 LEU B O 1
ATOM 3545 N N . GLY B 1 133 ? 4.168 24.484 -0.884 1 93 133 GLY B N 1
ATOM 3546 C CA . GLY B 1 133 ? 5.598 24.734 -0.926 1 93 133 GLY B CA 1
ATOM 3547 C C . GLY B 1 133 ? 6.258 24.656 0.437 1 93 133 GLY B C 1
ATOM 3548 O O . GLY B 1 133 ? 5.641 24.203 1.404 1 93 133 GLY B O 1
ATOM 3549 N N . ASP B 1 134 ? 7.523 24.953 0.438 1 90.44 134 ASP B N 1
ATOM 3550 C CA . ASP B 1 134 ? 8.352 24.922 1.64 1 90.44 134 ASP B CA 1
ATOM 3551 C C . ASP B 1 134 ? 9.531 25.875 1.521 1 90.44 134 ASP B C 1
ATOM 3553 O O . ASP B 1 134 ? 9.953 26.219 0.414 1 90.44 134 ASP B O 1
ATOM 3557 N N . ASN B 1 135 ? 9.945 26.375 2.627 1 89.06 135 ASN B N 1
ATOM 3558 C CA . ASN B 1 135 ? 11.141 27.203 2.699 1 89.06 135 ASN B CA 1
ATOM 3559 C C . ASN B 1 135 ? 11.031 28.422 1.78 1 89.06 135 ASN B C 1
ATOM 3561 O O . ASN B 1 135 ? 11.953 28.688 1.004 1 89.06 135 ASN B O 1
ATOM 3565 N N . GLY B 1 136 ? 9.891 28.969 1.733 1 88.44 136 GLY B N 1
ATOM 3566 C CA . GLY B 1 136 ? 9.672 30.219 1.026 1 88.44 136 GLY B CA 1
ATOM 3567 C C . GLY B 1 136 ? 9.398 30.031 -0.454 1 88.44 136 GLY B C 1
ATOM 3568 O O . GLY B 1 136 ? 9.258 31 -1.196 1 88.44 136 GLY B O 1
ATOM 3569 N N . ARG B 1 137 ? 9.305 28.781 -0.884 1 90.94 137 ARG B N 1
ATOM 3570 C CA . ARG B 1 137 ? 9.172 28.531 -2.314 1 90.94 137 ARG B CA 1
ATOM 3571 C C . ARG B 1 137 ? 7.988 27.609 -2.6 1 90.94 137 ARG B C 1
ATOM 3573 O O . ARG B 1 137 ? 7.785 26.609 -1.903 1 90.94 137 ARG B O 1
ATOM 3580 N N . TYR B 1 138 ? 7.281 27.969 -3.656 1 93.38 138 TYR B N 1
ATOM 3581 C CA . TYR B 1 138 ? 6.191 27.125 -4.141 1 93.38 138 TYR B CA 1
ATOM 3582 C C . TYR B 1 138 ? 6.73 25.938 -4.922 1 93.38 138 TYR B C 1
ATOM 3584 O O . TYR B 1 138 ? 7.684 26.062 -5.695 1 93.38 138 TYR B O 1
ATOM 3592 N N . TYR B 1 139 ? 6.18 24.734 -4.754 1 88.31 139 TYR B N 1
ATOM 3593 C CA . TYR B 1 139 ? 6.43 23.594 -5.637 1 88.31 139 TYR B CA 1
ATOM 3594 C C . TYR B 1 139 ? 5.215 23.312 -6.516 1 88.31 139 TYR B C 1
ATOM 3596 O O . TYR B 1 139 ? 5.27 22.453 -7.402 1 88.31 139 TYR B O 1
ATOM 3604 N N . THR B 1 140 ? 4.109 24 -6.258 1 92.75 140 THR B N 1
ATOM 3605 C CA . THR B 1 140 ? 2.869 23.906 -7.02 1 92.75 140 THR B CA 1
ATOM 3606 C C . THR B 1 140 ? 2.492 25.25 -7.617 1 92.75 140 THR B C 1
ATOM 3608 O O . THR B 1 14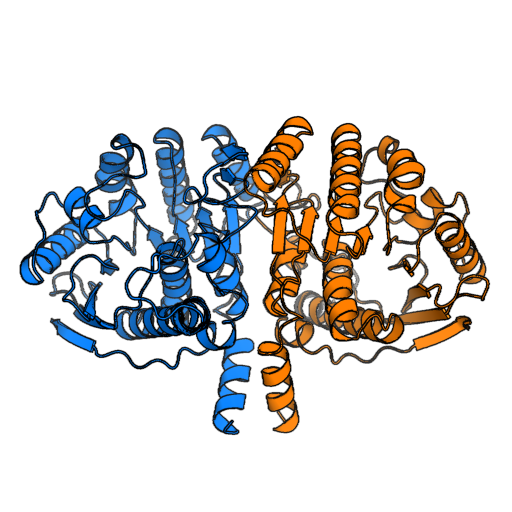0 ? 3.053 26.281 -7.242 1 92.75 140 THR B O 1
ATOM 3611 N N . PRO B 1 141 ? 1.626 25.266 -8.555 1 93.44 141 PRO B N 1
ATOM 3612 C CA . PRO B 1 141 ? 1.148 26.547 -9.062 1 93.44 141 PRO B CA 1
ATOM 3613 C C . PRO B 1 141 ? 0.545 27.438 -7.973 1 93.44 141 PRO B C 1
ATOM 3615 O O . PRO B 1 141 ? -0.224 26.953 -7.137 1 93.44 141 PRO B O 1
ATOM 3618 N N . LYS B 1 142 ? 0.859 28.719 -8.023 1 95.56 142 LYS B N 1
ATOM 3619 C CA . LYS B 1 142 ? 0.409 29.656 -7.004 1 95.56 142 LYS B CA 1
ATOM 3620 C C . LYS B 1 142 ? -1.113 29.766 -6.988 1 95.56 142 LYS B C 1
ATOM 3622 O O . LYS B 1 142 ? -1.703 30.141 -5.973 1 95.56 142 LYS B O 1
ATOM 3627 N N . GLU B 1 143 ? -1.723 29.422 -8.109 1 96.19 143 GLU B N 1
ATOM 3628 C CA . GLU B 1 143 ? -3.172 29.5 -8.266 1 96.19 143 GLU B CA 1
ATOM 3629 C C . GLU B 1 143 ? -3.885 28.562 -7.301 1 96.19 143 GLU B C 1
ATOM 3631 O O . GLU B 1 143 ? -5.078 28.719 -7.043 1 96.19 143 GLU B O 1
ATOM 3636 N N . LEU B 1 144 ? -3.188 27.609 -6.734 1 97.38 144 LEU B N 1
ATOM 3637 C CA . LEU B 1 144 ? -3.785 26.656 -5.809 1 97.38 144 LEU B CA 1
ATOM 3638 C C . LEU B 1 144 ? -4.039 27.297 -4.449 1 97.38 144 LEU B C 1
ATOM 3640 O O . LEU B 1 144 ? -4.949 26.891 -3.723 1 97.38 144 LEU B O 1
ATOM 3644 N N . MET B 1 145 ? -3.27 28.328 -4.152 1 97.56 145 MET B N 1
ATOM 3645 C CA . MET B 1 145 ? -3.297 28.906 -2.818 1 97.56 145 MET B CA 1
ATOM 3646 C C . MET B 1 145 ? -4.684 29.453 -2.494 1 97.56 145 MET B C 1
ATOM 3648 O O . MET B 1 145 ? -5.273 29.109 -1.474 1 97.56 145 MET B O 1
ATOM 3652 N N . PRO B 1 146 ? -5.305 30.281 -3.318 1 97.75 146 PRO B N 1
ATOM 3653 C CA . PRO B 1 146 ? -6.637 30.781 -2.971 1 97.75 146 PRO B CA 1
ATOM 3654 C C . PRO B 1 146 ? -7.676 29.672 -2.871 1 97.75 146 PRO B C 1
ATOM 3656 O O . PRO B 1 146 ? -8.641 29.781 -2.104 1 97.75 146 PRO B O 1
ATOM 3659 N N . ILE B 1 147 ? -7.527 28.609 -3.633 1 98 147 ILE B N 1
ATOM 3660 C CA . ILE B 1 147 ? -8.461 27.484 -3.572 1 98 147 ILE B CA 1
ATOM 3661 C C . ILE B 1 147 ? -8.328 26.781 -2.225 1 98 147 ILE B C 1
ATOM 3663 O O . ILE B 1 147 ? -9.328 26.469 -1.573 1 98 147 ILE B O 1
ATOM 3667 N N . TYR B 1 148 ? -7.086 26.547 -1.84 1 98.19 148 TYR B N 1
ATOM 3668 C CA . TYR B 1 148 ? -6.895 25.984 -0.507 1 98.19 148 TYR B CA 1
ATOM 3669 C C . TYR B 1 148 ? -7.484 26.891 0.559 1 98.19 148 TYR B C 1
ATOM 3671 O O . TYR B 1 148 ? -8.273 26.453 1.401 1 98.19 148 TYR B O 1
ATOM 3679 N N . ARG B 1 149 ? -7.121 28.141 0.491 1 98.12 149 ARG B N 1
ATOM 3680 C CA . ARG B 1 149 ? -7.465 29.109 1.521 1 98.12 149 ARG B CA 1
ATOM 3681 C C . ARG B 1 149 ? -8.977 29.281 1.632 1 98.12 149 ARG B C 1
ATOM 3683 O O . ARG B 1 149 ? -9.523 29.312 2.736 1 98.12 149 ARG B O 1
ATOM 3690 N N . ASP B 1 150 ? -9.656 29.375 0.514 1 98.19 150 ASP B N 1
ATOM 3691 C CA . ASP B 1 150 ? -11.039 29.844 0.504 1 98.19 150 ASP B CA 1
ATOM 3692 C C . ASP B 1 150 ? -12.016 28.688 0.37 1 98.19 150 ASP B C 1
ATOM 3694 O O . ASP B 1 150 ? -13.211 28.828 0.654 1 98.19 150 ASP B O 1
ATOM 3698 N N . VAL B 1 151 ? -11.508 27.547 -0.058 1 98.31 151 VAL B N 1
ATOM 3699 C CA . VAL B 1 151 ? -12.445 26.469 -0.354 1 98.31 151 VAL B CA 1
ATOM 3700 C C . VAL B 1 151 ? -12.125 25.25 0.509 1 98.31 151 VAL B C 1
ATOM 3702 O O . VAL B 1 151 ? -12.961 24.797 1.29 1 98.31 151 VAL B O 1
ATOM 3705 N N . LEU B 1 152 ? -10.922 24.719 0.49 1 98.5 152 LEU B N 1
ATOM 3706 C CA . LEU B 1 152 ? -10.609 23.453 1.148 1 98.5 152 LEU B CA 1
ATOM 3707 C C . LEU B 1 152 ? -10.438 23.656 2.65 1 98.5 152 LEU B C 1
ATOM 3709 O O . LEU B 1 152 ? -10.93 22.844 3.449 1 98.5 152 LEU B O 1
ATOM 3713 N N . VAL B 1 153 ? -9.742 24.719 3.051 1 98.31 153 VAL B N 1
ATOM 3714 C CA . VAL B 1 153 ? -9.438 24.938 4.461 1 98.31 153 VAL B CA 1
ATOM 3715 C C . VAL B 1 153 ? -10.734 25.078 5.254 1 98.31 153 VAL B C 1
ATOM 3717 O O . VAL B 1 153 ? -10.906 24.438 6.293 1 98.31 153 VAL B O 1
ATOM 3720 N N . PRO B 1 154 ? -11.727 25.781 4.77 1 98.25 154 PRO B N 1
ATOM 3721 C CA . PRO B 1 154 ? -12.984 25.891 5.508 1 98.25 154 PRO B CA 1
ATOM 3722 C C . PRO B 1 154 ? -13.719 24.547 5.629 1 98.25 154 PRO B C 1
ATOM 3724 O O . PRO B 1 154 ? -14.562 24.391 6.512 1 98.25 154 PRO B O 1
ATOM 3727 N N . LEU B 1 155 ? -13.414 23.578 4.766 1 98.5 155 LEU B N 1
ATOM 3728 C CA . LEU B 1 155 ? -14.047 22.266 4.797 1 98.5 155 LEU B CA 1
ATOM 3729 C C . LEU B 1 155 ? -13.297 21.328 5.738 1 98.5 155 LEU B C 1
ATOM 3731 O O . LEU B 1 155 ? -13.812 20.266 6.109 1 98.5 155 LEU B O 1
ATOM 3735 N N . ALA B 1 156 ? -12.094 21.672 6.113 1 98.75 156 ALA B N 1
ATOM 3736 C CA . ALA B 1 156 ? -11.188 20.75 6.801 1 98.75 156 ALA B CA 1
ATOM 3737 C C . ALA B 1 156 ? -11.461 20.734 8.305 1 98.75 156 ALA B C 1
ATOM 3739 O O . ALA B 1 156 ? -11.758 21.766 8.898 1 98.75 156 ALA B O 1
ATOM 3740 N N . ASN B 1 157 ? -11.406 19.578 8.867 1 98.69 157 ASN B N 1
ATOM 3741 C CA . ASN B 1 157 ? -11.398 19.438 10.32 1 98.69 157 ASN B CA 1
ATOM 3742 C C . ASN B 1 157 ? -9.992 19.594 10.891 1 98.69 157 ASN B C 1
ATOM 3744 O O . ASN B 1 157 ? -9.82 20.109 12 1 98.69 157 ASN B O 1
ATOM 3748 N N . VAL B 1 158 ? -9.023 19.125 10.133 1 98.88 158 VAL B N 1
ATOM 3749 C CA . VAL B 1 158 ? -7.613 19.156 10.492 1 98.88 158 VAL B CA 1
ATOM 3750 C C . VAL B 1 158 ? -6.789 19.672 9.312 1 98.88 158 VAL B C 1
ATOM 3752 O O . VAL B 1 158 ? -7.008 19.25 8.172 1 98.88 158 VAL B O 1
ATOM 3755 N N . ILE B 1 159 ? -5.84 20.578 9.508 1 98.88 159 ILE B N 1
ATOM 3756 C CA . ILE B 1 159 ? -4.879 20.953 8.477 1 98.88 159 ILE B CA 1
ATOM 3757 C C . ILE B 1 159 ? -3.457 20.812 9.016 1 98.88 159 ILE B C 1
ATOM 3759 O O . ILE B 1 159 ? -3.223 20.969 10.211 1 98.88 159 ILE B O 1
ATOM 3763 N N . THR B 1 160 ? -2.504 20.484 8.102 1 98.81 160 THR B N 1
ATOM 3764 C CA . THR B 1 160 ? -1.127 20.234 8.508 1 98.81 160 THR B CA 1
ATOM 3765 C C . THR B 1 160 ? -0.153 21.078 7.695 1 98.81 160 THR B C 1
ATOM 3767 O O . THR B 1 160 ? 0.754 20.547 7.055 1 98.81 160 THR B O 1
ATOM 3770 N N . PRO B 1 161 ? -0.214 22.344 7.789 1 98.62 161 PRO B N 1
ATOM 3771 C CA . PRO B 1 161 ? 0.698 23.203 7.031 1 98.62 161 PRO B CA 1
ATOM 3772 C C . PRO B 1 161 ? 2.08 23.312 7.676 1 98.62 161 PRO B C 1
ATOM 3774 O O . PRO B 1 161 ? 2.221 23.109 8.883 1 98.62 161 PRO B O 1
ATOM 3777 N N . ASN B 1 162 ? 3.064 23.578 6.863 1 97.75 162 ASN B N 1
ATOM 3778 C CA . ASN B 1 162 ? 4.293 24.156 7.398 1 97.75 162 ASN B CA 1
ATOM 3779 C C . ASN B 1 162 ? 4.195 25.672 7.523 1 97.75 162 ASN B C 1
ATOM 3781 O O . ASN B 1 162 ? 3.162 26.25 7.191 1 97.75 162 ASN B O 1
ATOM 3785 N N . VAL B 1 163 ? 5.207 26.297 8.016 1 98.19 163 VAL B N 1
ATOM 3786 C CA . VAL B 1 163 ? 5.156 27.719 8.312 1 98.19 163 VAL B CA 1
ATOM 3787 C C . VAL B 1 163 ? 4.953 28.516 7.027 1 98.19 163 VAL B C 1
ATOM 3789 O O . VAL B 1 163 ? 4.215 29.5 7.008 1 98.19 163 VAL B O 1
ATOM 3792 N N . PHE B 1 164 ? 5.621 28.141 5.957 1 97.88 164 PHE B N 1
ATOM 3793 C CA . PHE B 1 164 ? 5.441 28.828 4.68 1 97.88 164 PHE B CA 1
ATOM 3794 C C . PHE B 1 164 ? 3.984 28.766 4.234 1 97.88 164 PHE B C 1
ATOM 3796 O O . PHE B 1 164 ? 3.393 29.797 3.889 1 97.88 164 PHE B O 1
ATOM 3803 N N . GLU B 1 165 ? 3.432 27.562 4.277 1 98.38 165 GLU B N 1
ATOM 3804 C CA . GLU B 1 165 ? 2.047 27.359 3.871 1 98.38 165 GLU B CA 1
ATOM 3805 C C . GLU B 1 165 ? 1.081 28.109 4.781 1 98.38 165 GLU B C 1
ATOM 3807 O O . GLU B 1 165 ? 0.131 28.734 4.305 1 98.38 165 GLU B O 1
ATOM 3812 N N . LEU B 1 166 ? 1.354 28.047 6.047 1 98.69 166 LEU B N 1
ATOM 3813 C CA . LEU B 1 166 ? 0.503 28.766 6.996 1 98.69 166 LEU B CA 1
ATOM 3814 C C . LEU B 1 166 ? 0.554 30.266 6.75 1 98.69 166 LEU B C 1
ATOM 3816 O O . LEU B 1 166 ? -0.463 30.953 6.867 1 98.69 166 LEU B O 1
ATOM 3820 N N . SER B 1 167 ? 1.738 30.734 6.488 1 98.38 167 SER B N 1
ATOM 3821 C CA . SER B 1 167 ? 1.893 32.156 6.172 1 98.38 167 SER B CA 1
ATOM 3822 C C . SER B 1 167 ? 1.066 32.531 4.949 1 98.38 167 SER B C 1
ATOM 3824 O O . SER B 1 167 ? 0.381 33.562 4.957 1 98.38 167 SER B O 1
ATOM 3826 N N . GLU B 1 168 ? 1.135 31.734 3.945 1 97.94 168 GLU B N 1
ATOM 3827 C CA . GLU B 1 168 ? 0.385 32 2.719 1 97.94 168 GLU B CA 1
ATOM 3828 C C . GLU B 1 168 ? -1.119 31.953 2.973 1 97.94 168 GLU B C 1
ATOM 3830 O O . GLU B 1 168 ? -1.863 32.812 2.492 1 97.94 168 GLU B O 1
ATOM 3835 N N . LEU B 1 169 ? -1.534 31 3.732 1 98.44 169 LEU B N 1
ATOM 3836 C CA . LEU B 1 169 ? -2.957 30.766 3.969 1 98.44 169 LEU B CA 1
ATOM 3837 C C . LEU B 1 169 ? -3.535 31.859 4.863 1 98.44 169 LEU B C 1
ATOM 3839 O O . LEU B 1 169 ? -4.684 32.281 4.688 1 98.44 169 LEU B O 1
ATOM 3843 N N . SER B 1 170 ? -2.781 32.312 5.816 1 98.19 170 SER B N 1
ATOM 3844 C CA . SER B 1 170 ? -3.264 33.281 6.793 1 98.19 170 SER B CA 1
ATOM 3845 C C . SER B 1 170 ? -3.023 34.719 6.316 1 98.19 170 SER B C 1
ATOM 3847 O O . SER B 1 170 ? -3.686 35.656 6.777 1 98.19 170 SER B O 1
ATOM 3849 N N . GLY B 1 171 ? -1.989 34.875 5.48 1 96.81 171 GLY B N 1
ATOM 3850 C CA . GLY B 1 171 ? -1.571 36.188 5.078 1 96.81 171 GLY B CA 1
ATOM 3851 C C . GLY B 1 171 ? -0.634 36.844 6.07 1 96.81 171 GLY B C 1
ATOM 3852 O O . GLY B 1 171 ? -0.314 38.031 5.941 1 96.81 171 GLY B O 1
ATOM 3853 N N . GLU B 1 172 ? -0.191 36.125 7.02 1 96.06 172 GLU B N 1
ATOM 3854 C CA . GLU B 1 172 ? 0.691 36.656 8.062 1 96.06 172 GLU B CA 1
ATOM 3855 C C . GLU B 1 172 ? 2.135 36.219 7.832 1 96.06 172 GLU B C 1
ATOM 3857 O O . GLU B 1 172 ? 2.383 35.062 7.422 1 96.06 172 GLU B O 1
ATOM 3862 N N . THR B 1 173 ? 3.023 37.125 8.117 1 95.88 173 THR B N 1
ATOM 3863 C CA . THR B 1 173 ? 4.426 36.719 8.172 1 95.88 173 THR B CA 1
ATOM 3864 C C . THR B 1 173 ? 4.746 36.031 9.492 1 95.88 173 THR B C 1
ATOM 3866 O O . THR B 1 173 ? 4.414 36.531 10.562 1 95.88 173 THR B O 1
ATOM 3869 N N . ILE B 1 174 ? 5.414 34.875 9.43 1 98.12 174 ILE B N 1
ATOM 3870 C CA . ILE B 1 174 ? 5.66 34.062 10.625 1 98.12 174 ILE B CA 1
ATOM 3871 C C . ILE B 1 174 ? 7.164 33.875 10.812 1 98.12 174 ILE B C 1
ATOM 3873 O O . ILE B 1 174 ? 7.812 33.188 10 1 98.12 174 ILE B O 1
ATOM 3877 N N . SER B 1 175 ? 7.703 34.469 11.859 1 97 175 SER B N 1
ATOM 3878 C CA . SER B 1 175 ? 9.133 34.312 12.125 1 97 175 SER B CA 1
ATOM 3879 C C . SER B 1 175 ? 9.383 33.906 13.57 1 97 175 SER B C 1
ATOM 3881 O O . SER B 1 175 ? 10.523 33.688 13.969 1 97 175 SER B O 1
ATOM 3883 N N . ASN B 1 176 ? 8.312 33.812 14.297 1 97.69 176 ASN B N 1
ATOM 3884 C CA . ASN B 1 176 ? 8.438 33.375 15.68 1 97.69 176 ASN B CA 1
ATOM 3885 C C . ASN B 1 176 ? 7.172 32.688 16.172 1 97.69 176 ASN B C 1
ATOM 3887 O O . ASN B 1 176 ? 6.18 32.594 15.445 1 97.69 176 ASN B O 1
ATOM 3891 N N . GLU B 1 177 ? 7.188 32.188 17.391 1 98.25 177 GLU B N 1
ATOM 3892 C CA . GLU B 1 177 ? 6.121 31.375 17.969 1 98.25 177 GLU B CA 1
ATOM 3893 C C . GLU B 1 177 ? 4.82 32.156 18.078 1 98.25 177 GLU B C 1
ATOM 3895 O O . GLU B 1 177 ? 3.746 31.656 17.75 1 98.25 177 GLU B O 1
ATOM 3900 N N . SER B 1 178 ? 4.914 33.438 18.562 1 98.12 178 SER B N 1
ATOM 3901 C CA . SER B 1 178 ? 3.719 34.25 18.75 1 98.12 178 SER B CA 1
ATOM 3902 C C . SER B 1 178 ? 2.984 34.469 17.438 1 98.12 178 SER B C 1
ATOM 3904 O O . SER B 1 178 ? 1.756 34.375 17.375 1 98.12 178 SER B O 1
ATOM 3906 N N . GLU B 1 179 ? 3.729 34.781 16.422 1 98.56 179 GLU B N 1
ATOM 3907 C CA . GLU B 1 179 ? 3.156 35 15.094 1 98.56 179 GLU B CA 1
ATOM 3908 C C . GLU B 1 179 ? 2.553 33.688 14.547 1 98.56 179 GLU B C 1
ATOM 3910 O O . GLU B 1 179 ? 1.504 33.719 13.898 1 98.56 179 GLU B O 1
ATOM 3915 N N . CYS B 1 180 ? 3.221 32.594 14.797 1 98.62 180 CYS B N 1
ATOM 3916 C CA . CYS B 1 180 ? 2.717 31.281 14.391 1 98.62 180 CYS B CA 1
ATOM 3917 C C . CYS B 1 180 ? 1.367 30.984 15.039 1 98.62 180 CYS B C 1
ATOM 3919 O O . CYS B 1 180 ? 0.42 30.594 14.359 1 98.62 180 CYS B O 1
ATOM 3921 N N . LEU B 1 181 ? 1.265 31.219 16.344 1 98.44 181 LEU B N 1
ATOM 3922 C CA . LEU B 1 181 ? 0.035 30.953 17.078 1 98.44 181 LEU B CA 1
ATOM 3923 C C . LEU B 1 181 ? -1.099 31.844 16.578 1 98.44 181 LEU B C 1
ATOM 3925 O O . LEU B 1 181 ? -2.242 31.391 16.469 1 98.44 181 LEU B O 1
ATOM 3929 N N . ARG B 1 182 ? -0.796 33.094 16.234 1 98 182 ARG B N 1
ATOM 3930 C CA . ARG B 1 182 ? -1.804 34 15.695 1 98 182 ARG B CA 1
ATOM 3931 C C . ARG B 1 182 ? -2.307 33.531 14.344 1 98 182 ARG B C 1
ATOM 3933 O O . ARG B 1 182 ? -3.502 33.594 14.055 1 98 182 ARG B O 1
ATOM 3940 N N . ALA B 1 183 ? -1.364 33.094 13.555 1 98.69 183 ALA B N 1
ATOM 3941 C CA . ALA B 1 183 ? -1.734 32.562 12.242 1 98.69 183 ALA B CA 1
ATOM 3942 C C . ALA B 1 183 ? -2.6 31.312 12.375 1 98.69 183 ALA B C 1
ATOM 3944 O O . ALA B 1 183 ? -3.52 31.094 11.586 1 98.69 183 ALA B O 1
ATOM 3945 N N . MET B 1 184 ? -2.301 30.438 13.344 1 98.75 184 MET B N 1
ATOM 3946 C CA . MET B 1 184 ? -3.123 29.266 13.609 1 98.75 184 MET B CA 1
ATOM 3947 C C . MET B 1 184 ? -4.539 29.672 14.008 1 98.75 184 MET B C 1
ATOM 3949 O O . MET B 1 184 ? -5.512 29.047 13.586 1 98.75 184 MET B O 1
ATOM 3953 N N . ASP B 1 185 ? -4.637 30.703 14.789 1 97.69 185 ASP B N 1
ATOM 3954 C CA . ASP B 1 185 ? -5.945 31.219 15.195 1 97.69 185 ASP B CA 1
ATOM 3955 C C . ASP B 1 185 ? -6.766 31.656 13.984 1 97.69 185 ASP B C 1
ATOM 3957 O O . ASP B 1 185 ? -7.984 31.5 13.969 1 97.69 185 ASP B O 1
ATOM 3961 N N . ALA B 1 186 ? -6.074 32.25 13.07 1 98.06 186 ALA B N 1
ATOM 3962 C CA . ALA B 1 186 ? -6.758 32.688 11.844 1 98.06 186 ALA B CA 1
ATOM 3963 C C . ALA B 1 186 ? -7.383 31.484 11.133 1 98.06 186 ALA B C 1
ATOM 3965 O O . ALA B 1 186 ? -8.453 31.609 10.531 1 98.06 186 ALA B O 1
ATOM 3966 N N . MET B 1 187 ? -6.707 30.328 11.164 1 98.56 187 MET B N 1
ATOM 3967 C CA . MET B 1 187 ? -7.254 29.125 10.562 1 98.56 187 MET B CA 1
ATOM 3968 C C . MET B 1 187 ? -8.469 28.625 11.336 1 98.56 187 MET B C 1
ATOM 3970 O O . MET B 1 187 ? -9.438 28.156 10.75 1 98.56 187 MET B O 1
ATOM 3974 N N . HIS B 1 188 ? -8.398 28.703 12.68 1 98.25 188 HIS B N 1
ATOM 3975 C CA . HIS B 1 188 ? -9.547 28.344 13.5 1 98.25 188 HIS B CA 1
ATOM 3976 C C . HIS B 1 188 ? -10.758 29.188 13.156 1 98.25 188 HIS B C 1
ATOM 3978 O O . HIS B 1 188 ? -11.883 28.688 13.109 1 98.25 188 HIS B O 1
ATOM 3984 N N . ARG B 1 189 ? -10.555 30.453 12.93 1 96.81 189 ARG B N 1
ATOM 3985 C CA . ARG B 1 189 ? -11.648 31.359 12.594 1 96.81 189 ARG B CA 1
ATOM 3986 C C . ARG B 1 189 ? -12.289 30.984 11.266 1 96.81 189 ARG B C 1
ATOM 3988 O O . ARG B 1 189 ? -13.445 31.312 11.008 1 96.81 189 ARG B O 1
ATOM 3995 N N . LYS B 1 190 ? -11.562 30.266 10.477 1 96.81 190 LYS B N 1
ATOM 3996 C CA . LYS B 1 190 ? -12.102 29.812 9.195 1 96.81 190 LYS B CA 1
ATOM 3997 C C . LYS B 1 190 ? -12.867 28.5 9.367 1 96.81 190 LYS B C 1
ATOM 3999 O O . LYS B 1 190 ? -13.469 28 8.414 1 96.81 190 LYS B O 1
ATOM 4004 N N . GLY B 1 191 ? -12.781 27.938 10.539 1 96.12 191 GLY B N 1
ATOM 4005 C CA . GLY B 1 191 ? -13.617 26.766 10.82 1 96.12 191 GLY B CA 1
ATOM 4006 C C . GLY B 1 191 ? -12.805 25.516 11.109 1 96.12 191 GLY B C 1
ATOM 4007 O O . GLY B 1 191 ? -13.367 24.484 11.484 1 96.12 191 GLY B O 1
ATOM 4008 N N . VAL B 1 192 ? -11.516 25.578 11.055 1 98.31 192 VAL B N 1
ATOM 4009 C CA . VAL B 1 192 ? -10.672 24.391 11.266 1 98.31 192 VAL B CA 1
ATOM 4010 C C . VAL B 1 192 ? -10.578 24.078 12.758 1 98.31 192 VAL B C 1
ATOM 4012 O O . VAL B 1 192 ? -10.227 24.953 13.555 1 98.31 192 VAL B O 1
ATOM 4015 N N . GLN B 1 193 ? -10.844 22.906 13.086 1 98.06 193 GLN B N 1
ATOM 4016 C CA . GLN B 1 193 ? -10.859 22.516 14.492 1 98.06 193 GLN B CA 1
ATOM 4017 C C . GLN B 1 193 ? -9.445 22.25 15.008 1 98.06 193 GLN B C 1
ATOM 4019 O O . GLN B 1 193 ? -9.117 22.625 16.141 1 98.06 193 GLN B O 1
ATOM 4024 N N . THR B 1 194 ? -8.641 21.547 14.25 1 98.81 194 THR B N 1
ATOM 4025 C CA . THR B 1 194 ? -7.281 21.188 14.641 1 98.81 194 THR B CA 1
ATOM 4026 C C . THR B 1 194 ? -6.273 21.672 13.602 1 98.81 194 THR B C 1
ATOM 4028 O O . THR B 1 194 ? -6.391 21.359 12.414 1 98.81 194 THR B O 1
ATOM 4031 N N . VAL B 1 195 ? -5.316 22.484 14 1 98.88 195 VAL B N 1
ATOM 4032 C CA . VAL B 1 195 ? -4.234 22.969 13.156 1 98.88 195 VAL B CA 1
ATOM 4033 C C . VAL B 1 195 ? -2.896 22.438 13.672 1 98.88 195 VAL B C 1
ATOM 4035 O O . VAL B 1 195 ? -2.547 22.641 14.836 1 98.88 195 VAL B O 1
ATOM 4038 N N . VAL B 1 196 ? -2.186 21.734 12.859 1 98.94 196 VAL B N 1
ATOM 4039 C CA . VAL B 1 196 ? -0.858 21.234 13.211 1 98.94 196 VAL B CA 1
ATOM 4040 C C . VAL B 1 196 ? 0.181 21.828 12.258 1 98.94 196 VAL B C 1
ATOM 4042 O O . VAL B 1 196 ? 0.209 21.5 11.07 1 98.94 196 VAL B O 1
ATOM 4045 N N . VAL B 1 197 ? 1.04 22.688 12.742 1 98.88 197 VAL B N 1
ATOM 4046 C CA . VAL B 1 197 ? 2.139 23.234 11.961 1 98.88 197 VAL B CA 1
ATOM 4047 C C . VAL B 1 197 ? 3.355 22.312 12.047 1 98.88 197 VAL B C 1
ATOM 4049 O O . VAL B 1 197 ? 4.027 22.266 13.086 1 98.88 197 VAL B O 1
ATOM 4052 N N . THR B 1 198 ? 3.725 21.75 10.969 1 97.81 198 THR B N 1
ATOM 4053 C CA . THR B 1 198 ? 4.594 20.578 10.992 1 97.81 198 THR B CA 1
ATOM 4054 C C . THR B 1 198 ? 6.059 20.984 11.094 1 97.81 198 THR B C 1
ATOM 4056 O O . THR B 1 198 ? 6.891 20.234 11.609 1 97.81 198 THR B O 1
ATOM 4059 N N . SER B 1 199 ? 6.348 22.188 10.516 1 92.69 199 SER B N 1
ATOM 4060 C CA . SER B 1 199 ? 7.742 22.609 10.469 1 92.69 199 SER B CA 1
ATOM 4061 C C . SER B 1 199 ? 7.867 24.062 10.039 1 92.69 199 SER B C 1
ATOM 4063 O O . SER B 1 199 ? 6.867 24.703 9.719 1 92.69 199 SER B O 1
ATOM 4065 N N . GLY B 1 200 ? 9.125 24.594 10.211 1 93.5 200 GLY B N 1
ATOM 4066 C CA . GLY B 1 200 ? 9.422 25.906 9.664 1 93.5 200 GLY B CA 1
ATOM 4067 C C . GLY B 1 200 ? 10.062 26.844 10.672 1 93.5 200 GLY B C 1
ATOM 4068 O O . GLY B 1 200 ? 10.766 27.781 10.289 1 93.5 200 GLY B O 1
ATOM 4069 N N . LEU B 1 201 ? 9.734 26.734 11.898 1 96.88 201 LEU B N 1
ATOM 4070 C CA . LEU B 1 201 ? 10.453 27.422 12.969 1 96.88 201 LEU B CA 1
ATOM 4071 C C . LEU B 1 201 ? 11.453 26.484 13.641 1 96.88 201 LEU B C 1
ATOM 4073 O O . LEU B 1 201 ? 11.117 25.344 13.961 1 96.88 201 LEU B O 1
ATOM 4077 N N . GLU B 1 202 ? 12.695 26.969 13.727 1 96.25 202 GLU B N 1
ATOM 4078 C CA . GLU B 1 202 ? 13.711 26.047 14.25 1 96.25 202 GLU B CA 1
ATOM 4079 C C . GLU B 1 202 ? 14.898 26.812 14.828 1 96.25 202 GLU B C 1
ATOM 4081 O O . GLU B 1 202 ? 15.039 28.016 14.594 1 96.25 202 GLU B O 1
ATOM 4086 N N . THR B 1 203 ? 15.688 26.234 15.625 1 96.62 203 THR B N 1
ATOM 4087 C CA . THR B 1 203 ? 17.047 26.594 15.992 1 96.62 203 THR B CA 1
ATOM 4088 C C . THR B 1 203 ? 18.062 25.734 15.234 1 96.62 203 THR B C 1
ATOM 4090 O O . THR B 1 203 ? 17.703 25.031 14.289 1 96.62 203 THR B O 1
ATOM 4093 N N . ALA B 1 204 ? 19.297 25.828 15.633 1 94.56 204 ALA B N 1
ATOM 4094 C CA . ALA B 1 204 ? 20.344 25.062 14.977 1 94.56 204 ALA B CA 1
ATOM 4095 C C . ALA B 1 204 ? 20.156 23.562 15.227 1 94.56 204 ALA B C 1
ATOM 4097 O O . ALA B 1 204 ? 20.531 22.734 14.391 1 94.56 204 ALA B O 1
ATOM 4098 N N . THR B 1 205 ? 19.5 23.219 16.297 1 96 205 THR B N 1
ATOM 4099 C CA . THR B 1 205 ? 19.484 21.812 16.672 1 96 205 THR B CA 1
ATOM 4100 C C . THR B 1 205 ? 18.047 21.297 16.797 1 96 205 THR B C 1
ATOM 4102 O O . THR B 1 205 ? 17.828 20.078 16.922 1 96 205 THR B O 1
ATOM 4105 N N . THR B 1 206 ? 17.141 22.266 16.797 1 97.56 206 THR B N 1
ATOM 4106 C CA . THR B 1 206 ? 15.781 21.859 17.125 1 97.56 206 THR B CA 1
ATOM 4107 C C . THR B 1 206 ? 14.781 22.484 16.141 1 97.56 206 THR B C 1
ATOM 4109 O O . THR B 1 206 ? 14.836 23.672 15.867 1 97.56 206 THR B O 1
ATOM 4112 N N . LYS B 1 207 ? 13.867 21.641 15.617 1 97.19 207 LYS B N 1
ATOM 4113 C CA . LYS B 1 207 ? 12.703 22.094 14.859 1 97.19 207 LYS B CA 1
ATOM 4114 C C . LYS B 1 207 ? 11.453 22.094 15.742 1 97.19 207 LYS B C 1
ATOM 4116 O O . LYS B 1 207 ? 11.266 21.219 16.578 1 97.19 207 LYS B O 1
ATOM 4121 N N . PHE B 1 208 ? 10.609 23.031 15.484 1 98.56 208 PHE B N 1
ATOM 4122 C CA . PHE B 1 208 ? 9.406 23.141 16.297 1 98.56 208 PHE B CA 1
ATOM 4123 C C . PHE B 1 208 ? 8.18 22.734 15.5 1 98.56 208 PHE B C 1
ATOM 4125 O O . PHE B 1 208 ? 8.047 23.094 14.328 1 98.56 208 PHE B O 1
ATOM 4132 N N . CYS B 1 209 ? 7.367 21.922 16.078 1 98.81 209 CYS B N 1
ATOM 4133 C CA . CYS B 1 209 ? 6.012 21.625 15.633 1 98.81 209 CYS B CA 1
ATOM 4134 C C . CYS B 1 209 ? 4.977 22.188 16.594 1 98.81 209 CYS B C 1
ATOM 4136 O O . CYS B 1 209 ? 5.191 22.203 17.812 1 98.81 209 CYS B O 1
ATOM 4138 N N . TYR B 1 210 ? 3.906 22.734 16.109 1 98.88 210 TYR B N 1
ATOM 4139 C CA . TYR B 1 210 ? 2.861 23.312 16.938 1 98.88 210 TYR B CA 1
ATOM 4140 C C . TYR B 1 210 ? 1.52 22.641 16.688 1 98.88 210 TYR B C 1
ATOM 4142 O O . TYR B 1 210 ? 1.192 22.312 15.539 1 98.88 210 TYR B O 1
ATOM 4150 N N . GLY B 1 211 ? 0.792 22.344 17.703 1 98.88 211 GLY B N 1
ATOM 4151 C CA . GLY B 1 211 ? -0.585 21.875 17.641 1 98.88 211 GLY B CA 1
ATOM 4152 C C . GLY B 1 211 ? -1.565 22.812 18.312 1 98.88 211 GLY B C 1
ATOM 4153 O O . GLY B 1 211 ? -1.268 23.375 19.375 1 98.88 211 GLY B O 1
ATOM 4154 N N . SER B 1 212 ? -2.672 23.094 17.688 1 98.88 212 SER B N 1
ATOM 4155 C CA . SER B 1 212 ? -3.754 23.906 18.219 1 98.88 212 SER B CA 1
ATOM 4156 C C . SER B 1 212 ? -5.113 23.266 17.969 1 98.88 212 SER B C 1
ATOM 4158 O O . SER B 1 212 ? -5.426 22.906 16.828 1 98.88 212 SER B O 1
ATOM 4160 N N . LYS B 1 213 ? -5.934 23.094 18.984 1 98.75 213 LYS B N 1
ATOM 4161 C CA . LYS B 1 213 ? -7.234 22.453 18.844 1 98.75 213 LYS B CA 1
ATOM 4162 C C . LYS B 1 213 ? -8.312 23.219 19.594 1 98.75 213 LYS B C 1
ATOM 4164 O O . LYS B 1 213 ? -8.133 23.547 20.766 1 98.75 213 LYS B O 1
ATOM 4169 N N . ILE B 1 214 ? -9.414 23.484 18.922 1 97.81 214 ILE B N 1
ATOM 4170 C CA . ILE B 1 214 ? -10.602 24.016 19.578 1 97.81 214 ILE B CA 1
ATOM 4171 C C . ILE B 1 214 ? -11.359 22.891 20.266 1 97.81 214 ILE B C 1
ATOM 4173 O O . ILE B 1 214 ? -11.875 21.984 19.609 1 97.81 214 ILE B O 1
ATOM 4177 N N . VAL B 1 215 ? -11.375 22.906 21.516 1 94.88 215 VAL B N 1
ATOM 4178 C CA . VAL B 1 215 ? -12.039 21.844 22.281 1 94.88 215 VAL B CA 1
ATOM 4179 C C . VAL B 1 215 ? -13.484 22.25 22.562 1 94.88 215 VAL B C 1
ATOM 4181 O O . VAL B 1 215 ? -14.375 21.391 22.562 1 94.88 215 VAL B O 1
ATOM 4184 N N . GLU B 1 216 ? -13.648 23.469 22.891 1 92.56 216 GLU B N 1
ATOM 4185 C CA . GLU B 1 216 ? -14.969 24.031 23.172 1 92.56 216 GLU B CA 1
ATOM 4186 C C . GLU B 1 216 ? -15.164 25.375 22.469 1 92.56 216 GLU B C 1
ATOM 4188 O O . GLU B 1 216 ? -14.289 26.25 22.531 1 92.56 216 GLU B O 1
ATOM 4193 N N . SER B 1 217 ? -16.328 25.438 21.844 1 89.25 217 SER B N 1
ATOM 4194 C CA . SER B 1 217 ? -16.625 26.688 21.141 1 89.25 217 SER B CA 1
ATOM 4195 C C . SER B 1 217 ? -16.547 27.875 22.078 1 89.25 217 SER B C 1
ATOM 4197 O O . SER B 1 217 ? -17.062 27.828 23.203 1 89.25 217 SER B O 1
ATOM 4199 N N . GLY B 1 218 ? -15.93 28.875 21.609 1 89.38 218 GLY B N 1
ATOM 4200 C CA . GLY B 1 218 ? -15.867 30.109 22.375 1 89.38 218 GLY B CA 1
ATOM 4201 C C . GLY B 1 218 ? -14.734 30.125 23.375 1 89.38 218 GLY B C 1
ATOM 4202 O O . GLY B 1 218 ? -14.461 31.172 24 1 89.38 218 GLY B O 1
ATOM 4203 N N . LYS B 1 219 ? -14.062 29.016 23.625 1 93.25 219 LYS B N 1
ATOM 4204 C CA . LYS B 1 219 ? -12.922 28.953 24.531 1 93.25 219 LYS B CA 1
ATOM 4205 C C . LYS B 1 219 ? -11.602 28.969 23.766 1 93.25 219 LYS B C 1
ATOM 4207 O O . LYS B 1 219 ? -11.562 28.625 22.578 1 93.25 219 LYS B O 1
ATOM 4212 N N . PRO B 1 220 ? -10.602 29.438 24.469 1 95.19 220 PRO B N 1
ATOM 4213 C CA . PRO B 1 220 ? -9.297 29.391 23.812 1 95.19 220 PRO B CA 1
ATOM 4214 C C . PRO B 1 220 ? -8.883 27.984 23.422 1 95.19 220 PRO B C 1
ATOM 4216 O O . PRO B 1 220 ? -9.234 27.016 24.109 1 95.19 220 PRO B O 1
ATOM 4219 N N . PRO B 1 221 ? -8.164 27.891 22.375 1 97.75 221 PRO B N 1
ATOM 4220 C CA . PRO B 1 221 ? -7.73 26.562 21.953 1 97.75 221 PRO B CA 1
ATOM 4221 C C . PRO B 1 221 ? -6.668 25.953 22.859 1 97.75 221 PRO B C 1
ATOM 4223 O O . PRO B 1 221 ? -5.98 26.688 23.578 1 97.75 221 PRO B O 1
ATOM 4226 N N . LEU B 1 222 ? -6.633 24.609 22.875 1 97.94 222 LEU B N 1
ATOM 4227 C CA . LEU B 1 222 ? -5.48 23.906 23.438 1 97.94 222 LEU B CA 1
ATOM 4228 C C . LEU B 1 222 ? -4.285 23.984 22.484 1 97.94 222 LEU B C 1
ATOM 4230 O O . LEU B 1 222 ? -4.398 23.656 21.312 1 97.94 222 LEU B O 1
ATOM 4234 N N . GLN B 1 223 ? -3.135 24.484 22.984 1 98.62 223 GLN B N 1
ATOM 4235 C CA . GLN B 1 223 ? -1.973 24.688 22.125 1 98.62 223 GLN B CA 1
ATOM 4236 C C . GLN B 1 223 ? -0.719 24.078 22.75 1 98.62 223 GLN B C 1
ATOM 4238 O O . GLN B 1 223 ? -0.502 24.188 23.953 1 98.62 223 GLN B O 1
ATOM 4243 N N . TYR B 1 224 ? 0.023 23.375 21.938 1 98.75 224 TYR B N 1
ATOM 4244 C CA . TYR B 1 224 ? 1.261 22.734 22.359 1 98.75 224 TYR B CA 1
ATOM 4245 C C . TYR B 1 224 ? 2.381 23 21.359 1 98.75 224 TYR B C 1
ATOM 4247 O O . TYR B 1 224 ? 2.125 23.188 20.172 1 98.75 224 TYR B O 1
ATOM 4255 N N . ARG B 1 225 ? 3.578 23.078 21.828 1 98.81 225 ARG B N 1
ATOM 4256 C CA . ARG B 1 225 ? 4.789 23.031 21.016 1 98.81 225 ARG B CA 1
ATOM 4257 C C . ARG B 1 225 ? 5.523 21.703 21.203 1 98.81 225 ARG B C 1
ATOM 4259 O O . ARG B 1 225 ? 5.656 21.219 22.328 1 98.81 225 ARG B O 1
ATOM 4266 N N . PHE B 1 226 ? 6.035 21.141 20.203 1 98.88 226 PHE B N 1
ATOM 4267 C CA . PHE B 1 226 ? 6.824 19.922 20.203 1 98.88 226 PHE B CA 1
ATOM 4268 C C . PHE B 1 226 ? 8.234 20.188 19.703 1 98.88 226 PHE B C 1
ATOM 4270 O O . PHE B 1 226 ? 8.422 20.703 18.594 1 98.88 226 PHE B O 1
ATOM 4277 N N . ASP B 1 227 ? 9.227 19.828 20.484 1 98.56 227 ASP B N 1
ATOM 4278 C CA . ASP B 1 227 ? 10.633 20.016 20.125 1 98.56 227 ASP B CA 1
ATOM 4279 C C . ASP B 1 227 ? 11.203 18.781 19.438 1 98.56 227 ASP B C 1
ATOM 4281 O O . ASP B 1 227 ? 11.359 17.734 20.047 1 98.56 227 ASP B O 1
ATOM 4285 N N . ILE B 1 228 ? 11.523 18.969 18.203 1 98 228 ILE B N 1
ATOM 4286 C CA . ILE B 1 228 ? 11.992 17.859 17.375 1 98 228 ILE B CA 1
ATOM 4287 C C . ILE B 1 228 ? 13.5 17.984 17.141 1 98 228 ILE B C 1
ATOM 4289 O O . ILE B 1 228 ? 13.945 18.922 16.469 1 98 228 ILE B O 1
ATOM 4293 N N . PRO B 1 229 ? 14.297 17.078 17.562 1 96.19 229 PRO B N 1
ATOM 4294 C CA . PRO B 1 229 ? 15.719 17.141 17.219 1 96.19 229 PRO B CA 1
ATOM 4295 C C . PRO B 1 229 ? 15.969 17.078 15.719 1 96.19 229 PRO B C 1
ATOM 4297 O O . PRO B 1 229 ? 15.383 16.234 15.031 1 96.19 229 PRO B O 1
ATOM 4300 N N . ILE B 1 230 ? 16.844 17.969 15.242 1 95.12 230 ILE B N 1
ATOM 4301 C CA . ILE B 1 230 ? 17.141 18.016 13.812 1 95.12 230 ILE B CA 1
ATOM 4302 C C . ILE B 1 230 ? 18.094 16.875 13.445 1 95.12 230 ILE B C 1
ATOM 4304 O O . ILE B 1 230 ? 19.031 16.578 14.203 1 95.12 230 ILE B O 1
ATOM 4308 N N . LEU B 1 231 ? 17.812 16.203 12.406 1 93.75 231 LEU B N 1
ATOM 4309 C CA . LEU B 1 231 ? 18.688 15.211 11.789 1 93.75 231 LEU B CA 1
ATOM 4310 C C . LEU B 1 231 ? 19.234 15.719 10.461 1 93.75 231 LEU B C 1
ATOM 4312 O O . LEU B 1 231 ? 18.547 16.438 9.734 1 93.75 231 LEU B O 1
ATOM 4316 N N . PRO B 1 232 ? 20.438 15.344 10.141 1 91.38 232 PRO B N 1
ATOM 4317 C CA . PRO B 1 232 ? 21.016 15.805 8.875 1 91.38 232 PRO B CA 1
ATOM 4318 C C . PRO B 1 232 ? 20.328 15.172 7.66 1 91.38 232 PRO B C 1
ATOM 4320 O O . PRO B 1 232 ? 19.891 14.016 7.723 1 91.38 232 PRO B O 1
ATOM 4323 N N . GLY B 1 233 ? 20.25 16 6.629 1 91.25 233 GLY B N 1
ATOM 4324 C CA . GLY B 1 233 ? 19.734 15.484 5.371 1 91.25 233 GLY B CA 1
ATOM 4325 C C . GLY B 1 233 ? 18.422 16.109 4.961 1 91.25 233 GLY B C 1
ATOM 4326 O O . GLY B 1 233 ? 17.766 16.766 5.77 1 91.25 233 GLY B O 1
ATOM 4327 N N . MET B 1 234 ? 18.094 15.938 3.689 1 90.38 234 MET B N 1
ATOM 4328 C CA . MET B 1 234 ? 16.812 16.344 3.107 1 90.38 234 MET B CA 1
ATOM 4329 C C . MET B 1 234 ? 16 15.117 2.707 1 90.38 234 MET B C 1
ATOM 4331 O O . MET B 1 234 ? 16.469 14.281 1.931 1 90.38 234 MET B O 1
ATOM 4335 N N . PHE B 1 235 ? 14.844 15.078 3.277 1 94.62 235 PHE B N 1
ATOM 4336 C CA . PHE B 1 235 ? 14.008 13.898 3.066 1 94.62 235 PHE B CA 1
ATOM 4337 C C . PHE B 1 235 ? 12.742 14.266 2.301 1 94.62 235 PHE B C 1
ATOM 4339 O O . PHE B 1 235 ? 12.18 15.344 2.5 1 94.62 235 PHE B O 1
ATOM 4346 N N . VAL B 1 236 ? 12.297 13.414 1.433 1 95.31 236 VAL B N 1
ATOM 4347 C CA . VAL B 1 236 ? 11.047 13.57 0.698 1 95.31 236 VAL B CA 1
ATOM 4348 C C . VAL B 1 236 ? 9.984 12.648 1.293 1 95.31 236 VAL B C 1
ATOM 4350 O O . VAL B 1 236 ? 10.273 11.508 1.662 1 95.31 236 VAL B O 1
ATOM 4353 N N . GLY B 1 237 ? 8.797 13.172 1.427 1 95.94 237 GLY B N 1
ATOM 4354 C CA . GLY B 1 237 ? 7.672 12.336 1.82 1 95.94 237 GLY B CA 1
ATOM 4355 C C . GLY B 1 237 ? 7.355 12.43 3.301 1 95.94 237 GLY B C 1
ATOM 4356 O O . GLY B 1 237 ? 6.355 11.867 3.76 1 95.94 237 GLY B O 1
ATOM 4357 N N . THR B 1 238 ? 8.156 13.164 4.113 1 96.88 238 THR B N 1
ATOM 4358 C CA . THR B 1 238 ? 7.969 13.219 5.559 1 96.88 238 THR B CA 1
ATOM 4359 C C . THR B 1 238 ? 6.621 13.852 5.898 1 96.88 238 THR B C 1
ATOM 4361 O O . THR B 1 238 ? 5.957 13.438 6.852 1 96.88 238 THR B O 1
ATOM 4364 N N . GLY B 1 239 ? 6.211 14.906 5.129 1 96.69 239 GLY B N 1
ATOM 4365 C CA . GLY B 1 239 ? 4.91 15.516 5.344 1 96.69 239 GLY B CA 1
ATOM 4366 C C . GLY B 1 239 ? 3.756 14.555 5.094 1 96.69 239 GLY B C 1
ATOM 4367 O O . GLY B 1 239 ? 2.762 14.578 5.82 1 96.69 239 GLY B O 1
ATOM 4368 N N . ASP B 1 240 ? 3.867 13.742 4.07 1 97.62 240 ASP B N 1
ATOM 4369 C CA . ASP B 1 240 ? 2.848 12.742 3.752 1 97.62 240 ASP B CA 1
ATOM 4370 C C . ASP B 1 240 ? 2.729 11.703 4.863 1 97.62 240 ASP B C 1
ATOM 4372 O O . ASP B 1 240 ? 1.622 11.328 5.25 1 97.62 240 ASP B O 1
ATOM 4376 N N . VAL B 1 241 ? 3.869 11.227 5.359 1 98.5 241 VAL B N 1
ATOM 4377 C CA . VAL B 1 241 ? 3.875 10.281 6.469 1 98.5 241 VAL B CA 1
ATOM 4378 C C . VAL B 1 241 ? 3.246 10.922 7.703 1 98.5 241 VAL B C 1
ATOM 4380 O O . VAL B 1 241 ? 2.463 10.289 8.414 1 98.5 241 VAL B O 1
ATOM 4383 N N . PHE B 1 242 ? 3.611 12.172 7.938 1 98.62 242 PHE B N 1
ATOM 4384 C CA . PHE B 1 242 ? 3.09 12.914 9.078 1 98.62 242 PHE B CA 1
ATOM 4385 C C . PHE B 1 242 ? 1.566 12.93 9.062 1 98.62 242 PHE B C 1
ATOM 4387 O O . PHE B 1 242 ? 0.926 12.562 10.055 1 98.62 242 PHE B O 1
ATOM 4394 N N . SER B 1 243 ? 0.978 13.359 7.973 1 98.5 243 SER B N 1
ATOM 4395 C CA . SER B 1 243 ? -0.47 13.508 7.887 1 98.5 243 SER B CA 1
ATOM 4396 C C . SER B 1 243 ? -1.178 12.164 8.016 1 98.5 243 SER B C 1
ATOM 4398 O O . SER B 1 243 ? -2.229 12.07 8.656 1 98.5 243 SER B O 1
ATOM 4400 N N . SER B 1 244 ? -0.62 11.109 7.43 1 98.56 244 SER B N 1
ATOM 4401 C CA . SER B 1 244 ? -1.23 9.789 7.508 1 98.56 244 SER B CA 1
ATOM 4402 C C . SER B 1 244 ? -1.176 9.234 8.93 1 98.56 244 SER B C 1
ATOM 4404 O O . SER B 1 244 ? -2.156 8.672 9.422 1 98.56 244 SER B O 1
ATOM 4406 N N . LEU B 1 245 ? -0.061 9.383 9.594 1 98.81 245 LEU B N 1
ATOM 4407 C CA . LEU B 1 245 ? 0.069 8.906 10.969 1 98.81 245 LEU B CA 1
ATOM 4408 C C . LEU B 1 245 ? -0.802 9.727 11.914 1 98.81 245 LEU B C 1
ATOM 4410 O O . LEU B 1 245 ? -1.28 9.219 12.922 1 98.81 245 LEU B O 1
ATOM 4414 N N . LEU B 1 246 ? -0.946 11.008 11.562 1 98.88 246 LEU B N 1
ATOM 4415 C CA . LEU B 1 246 ? -1.847 11.82 12.383 1 98.88 246 LEU B CA 1
ATOM 4416 C C . LEU B 1 246 ? -3.258 11.234 12.367 1 98.88 246 LEU B C 1
ATOM 4418 O O . LEU B 1 246 ? -3.924 11.195 13.406 1 98.88 246 LEU B O 1
ATOM 4422 N N . VAL B 1 247 ? -3.742 10.781 11.203 1 98.75 247 VAL B N 1
ATOM 4423 C CA . VAL B 1 247 ? -5.031 10.109 11.102 1 98.75 247 VAL B CA 1
ATOM 4424 C C . VAL B 1 247 ? -5.051 8.891 12.016 1 98.75 247 VAL B C 1
ATOM 4426 O O . VAL B 1 247 ? -5.988 8.703 12.797 1 98.75 247 VAL B O 1
ATOM 4429 N N . VAL B 1 248 ? -4.004 8.094 11.977 1 98.62 248 VAL B N 1
ATOM 4430 C CA . VAL B 1 248 ? -3.895 6.863 12.758 1 98.62 248 VAL B CA 1
ATOM 4431 C C . VAL B 1 248 ? -4.059 7.184 14.242 1 98.62 248 VAL B C 1
ATOM 4433 O O . VAL B 1 248 ? -4.918 6.605 14.922 1 98.62 248 VAL B O 1
ATOM 4436 N N . TRP B 1 249 ? -3.297 8.094 14.672 1 98.44 249 TRP B N 1
ATOM 4437 C CA . TRP B 1 249 ? -3.193 8.281 16.125 1 98.44 249 TRP B CA 1
ATOM 4438 C C . TRP B 1 249 ? -4.363 9.094 16.641 1 98.44 249 TRP B C 1
ATOM 4440 O O . TRP B 1 249 ? -4.805 8.898 17.781 1 98.44 249 TRP B O 1
ATOM 4450 N N . LEU B 1 250 ? -4.883 10.062 15.82 1 98.38 250 LEU B N 1
ATOM 4451 C CA . LEU B 1 250 ? -6.113 10.719 16.25 1 98.38 250 LEU B CA 1
ATOM 4452 C C . LEU B 1 250 ? -7.234 9.703 16.453 1 98.38 250 LEU B C 1
ATOM 4454 O O . LEU B 1 250 ? -8.008 9.812 17.406 1 98.38 250 LEU B O 1
ATOM 4458 N N . GLU B 1 251 ? -7.316 8.742 15.547 1 97.94 251 GLU B N 1
ATOM 4459 C CA . GLU B 1 251 ? -8.328 7.695 15.68 1 97.94 251 GLU B CA 1
ATOM 4460 C C . GLU B 1 251 ? -8.07 6.832 16.906 1 97.94 251 GLU B C 1
ATOM 4462 O O . GLU B 1 251 ? -8.969 6.602 17.719 1 97.94 251 GLU B O 1
ATOM 4467 N N . LYS B 1 252 ? -6.887 6.41 17.094 1 96.81 252 LYS B N 1
ATOM 4468 C CA . LYS B 1 252 ? -6.559 5.434 18.125 1 96.81 252 LYS B CA 1
ATOM 4469 C C . LYS B 1 252 ? -6.59 6.07 19.516 1 96.81 252 LYS B C 1
ATOM 4471 O O . LYS B 1 252 ? -6.82 5.383 20.516 1 96.81 252 LYS B O 1
ATOM 4476 N N . LEU B 1 253 ? -6.379 7.355 19.594 1 97.12 253 LEU B N 1
ATOM 4477 C CA . LEU B 1 253 ? -6.332 8.039 20.891 1 97.12 253 LEU B CA 1
ATOM 4478 C C . LEU B 1 253 ? -7.566 8.906 21.094 1 97.12 253 LEU B C 1
ATOM 4480 O O . LEU B 1 253 ? -7.531 9.891 21.828 1 97.12 253 LEU B O 1
ATOM 4484 N N . ASN B 1 254 ? -8.594 8.648 20.328 1 96.56 254 ASN B N 1
ATOM 4485 C CA . ASN B 1 254 ? -9.914 9.266 20.5 1 96.56 254 ASN B CA 1
ATOM 4486 C C . ASN B 1 254 ? -9.828 10.789 20.422 1 96.56 254 ASN B C 1
ATOM 4488 O O . ASN B 1 254 ? -10.359 11.484 21.297 1 96.56 254 ASN B O 1
ATOM 4492 N N . GLY B 1 255 ? -8.977 11.266 19.516 1 96.69 255 GLY B N 1
ATOM 4493 C CA . GLY B 1 255 ? -8.945 12.688 19.234 1 96.69 255 GLY B CA 1
ATOM 4494 C C . GLY B 1 255 ? -7.957 13.453 20.094 1 96.69 255 GLY B C 1
ATOM 4495 O O . GLY B 1 255 ? -7.883 14.68 20.031 1 96.69 255 GLY B O 1
ATOM 4496 N N . ASP B 1 256 ? -7.156 12.773 20.906 1 98 256 ASP B N 1
ATOM 4497 C CA . ASP B 1 256 ? -6.117 13.414 21.719 1 98 256 ASP B CA 1
ATOM 4498 C C . ASP B 1 256 ? -5.008 13.977 20.828 1 98 256 ASP B C 1
ATOM 4500 O O . ASP B 1 256 ? -4.066 13.266 20.484 1 98 256 ASP B O 1
ATOM 4504 N N . MET B 1 257 ? -5.082 15.273 20.547 1 98.44 257 MET B N 1
ATOM 4505 C CA . MET B 1 257 ? -4.164 15.914 19.609 1 98.44 257 MET B CA 1
ATOM 4506 C C . MET B 1 257 ? -2.727 15.836 20.109 1 98.44 257 MET B C 1
ATOM 4508 O O . MET B 1 257 ? -1.815 15.508 19.359 1 98.44 257 MET B O 1
ATOM 4512 N N . LYS B 1 258 ? -2.525 16.125 21.391 1 98.44 258 LYS B N 1
ATOM 4513 C CA . LYS B 1 258 ? -1.185 16.109 21.984 1 98.44 258 LYS B CA 1
ATOM 4514 C C . LYS B 1 258 ? -0.535 14.742 21.828 1 98.44 258 LYS B C 1
ATOM 4516 O O . LYS B 1 258 ? 0.577 14.625 21.312 1 98.44 258 LYS B O 1
ATOM 4521 N N . GLY B 1 259 ? -1.262 13.734 22.297 1 98.44 259 GLY B N 1
ATOM 4522 C CA . GLY B 1 259 ? -0.745 12.375 22.188 1 98.44 259 GLY B CA 1
ATOM 4523 C C . GLY B 1 259 ? -0.503 11.938 20.766 1 98.44 259 GLY B C 1
ATOM 4524 O O . GLY B 1 259 ? 0.473 11.242 20.469 1 98.44 259 GLY B O 1
ATOM 4525 N N . ALA B 1 260 ? -1.398 12.336 19.859 1 98.62 260 ALA B N 1
ATOM 4526 C CA . ALA B 1 260 ? -1.289 11.961 18.453 1 98.62 260 ALA B CA 1
ATOM 4527 C C . ALA B 1 260 ? -0.026 12.547 17.828 1 98.62 260 ALA B C 1
ATOM 4529 O O . ALA B 1 260 ? 0.756 11.82 17.203 1 98.62 260 ALA B O 1
ATOM 4530 N N . ILE B 1 261 ? 0.204 13.852 18.016 1 98.81 261 ILE B N 1
ATOM 4531 C CA . ILE B 1 261 ? 1.358 14.516 17.422 1 98.81 261 ILE B CA 1
ATOM 4532 C C . ILE B 1 261 ? 2.645 13.922 18 1 98.81 261 ILE B C 1
ATOM 4534 O O . ILE B 1 261 ? 3.613 13.703 17.266 1 98.81 261 ILE B O 1
ATOM 4538 N N . GLU B 1 262 ? 2.621 13.664 19.312 1 98.75 262 GLU B N 1
ATOM 4539 C CA . GLU B 1 262 ? 3.781 13.055 19.953 1 98.75 262 GLU B CA 1
ATOM 4540 C C . GLU B 1 262 ? 4.156 11.734 19.297 1 98.75 262 GLU B C 1
ATOM 4542 O O . GLU B 1 262 ? 5.328 11.492 19 1 98.75 262 GLU B O 1
ATOM 4547 N N . ARG B 1 263 ? 3.186 10.891 19.062 1 98.5 263 ARG B N 1
ATOM 4548 C CA . ARG B 1 263 ? 3.428 9.586 18.469 1 98.5 263 ARG B CA 1
ATOM 4549 C C . ARG B 1 263 ? 3.879 9.719 17.016 1 98.5 263 ARG B C 1
ATOM 4551 O O . ARG B 1 263 ? 4.73 8.961 16.547 1 98.5 263 ARG B O 1
ATOM 4558 N N . VAL B 1 264 ? 3.271 10.688 16.25 1 98.75 264 VAL B N 1
ATOM 4559 C CA . VAL B 1 264 ? 3.666 10.93 14.867 1 98.75 264 VAL B CA 1
ATOM 4560 C C . VAL B 1 264 ? 5.152 11.273 14.805 1 98.75 264 VAL B C 1
ATOM 4562 O O . VAL B 1 264 ? 5.906 10.68 14.039 1 98.75 264 VAL B O 1
ATOM 4565 N N . ILE B 1 265 ? 5.555 12.258 15.648 1 98.56 265 ILE B N 1
ATOM 4566 C CA . ILE B 1 265 ? 6.938 12.727 15.648 1 98.56 265 ILE B CA 1
ATOM 4567 C C . ILE B 1 265 ? 7.863 11.594 16.094 1 98.56 265 ILE B C 1
ATOM 4569 O O . ILE B 1 265 ? 8.961 11.43 15.539 1 98.56 265 ILE B O 1
ATOM 4573 N N . GLY B 1 266 ? 7.426 10.844 17.078 1 98.38 266 GLY B N 1
ATOM 4574 C CA . GLY B 1 266 ? 8.203 9.688 17.484 1 98.38 266 GLY B CA 1
ATOM 4575 C C . GLY B 1 266 ? 8.469 8.711 16.359 1 98.38 266 GLY B C 1
ATOM 4576 O O . GLY B 1 266 ? 9.602 8.258 16.188 1 98.38 266 GLY B O 1
ATOM 4577 N N . SER B 1 267 ? 7.438 8.336 15.602 1 98.31 267 SER B N 1
ATOM 4578 C CA . SER B 1 267 ? 7.582 7.438 14.461 1 98.31 267 SER B CA 1
ATOM 4579 C C . SER B 1 267 ? 8.516 8.023 13.406 1 98.31 267 SER B C 1
ATOM 4581 O O . SER B 1 267 ? 9.367 7.32 12.867 1 98.31 267 SER B O 1
ATOM 4583 N N . LEU B 1 268 ? 8.32 9.328 13.102 1 98.25 268 LEU B N 1
ATOM 4584 C CA . LEU B 1 268 ? 9.125 9.977 12.07 1 98.25 26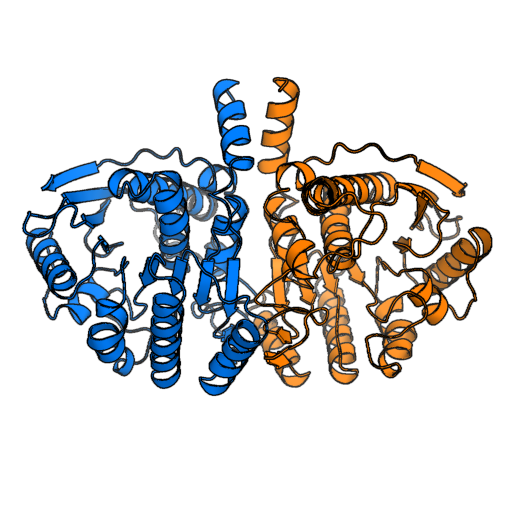8 LEU B CA 1
ATOM 4585 C C . LEU B 1 268 ? 10.594 10.008 12.477 1 98.25 268 LEU B C 1
ATOM 4587 O O . LEU B 1 268 ? 11.477 9.805 11.641 1 98.25 268 LEU B O 1
ATOM 4591 N N . GLN B 1 269 ? 10.883 10.273 13.766 1 98.06 269 GLN B N 1
ATOM 4592 C CA . GLN B 1 269 ? 12.258 10.242 14.242 1 98.06 269 GLN B CA 1
ATOM 4593 C C . GLN B 1 269 ? 12.883 8.867 14.031 1 98.06 269 GLN B C 1
ATOM 4595 O O . GLN B 1 269 ? 14.039 8.758 13.617 1 98.06 269 GLN B O 1
ATOM 4600 N N . GLY B 1 270 ? 12.094 7.848 14.328 1 97.75 270 GLY B N 1
ATOM 4601 C CA . GLY B 1 270 ? 12.578 6.496 14.086 1 97.75 270 GLY B CA 1
ATOM 4602 C C . GLY B 1 270 ? 12.906 6.23 12.625 1 97.75 270 GLY B C 1
ATOM 4603 O O . GLY B 1 270 ? 13.984 5.719 12.312 1 97.75 270 GLY B O 1
ATOM 4604 N N . ILE B 1 271 ? 12.039 6.574 11.719 1 98.19 271 ILE B N 1
ATOM 4605 C CA . ILE B 1 271 ? 12.219 6.379 10.289 1 98.19 271 ILE B CA 1
ATOM 4606 C C . ILE B 1 271 ? 13.453 7.137 9.805 1 98.19 271 ILE B C 1
ATOM 4608 O O . ILE B 1 271 ? 14.289 6.578 9.102 1 98.19 271 ILE B O 1
ATOM 4612 N N . LEU B 1 272 ? 13.547 8.438 10.203 1 97.88 272 LEU B N 1
ATOM 4613 C CA . LEU B 1 272 ? 14.602 9.305 9.695 1 97.88 272 LEU B CA 1
ATOM 4614 C C . LEU B 1 272 ? 15.969 8.867 10.211 1 97.88 272 LEU B C 1
ATOM 4616 O O . LEU B 1 272 ? 16.969 8.93 9.484 1 97.88 272 LEU B O 1
ATOM 4620 N N . ARG B 1 273 ? 16.078 8.453 11.477 1 97.06 273 ARG B N 1
ATOM 4621 C CA . ARG B 1 273 ? 17.328 7.945 12.008 1 97.06 273 ARG B CA 1
ATOM 4622 C C . ARG B 1 273 ? 17.766 6.684 11.273 1 97.06 273 ARG B C 1
ATOM 4624 O O . ARG B 1 273 ? 18.938 6.543 10.914 1 97.06 273 ARG B O 1
ATOM 4631 N N . ARG B 1 274 ? 16.828 5.793 11.031 1 96.25 274 ARG B N 1
ATOM 4632 C CA . ARG B 1 274 ? 17.141 4.57 10.297 1 96.25 274 ARG B CA 1
ATOM 4633 C C . ARG B 1 274 ? 17.594 4.883 8.875 1 96.25 274 ARG B C 1
ATOM 4635 O O . ARG B 1 274 ? 18.438 4.172 8.32 1 96.25 274 ARG B O 1
ATOM 4642 N N . THR B 1 275 ? 17.062 5.922 8.266 1 97.12 275 THR B N 1
ATOM 4643 C CA . THR B 1 275 ? 17.375 6.32 6.895 1 97.12 275 THR B CA 1
ATOM 4644 C C . THR B 1 275 ? 18.734 7 6.816 1 97.12 275 THR B C 1
ATOM 4646 O O . THR B 1 275 ? 19.562 6.672 5.953 1 97.12 275 THR B O 1
ATOM 4649 N N . ALA B 1 276 ? 19.062 7.867 7.766 1 95.69 276 ALA B N 1
ATOM 4650 C CA . ALA B 1 276 ? 20.188 8.805 7.637 1 95.69 276 ALA B CA 1
ATOM 4651 C C . ALA B 1 276 ? 21.438 8.266 8.32 1 95.69 276 ALA B C 1
ATOM 4653 O O . ALA B 1 276 ? 22.547 8.477 7.848 1 95.69 276 ALA B O 1
ATOM 4654 N N . GLU B 1 277 ? 21.312 7.605 9.383 1 93.88 277 GLU B N 1
ATOM 4655 C CA . GLU B 1 277 ? 22.453 7.277 10.227 1 93.88 277 GLU B CA 1
ATOM 4656 C C . GLU B 1 277 ? 23.453 6.41 9.477 1 93.88 277 GLU B C 1
ATOM 4658 O O . GLU B 1 277 ? 24.656 6.703 9.477 1 93.88 277 GLU B O 1
ATOM 4663 N N . PRO B 1 278 ? 22.984 5.367 8.805 1 91.88 278 PRO B N 1
ATOM 4664 C CA . PRO B 1 278 ? 23.969 4.57 8.07 1 91.88 278 PRO B CA 1
ATOM 4665 C C . PRO B 1 278 ? 24.672 5.367 6.977 1 91.88 278 PRO B C 1
ATOM 4667 O O . PRO B 1 278 ? 25.844 5.137 6.703 1 91.88 278 PRO B O 1
ATOM 4670 N N . VAL B 1 279 ? 23.984 6.324 6.359 1 92.94 279 VAL B N 1
ATOM 4671 C CA . VAL B 1 279 ? 24.531 7.121 5.258 1 92.94 279 VAL B CA 1
ATOM 4672 C C . VAL B 1 279 ? 25.625 8.055 5.781 1 92.94 279 VAL B C 1
ATOM 4674 O O . VAL B 1 279 ? 26.719 8.102 5.223 1 92.94 279 VAL B O 1
ATOM 4677 N N . TYR B 1 280 ? 25.438 8.695 6.859 1 92.12 280 TYR B N 1
ATOM 4678 C CA . TYR B 1 280 ? 26.375 9.688 7.379 1 92.12 280 TYR B CA 1
ATOM 4679 C C . TYR B 1 280 ? 27.484 9.016 8.195 1 92.12 280 TYR B C 1
ATOM 4681 O O . TYR B 1 280 ? 28.578 9.555 8.32 1 92.12 280 TYR B O 1
ATOM 4689 N N . ALA B 1 281 ? 27.188 7.883 8.734 1 90.5 281 ALA B N 1
ATOM 4690 C CA . ALA B 1 281 ? 28.234 7.121 9.414 1 90.5 281 ALA B CA 1
ATOM 4691 C C . ALA B 1 281 ? 29.297 6.641 8.422 1 90.5 281 ALA B C 1
ATOM 4693 O O . ALA B 1 281 ? 30.484 6.605 8.742 1 90.5 281 ALA B O 1
ATOM 4694 N N . SER B 1 282 ? 28.859 6.328 7.289 1 89.94 282 SER B N 1
ATOM 4695 C CA . SER B 1 282 ? 29.766 5.805 6.27 1 89.94 282 SER B CA 1
ATOM 4696 C C . SER B 1 282 ? 30.484 6.938 5.543 1 89.94 282 SER B C 1
ATOM 4698 O O . SER B 1 282 ? 31.484 6.703 4.867 1 89.94 282 SER B O 1
ATOM 4700 N N . ASN B 1 283 ? 30.016 8.203 5.719 1 87.38 283 ASN B N 1
ATOM 4701 C CA . ASN B 1 283 ? 30.578 9.375 5.078 1 87.38 283 ASN B CA 1
ATOM 4702 C C . ASN B 1 283 ? 30.656 10.562 6.039 1 87.38 283 ASN B C 1
ATOM 4704 O O . ASN B 1 283 ? 29.984 11.57 5.844 1 87.38 283 ASN B O 1
ATOM 4708 N N . PRO B 1 284 ? 31.562 10.602 6.977 1 78.12 284 PRO B N 1
ATOM 4709 C CA . PRO B 1 284 ? 31.531 11.555 8.086 1 78.12 284 PRO B CA 1
ATOM 4710 C C . PRO B 1 284 ? 32.031 12.945 7.688 1 78.12 284 PRO B C 1
ATOM 4712 O O . PRO B 1 284 ? 31.891 13.898 8.445 1 78.12 284 PRO B O 1
ATOM 4715 N N . GLY B 1 285 ? 32.281 13.125 6.473 1 78 285 GLY B N 1
ATOM 4716 C CA . GLY B 1 285 ? 32.844 14.406 6.082 1 78 285 GLY B CA 1
ATOM 4717 C C . GLY B 1 285 ? 31.812 15.523 6.086 1 78 285 GLY B C 1
ATOM 4718 O O . GLY B 1 285 ? 30.641 15.297 5.801 1 78 285 GLY B O 1
ATOM 4719 N N . PRO B 1 286 ? 32.156 16.703 6.66 1 78.62 286 PRO B N 1
ATOM 4720 C CA . PRO B 1 286 ? 31.203 17.828 6.758 1 78.62 286 PRO B CA 1
ATOM 4721 C C . PRO B 1 286 ? 30.672 18.266 5.398 1 78.62 286 PRO B C 1
ATOM 4723 O O . PRO B 1 286 ? 29.625 18.906 5.324 1 78.62 286 PRO B O 1
ATOM 4726 N N . ASP B 1 287 ? 31.281 17.875 4.395 1 83.75 287 ASP B N 1
ATOM 4727 C CA . ASP B 1 287 ? 30.906 18.344 3.064 1 83.75 287 ASP B CA 1
ATOM 4728 C C . ASP B 1 287 ? 30.109 17.297 2.303 1 83.75 287 ASP B C 1
ATOM 4730 O O . ASP B 1 287 ? 29.688 17.531 1.169 1 83.75 287 ASP B O 1
ATOM 4734 N N . TYR B 1 288 ? 29.844 16.312 3.053 1 86.31 288 TYR B N 1
ATOM 4735 C CA . TYR B 1 288 ? 29.156 15.227 2.344 1 86.31 288 TYR B CA 1
ATOM 4736 C C . TYR B 1 288 ? 27.703 15.562 2.105 1 86.31 288 TYR B C 1
ATOM 4738 O O . TYR B 1 288 ? 27 16.016 3.021 1 86.31 288 TYR B O 1
ATOM 4746 N N . ARG B 1 289 ? 27.344 15.422 0.834 1 86.44 289 ARG B N 1
ATOM 4747 C CA . ARG B 1 289 ? 25.953 15.57 0.443 1 86.44 289 ARG B CA 1
ATOM 4748 C C . ARG B 1 289 ? 25.422 14.289 -0.203 1 86.44 289 ARG B C 1
ATOM 4750 O O . ARG B 1 289 ? 25.781 13.969 -1.335 1 86.44 289 ARG B O 1
ATOM 4757 N N . PRO B 1 290 ? 24.609 13.664 0.537 1 90.94 290 PRO B N 1
ATOM 4758 C CA . PRO B 1 290 ? 24.109 12.391 0.005 1 90.94 290 PRO B CA 1
ATOM 4759 C C . PRO B 1 290 ? 23.25 12.562 -1.244 1 90.94 290 PRO B C 1
ATOM 4761 O O . PRO B 1 290 ? 22.578 13.578 -1.394 1 90.94 290 PRO B O 1
ATOM 4764 N N . ASP B 1 291 ? 23.297 11.539 -2.059 1 90.62 291 ASP B N 1
ATOM 4765 C CA . ASP B 1 291 ? 22.375 11.43 -3.195 1 90.62 291 ASP B CA 1
ATOM 4766 C C . ASP B 1 291 ? 20.953 11.18 -2.727 1 90.62 291 ASP B C 1
ATOM 4768 O O . ASP B 1 291 ? 20.734 10.641 -1.643 1 90.62 291 ASP B O 1
ATOM 4772 N N . VAL B 1 292 ? 20 11.641 -3.547 1 92.75 292 VAL B N 1
ATOM 4773 C CA . VAL B 1 292 ? 18.594 11.477 -3.234 1 92.75 292 VAL B CA 1
ATOM 4774 C C . VAL B 1 292 ? 18.281 10 -3.004 1 92.75 292 VAL B C 1
ATOM 4776 O O . VAL B 1 292 ? 17.469 9.656 -2.141 1 92.75 292 VAL B O 1
ATOM 4779 N N . ARG B 1 293 ? 19.016 9.102 -3.713 1 93.06 293 ARG B N 1
ATOM 4780 C CA . ARG B 1 293 ? 18.781 7.668 -3.598 1 93.06 293 ARG B CA 1
ATOM 4781 C C . ARG B 1 293 ? 19.172 7.16 -2.211 1 93.06 293 ARG B C 1
ATOM 4783 O O . ARG B 1 293 ? 18.547 6.238 -1.687 1 93.06 293 ARG B O 1
ATOM 4790 N N . GLU B 1 294 ? 20.016 7.723 -1.633 1 93.19 294 GLU B N 1
ATOM 4791 C CA . GLU B 1 294 ? 20.562 7.273 -0.355 1 93.19 294 GLU B CA 1
ATOM 4792 C C . GLU B 1 294 ? 19.656 7.68 0.804 1 93.19 294 GLU B C 1
ATOM 4794 O O . GLU B 1 294 ? 19.703 7.07 1.874 1 93.19 294 GLU B O 1
ATOM 4799 N N . LEU B 1 295 ? 18.828 8.703 0.542 1 95 295 LEU B N 1
ATOM 4800 C CA . LEU B 1 295 ? 18.016 9.227 1.64 1 95 295 LEU B CA 1
ATOM 4801 C C . LEU B 1 295 ? 16.547 8.922 1.415 1 95 295 LEU B C 1
ATOM 4803 O O . LEU B 1 295 ? 15.68 9.562 2.01 1 95 295 LEU B O 1
ATOM 4807 N N . GLU B 1 296 ? 16.297 7.934 0.51 1 96.69 296 GLU B N 1
ATOM 4808 C CA . GLU B 1 296 ? 14.93 7.418 0.449 1 96.69 296 GLU B CA 1
ATOM 4809 C C . GLU B 1 296 ? 14.484 6.859 1.799 1 96.69 296 GLU B C 1
ATOM 4811 O O . GLU B 1 296 ? 15.234 6.113 2.439 1 96.69 296 GLU B O 1
ATOM 4816 N N . LEU B 1 297 ? 13.289 7.25 2.182 1 97.94 297 LEU B N 1
ATOM 4817 C CA . LEU B 1 297 ? 12.789 6.848 3.492 1 97.94 297 LEU B CA 1
ATOM 4818 C C . LEU B 1 297 ? 12.805 5.328 3.637 1 97.94 297 LEU B C 1
ATOM 4820 O O . LEU B 1 297 ? 12.297 4.613 2.771 1 97.94 297 LEU B O 1
ATOM 4824 N N . ARG B 1 298 ? 13.422 4.867 4.711 1 97.25 298 ARG B N 1
ATOM 4825 C CA . ARG B 1 298 ? 13.32 3.457 5.078 1 97.25 298 ARG B CA 1
ATOM 4826 C C . ARG B 1 298 ? 12.023 3.176 5.832 1 97.25 298 ARG B C 1
ATOM 4828 O O . ARG B 1 298 ? 12.055 2.736 6.98 1 97.25 298 ARG B O 1
ATOM 4835 N N . LEU B 1 299 ? 10.938 3.396 5.098 1 98.19 299 LEU B N 1
ATOM 4836 C CA . LEU B 1 299 ? 9.594 3.361 5.676 1 98.19 299 LEU B CA 1
ATOM 4837 C C . LEU B 1 299 ? 9.219 1.943 6.086 1 98.19 299 LEU B C 1
ATOM 4839 O O . LEU B 1 299 ? 8.828 1.708 7.23 1 98.19 299 LEU B O 1
ATOM 4843 N N . VAL B 1 300 ? 9.422 0.944 5.199 1 97.56 300 VAL B N 1
ATOM 4844 C CA . VAL B 1 300 ? 8.961 -0.415 5.461 1 97.56 300 VAL B CA 1
ATOM 4845 C C . VAL B 1 300 ? 9.906 -1.103 6.445 1 97.56 300 VAL B C 1
ATOM 4847 O O . VAL B 1 300 ? 9.484 -1.976 7.207 1 97.56 300 VAL B O 1
ATOM 4850 N N . GLN B 1 301 ? 11.156 -0.654 6.531 1 97.38 301 GLN B N 1
ATOM 4851 C CA . GLN B 1 301 ? 12.109 -1.193 7.496 1 97.38 301 GLN B CA 1
ATOM 4852 C C . GLN B 1 301 ? 11.844 -0.638 8.891 1 97.38 301 GLN B C 1
ATOM 4854 O O . GLN B 1 301 ? 12.398 -1.134 9.875 1 97.38 301 GLN B O 1
ATOM 4859 N N . SER B 1 302 ? 10.961 0.354 8.961 1 97.94 302 SER B N 1
ATOM 4860 C CA . SER B 1 302 ? 10.688 1.016 10.234 1 97.94 302 SER B CA 1
ATOM 4861 C C . SER B 1 302 ? 9.32 0.624 10.773 1 97.94 302 SER B C 1
ATOM 4863 O O . SER B 1 302 ? 8.672 1.415 11.461 1 97.94 302 SER B O 1
ATOM 4865 N N . ARG B 1 303 ? 8.836 -0.578 10.484 1 98 303 ARG B N 1
ATOM 4866 C CA . ARG B 1 303 ? 7.523 -1.053 10.891 1 98 303 ARG B CA 1
ATOM 4867 C C . ARG B 1 303 ? 7.355 -0.966 12.406 1 98 303 ARG B C 1
ATOM 4869 O O . ARG B 1 303 ? 6.301 -0.563 12.898 1 98 303 ARG B O 1
ATOM 4876 N N . ALA B 1 304 ? 8.398 -1.332 13.164 1 96.56 304 ALA B N 1
ATOM 4877 C CA . ALA B 1 304 ? 8.312 -1.3 14.617 1 96.56 304 ALA B CA 1
ATOM 4878 C C . ALA B 1 304 ? 8.125 0.127 15.125 1 96.56 304 ALA B C 1
ATOM 4880 O O . ALA B 1 304 ? 7.32 0.371 16.031 1 96.56 304 ALA B O 1
ATOM 4881 N N . ASP B 1 305 ? 8.836 1.095 14.508 1 97.31 305 ASP B N 1
ATOM 4882 C CA . ASP B 1 305 ? 8.734 2.498 14.891 1 97.31 305 ASP B CA 1
ATOM 4883 C C . ASP B 1 305 ? 7.371 3.076 14.523 1 97.31 305 ASP B C 1
ATOM 4885 O O . ASP B 1 305 ? 6.863 3.971 15.203 1 97.31 305 ASP B O 1
ATOM 4889 N N . LEU B 1 306 ? 6.824 2.553 13.43 1 98.25 306 LEU B N 1
ATOM 4890 C CA . LEU B 1 306 ? 5.512 3.008 12.992 1 98.25 306 LEU B CA 1
ATOM 4891 C C . LEU B 1 306 ? 4.422 2.516 13.945 1 98.25 306 LEU B C 1
ATOM 4893 O O . LEU B 1 306 ? 3.51 3.266 14.289 1 98.25 306 LEU B O 1
ATOM 4897 N N . LEU B 1 307 ? 4.578 1.3 14.406 1 97.44 307 LEU B N 1
ATOM 4898 C CA . LEU B 1 307 ? 3.553 0.667 15.227 1 97.44 307 LEU B CA 1
ATOM 4899 C C . LEU B 1 307 ? 3.613 1.181 16.656 1 97.44 307 LEU B C 1
ATOM 4901 O O . LEU B 1 307 ? 2.574 1.401 17.281 1 97.44 307 LEU B O 1
ATOM 4905 N N . LEU B 1 308 ? 4.852 1.273 17.125 1 96.25 308 LEU B N 1
ATOM 4906 C CA . LEU B 1 308 ? 5.074 1.696 18.516 1 96.25 308 LEU B CA 1
ATOM 4907 C C . LEU B 1 308 ? 6.219 2.699 18.594 1 96.25 308 LEU B C 1
ATOM 4909 O O . LEU B 1 308 ? 7.344 2.336 18.938 1 96.25 308 LEU B O 1
ATOM 4913 N N . PRO B 1 309 ? 5.824 3.982 18.359 1 95.94 309 PRO B N 1
ATOM 4914 C CA . PRO B 1 309 ? 6.875 4.996 18.469 1 95.94 309 PRO B CA 1
ATOM 4915 C C . PRO B 1 309 ? 7.469 5.098 19.875 1 95.94 309 PRO B C 1
ATOM 4917 O O . PRO B 1 309 ? 6.727 5.121 20.859 1 95.94 309 PRO B O 1
ATOM 4920 N N . ARG B 1 310 ? 8.828 5.176 20.016 1 89.25 310 ARG B N 1
ATOM 4921 C CA . ARG B 1 310 ? 9.477 5.113 21.312 1 89.25 310 ARG B CA 1
ATOM 4922 C C . ARG B 1 310 ? 10.406 6.305 21.516 1 89.25 310 ARG B C 1
ATOM 4924 O O . ARG B 1 310 ? 10.969 6.488 22.594 1 89.25 310 ARG B O 1
ATOM 4931 N N . PHE B 1 311 ? 10.516 7.137 20.531 1 92.56 311 PHE B N 1
ATOM 4932 C CA . PHE B 1 311 ? 11.398 8.289 20.672 1 92.56 311 PHE B CA 1
ATOM 4933 C C . PHE B 1 311 ? 10.766 9.352 21.562 1 92.56 311 PHE B C 1
ATOM 4935 O O . PHE B 1 311 ? 9.641 9.789 21.312 1 92.56 311 PHE B O 1
ATOM 4942 N N . PRO B 1 312 ? 11.477 9.719 22.516 1 93 312 PRO B N 1
ATOM 4943 C CA . PRO B 1 312 ? 10.914 10.734 23.422 1 93 312 PRO B CA 1
ATOM 4944 C C . PRO B 1 312 ? 10.867 12.125 22.797 1 93 312 PRO B C 1
ATOM 4946 O O . PRO B 1 312 ? 11.789 12.508 22.062 1 93 312 PRO B O 1
ATOM 4949 N N . ILE B 1 313 ? 9.812 12.867 23.047 1 95.75 313 ILE B N 1
ATOM 4950 C CA . ILE B 1 313 ? 9.633 14.219 22.531 1 95.75 313 ILE B CA 1
ATOM 4951 C C . ILE B 1 313 ? 9.328 15.18 23.672 1 95.75 313 ILE B C 1
ATOM 4953 O O . ILE B 1 313 ? 8.508 14.883 24.547 1 95.75 313 ILE B O 1
ATOM 4957 N N . THR B 1 314 ? 10.062 16.266 23.734 1 97.75 314 THR B N 1
ATOM 4958 C CA . THR B 1 314 ? 9.742 17.312 24.688 1 97.75 314 THR B CA 1
ATOM 4959 C C . THR B 1 314 ? 8.516 18.109 24.219 1 97.75 314 THR B C 1
ATOM 4961 O O . THR B 1 314 ? 8.477 18.594 23.094 1 97.75 314 THR B O 1
ATOM 4964 N N . ILE B 1 315 ? 7.535 18.234 25.078 1 98.56 315 ILE B N 1
ATOM 4965 C CA . ILE B 1 315 ? 6.285 18.906 24.766 1 98.56 315 ILE B CA 1
ATOM 4966 C C . ILE B 1 315 ? 6.047 20.062 25.75 1 98.56 315 ILE B C 1
ATOM 4968 O O . ILE B 1 315 ? 6.207 19.875 26.953 1 98.56 315 ILE B O 1
ATOM 4972 N N . THR B 1 316 ? 5.707 21.219 25.297 1 98.69 316 THR B N 1
ATOM 4973 C CA . THR B 1 316 ? 5.387 22.391 26.109 1 98.69 316 THR B CA 1
ATOM 4974 C C . THR B 1 316 ? 3.947 22.828 25.875 1 98.69 316 THR B C 1
ATOM 4976 O O . THR B 1 316 ? 3.551 23.094 24.734 1 98.69 316 THR B O 1
ATOM 4979 N N . LYS B 1 317 ? 3.156 22.891 26.859 1 98.44 317 LYS B N 1
ATOM 4980 C CA . LYS B 1 317 ? 1.822 23.469 26.75 1 98.44 317 LYS B CA 1
ATOM 4981 C C . LYS B 1 317 ? 1.891 24.984 26.656 1 98.44 317 LYS B C 1
ATOM 4983 O O . LYS B 1 317 ? 2.518 25.641 27.484 1 98.44 317 LYS B O 1
ATOM 4988 N N . LEU B 1 318 ? 1.289 25.531 25.703 1 98.25 318 LEU B N 1
ATOM 4989 C CA . LEU B 1 318 ? 1.356 26.969 25.453 1 98.25 318 LEU B CA 1
ATOM 4990 C C . LEU B 1 318 ? 0.07 27.656 25.891 1 98.25 318 LEU B C 1
ATOM 4992 O O . LEU B 1 318 ? 0.082 28.844 26.234 1 98.25 318 LEU B O 1
ATOM 4996 N N . GLN B 1 319 ? -1.007 26.938 25.766 1 94.19 319 GLN B N 1
ATOM 4997 C CA . GLN B 1 319 ? -2.318 27.453 26.156 1 94.19 319 GLN B CA 1
ATOM 4998 C C . GLN B 1 319 ? -3.266 26.312 26.516 1 94.19 319 GLN B C 1
ATOM 5000 O O . GLN B 1 319 ? -3.205 25.234 25.906 1 94.19 319 GLN B O 1
#

Nearest PDB structures (foldseek):
  2yxu-assembly1_A  TM=9.535E-01  e=5.718E-37  Homo sapiens
  4en4-assembly1_A  TM=9.543E-01  e=7.233E-37  Homo sapiens
  6yjz-assembly1_B  TM=9.541E-01  e=7.671E-37  Mus musculus
  6yk1-assembly2_D  TM=9.428E-01  e=1.315E-37  Mus musculus
  6yjz-assembly2_D  TM=9.338E-01  e=4.262E-37  Mus musculus

pLDDT: mean 96.1, std 4.03, range [67.75, 98.94]

Solvent-accessible surface area (backbone atoms only — not comparable to full-atom values): 32762 Å² total; per-residue (Å²): 131,57,69,66,55,29,48,50,50,49,49,40,52,69,42,57,62,65,88,79,47,23,32,38,32,44,13,25,29,31,23,36,68,42,28,32,45,54,31,22,49,56,62,33,30,61,41,27,35,47,67,30,53,43,58,43,24,47,23,20,29,53,81,87,45,95,48,67,27,56,50,72,58,50,43,68,53,52,48,38,24,53,49,21,26,51,78,62,70,66,65,70,41,39,29,36,39,39,41,52,60,82,42,60,65,38,51,54,47,48,46,51,49,51,53,53,38,39,71,76,28,72,81,40,41,30,37,37,35,66,59,41,48,52,88,84,39,70,81,34,61,74,74,40,50,62,47,42,50,72,52,44,46,49,67,18,40,28,37,48,26,34,44,48,34,40,20,65,59,54,70,41,82,64,88,49,70,70,44,42,53,52,37,50,48,52,45,40,75,50,53,25,38,29,42,32,36,66,34,77,51,64,62,97,56,35,35,37,28,38,40,36,31,58,82,44,89,94,49,81,45,45,27,36,40,34,53,38,77,63,67,83,81,80,71,63,32,59,69,34,34,42,57,32,39,37,54,50,30,26,62,75,50,75,59,35,60,70,63,13,52,50,44,31,53,12,18,48,52,44,25,50,49,68,24,35,48,67,55,44,69,76,43,73,54,92,78,61,72,80,55,71,78,62,40,44,67,36,58,48,78,24,45,62,26,64,63,54,47,76,51,85,66,56,70,44,79,74,79,130,55,69,68,56,30,49,50,49,49,50,42,52,68,42,58,61,65,88,78,48,23,32,38,34,45,13,25,30,30,24,37,69,44,30,33,44,54,30,22,49,57,62,34,29,59,43,26,34,49,66,30,52,43,58,42,23,49,24,21,30,53,80,86,46,94,48,65,26,55,51,70,57,50,45,67,53,50,49,39,23,53,47,21,25,51,76,61,70,66,67,70,42,39,30,37,38,41,43,50,62,83,43,61,66,38,51,53,48,51,47,51,50,54,55,54,40,38,70,76,28,73,81,40,42,30,38,38,34,66,59,42,47,53,91,83,39,69,79,37,62,74,74,40,51,62,48,40,49,70,51,44,45,48,67,16,40,28,39,48,26,34,44,47,35,40,22,65,59,55,70,41,80,62,88,47,70,70,44,43,54,52,36,49,48,51,44,38,75,50,53,25,37,31,43,32,35,66,35,77,51,65,63,98,57,35,35,37,26,37,39,39,31,58,81,44,91,94,49,79,46,45,27,36,40,35,54,38,76,64,68,84,79,79,70,63,31,59,68,36,34,42,57,33,38,36,54,50,28,24,61,75,50,74,60,36,59,68,63,13,51,49,44,32,52,13,18,49,51,45,24,50,47,68,23,35,46,67,56,44,70,77,42,74,54,92,80,61,72,79,54,71,80,62,40,42,65,36,57,48,77,25,45,62,26,65,62,54,46,75,51,86,68,57,71,44,79,74,77